Protein AF-A0A1E4RTI6-F1 (afdb_monomer_lite)

Sequence (649 aa):
MVRLTKILHSGLRRISRFGSLYGSKTRSLTLPQQNAFFKSKLAFLIALIFLCSNLFLSSTVLTASNYSQYIEGSKVLDGFFKLDLRLFQTSGFLNKFRVTSKPKVFVGKNRKFNQFSSNISSVAHWSKLLQVYEKEENPEKYLDEHKLSFHWADWIDTSPANAFIDAYDSLLAEYDNDPGELAKVVQERCMAELYDGSDRKDGNLYAKERLKIFEQLEDIGICGSIFIHYYIQPPKLLVFETDFHYFSWPLEHEMAEKPRTIKEFASTYYNAPKVSAWKVHEFFDKTSTELSKFPEKMREIFKSKNLSTKKISLQKQIDPPKDHFERPDTEKILKQLEEKGNLNKKEKELVEFLKFSRDNVANADKFYWDYPDQGFDKMARWHHYIFPWCKQLVDSRERIMSIHHFVRSWFKLCEFAGAISWVGYGNLIGWYRHSRNLPWDTDVDVVMPFQDLVVLSEKFNASLVIENPELGDNIFWFATTPYFYQQKDTQFIDARYIDLKTGFYIDVSALWNSNERGPPDHFKDEDPSTIYHCKHYNWFSHSELFPLRRTLYEGGQAYVPHDYESIMMHKYGKKSMEATRYEGHNWQEDIGIWVPNEICEKDAVPPKGSRFDSDGSLTLFGACNDSNILEEWARFKDLYEIHKKEFKG

Secondary structure (DSSP, 8-state):
-HHHHHHHHHHHHHHHHHHHS--S---PPPHHHHHHHHHHHHHHHHHHHHHHHHHHHHHHT--TTTHHHHHHHHHHHHHHHHHTTTTTSSS-TGGGTSS--S----TTB-TTT--B-THHHHHHHHHHHHHHHHH-SSHHHHHHHSPBP--HHHHS--GGGHHHHHHHHHHHHHTTT-HHHHHHHHHHHHHHHHB-------SS--HHHHHHHHHHHHHHHHHHHHHHHHTSPPPSEEEEE-SS-EEEEEB-SSPPSSPPPHHHHHHHHTT-S---HHHHHHHHHHTTTSGGGHHHHHHHHHHHTT---PPP---SEE---GGGGBPPPHHHHHHHHHHH----HHHHHHHHHHHHHHHHGGG--S-SS---B-TT-TT-TTTTS-TTT--S---HHHHHHHHHHHHHHHHHHHHHHT---EE-HHHHHHHHHHSS--TT---EEEEEEHHHHHHHHHHHTTEEEEPPTTT---EEEEEE-TTTTS--TT---SEEEEETTT--EEEEEEEBB-SSSPPPGGGTTS-GGGEEE-TT--EEEHHHH-SEEEEEETTEEEEE-TTHHHHHHHHH-THHHH-SEETTEEEETTTTEEEETTTS-GGGS--GGGSB-TTSPBPTTTTTT-HHHHHHHHHHHHHHHHHHHHT--

Organism: Cyberlindnera jadinii (strain ATCC 18201 / CBS 1600 / BCRC 20928 / JCM 3617 / NBRC 0987 / NRRL Y-1542) (NCBI:txid983966)

Structure (mmCIF, N/CA/C/O backbone):
data_AF-A0A1E4RTI6-F1
#
_entry.id   AF-A0A1E4RTI6-F1
#
loop_
_atom_site.group_PDB
_atom_site.id
_atom_site.type_symbol
_atom_site.label_atom_id
_atom_site.label_alt_id
_atom_site.label_comp_id
_atom_site.label_asym_id
_atom_site.label_entity_id
_atom_site.label_seq_id
_atom_site.pdbx_PDB_ins_code
_atom_site.Cartn_x
_atom_site.Cartn_y
_atom_site.Cartn_z
_atom_site.occupancy
_atom_site.B_iso_or_equiv
_atom_site.auth_seq_id
_atom_site.auth_comp_id
_atom_site.auth_asym_id
_atom_site.auth_atom_id
_atom_site.pdbx_PDB_model_num
ATOM 1 N N . MET A 1 1 ? 29.611 38.466 26.736 1.00 43.03 1 MET A N 1
ATOM 2 C CA . MET A 1 1 ? 30.101 39.721 27.357 1.00 43.03 1 MET A CA 1
ATOM 3 C C . MET A 1 1 ? 31.172 40.443 26.538 1.00 43.03 1 MET A C 1
ATOM 5 O O . MET A 1 1 ? 30.911 41.571 26.162 1.00 43.03 1 MET A O 1
ATOM 9 N N . VAL A 1 2 ? 32.300 39.829 26.150 1.00 39.56 2 VAL A N 1
ATOM 10 C CA . VAL A 1 2 ? 33.422 40.517 25.451 1.00 39.56 2 VAL A CA 1
ATOM 11 C C . VAL A 1 2 ? 33.039 41.223 24.127 1.00 39.56 2 VAL A C 1
ATOM 13 O O . VAL A 1 2 ? 33.562 42.295 23.820 1.00 39.56 2 VAL A O 1
ATOM 16 N N . ARG A 1 3 ? 32.081 40.686 23.351 1.00 37.38 3 ARG A N 1
ATOM 17 C CA . ARG A 1 3 ? 31.531 41.357 22.147 1.00 37.38 3 ARG A CA 1
ATOM 18 C C . ARG A 1 3 ? 30.650 42.573 22.478 1.00 37.38 3 ARG A C 1
ATOM 20 O O . ARG A 1 3 ? 30.726 43.570 21.768 1.00 37.38 3 ARG A O 1
ATOM 27 N N . LEU A 1 4 ? 29.889 42.529 23.576 1.00 38.25 4 LEU A N 1
ATOM 28 C CA . LEU A 1 4 ? 29.089 43.662 24.062 1.00 38.25 4 LEU A CA 1
ATOM 29 C C . LEU A 1 4 ? 29.992 44.789 24.583 1.00 38.25 4 LEU A C 1
ATOM 31 O O . LEU A 1 4 ? 29.746 45.957 24.298 1.00 38.25 4 LEU A O 1
ATOM 35 N N . THR A 1 5 ? 31.089 44.439 25.265 1.00 43.03 5 THR A N 1
ATOM 36 C CA . THR A 1 5 ? 32.086 45.399 25.758 1.00 43.03 5 THR A CA 1
ATOM 37 C C . THR A 1 5 ? 32.771 46.143 24.608 1.00 43.03 5 THR A C 1
ATOM 39 O O . THR A 1 5 ? 32.976 47.349 24.708 1.00 43.03 5 THR A O 1
ATOM 42 N N . LYS A 1 6 ? 33.055 45.465 23.480 1.00 42.25 6 LYS A N 1
ATOM 43 C CA . LYS A 1 6 ? 33.600 46.091 22.257 1.00 42.25 6 LYS A CA 1
ATOM 44 C C . LYS A 1 6 ? 32.605 47.045 21.580 1.00 42.25 6 LYS A C 1
ATOM 46 O O . LYS A 1 6 ? 33.012 48.117 21.133 1.00 42.25 6 LYS A O 1
ATOM 51 N N . ILE A 1 7 ? 31.316 46.700 21.550 1.00 45.75 7 ILE A N 1
ATOM 52 C CA . ILE A 1 7 ? 30.257 47.556 20.986 1.00 45.75 7 ILE A CA 1
ATOM 53 C C . ILE A 1 7 ? 30.052 48.801 21.861 1.00 45.75 7 ILE A C 1
ATOM 55 O O . ILE A 1 7 ? 30.066 49.915 21.337 1.00 45.75 7 ILE A O 1
ATOM 59 N N . LEU A 1 8 ? 29.987 48.639 23.187 1.00 44.06 8 LEU A N 1
ATOM 60 C CA . LEU A 1 8 ? 29.885 49.741 24.152 1.00 44.06 8 LEU A CA 1
ATOM 61 C C . LEU A 1 8 ? 31.112 50.666 24.112 1.00 44.06 8 LEU A C 1
ATOM 63 O O . LEU A 1 8 ? 30.949 51.883 24.096 1.00 44.06 8 LEU A O 1
ATOM 67 N N . HIS A 1 9 ? 32.331 50.124 23.994 1.00 49.56 9 HIS A N 1
ATOM 68 C CA . HIS A 1 9 ? 33.546 50.932 23.809 1.00 49.56 9 HIS A CA 1
ATOM 69 C C . HIS A 1 9 ? 33.545 51.713 22.483 1.00 49.56 9 HIS A C 1
ATOM 71 O O . HIS A 1 9 ? 33.998 52.858 22.441 1.00 49.56 9 HIS A O 1
ATOM 77 N N . SER A 1 10 ? 33.021 51.126 21.400 1.00 45.97 10 SER A N 1
ATOM 78 C CA . SER A 1 10 ? 32.896 51.812 20.104 1.00 45.97 10 SER A CA 1
ATOM 79 C C . SER A 1 10 ? 31.828 52.917 20.122 1.00 45.97 10 SER A C 1
ATOM 81 O O . SER A 1 10 ? 32.031 53.979 19.530 1.00 45.97 10 SER A O 1
ATOM 83 N N . GLY A 1 11 ? 30.732 52.705 20.863 1.00 45.53 11 GLY A N 1
ATOM 84 C CA . GLY A 1 11 ? 29.663 53.680 21.080 1.00 45.53 11 GLY A CA 1
ATOM 85 C C . GLY A 1 11 ? 30.110 54.852 21.954 1.00 45.53 11 GLY A C 1
ATOM 86 O O . GLY A 1 11 ? 29.918 56.004 21.573 1.00 45.53 11 GLY A O 1
ATOM 87 N N . LEU A 1 12 ? 30.808 54.580 23.062 1.00 48.22 12 LEU A N 1
ATOM 88 C CA . LEU A 1 12 ? 31.369 55.603 23.955 1.00 48.22 12 LEU A CA 1
ATOM 89 C C . LEU A 1 12 ? 32.429 56.473 23.257 1.00 48.22 12 LEU A C 1
ATOM 91 O O . LEU A 1 12 ? 32.424 57.690 23.434 1.00 48.22 12 LEU A O 1
ATOM 95 N N . ARG A 1 13 ? 33.275 55.895 22.385 1.00 49.47 13 ARG A N 1
ATOM 96 C CA . ARG A 1 13 ? 34.223 56.664 21.546 1.00 49.47 13 ARG A CA 1
ATOM 97 C C . ARG A 1 13 ? 33.537 57.523 20.476 1.00 49.47 13 ARG A C 1
ATOM 99 O O . ARG A 1 13 ? 34.075 58.562 20.098 1.00 49.47 13 ARG A O 1
ATOM 106 N N . ARG A 1 14 ? 32.364 57.116 19.971 1.00 47.47 14 ARG A N 1
ATOM 107 C CA . ARG A 1 14 ? 31.556 57.933 19.042 1.00 47.47 14 ARG A CA 1
ATOM 108 C C . ARG A 1 14 ? 30.840 59.077 19.761 1.00 47.47 14 ARG A C 1
ATOM 110 O O . ARG A 1 14 ? 30.782 60.171 19.213 1.00 47.47 14 ARG A O 1
ATOM 117 N N . ILE A 1 15 ? 30.367 58.853 20.987 1.00 48.38 15 ILE A N 1
ATOM 118 C CA . ILE A 1 15 ? 29.720 59.879 21.820 1.00 48.38 15 ILE A CA 1
ATOM 119 C C . ILE A 1 15 ? 30.741 60.929 22.294 1.00 48.38 15 ILE A C 1
ATOM 121 O O . ILE A 1 15 ? 30.452 62.123 22.224 1.00 48.38 15 ILE A O 1
ATOM 125 N N . SER A 1 16 ? 31.963 60.528 22.676 1.00 47.62 16 SER A N 1
ATOM 126 C CA . SER A 1 16 ? 33.008 61.488 23.072 1.00 47.62 16 SER A CA 1
ATOM 127 C C . SER A 1 16 ? 33.531 62.333 21.900 1.00 47.62 16 SER A C 1
ATOM 129 O O . SER A 1 16 ? 33.787 63.522 22.079 1.00 47.62 16 SER A O 1
ATOM 131 N N . ARG A 1 17 ? 33.598 61.769 20.680 1.00 46.06 17 ARG A N 1
ATOM 132 C CA . ARG A 1 17 ? 33.895 62.528 19.447 1.00 46.06 17 ARG A CA 1
ATOM 133 C C . ARG A 1 17 ? 32.790 63.517 19.061 1.00 46.06 17 ARG A C 1
ATOM 135 O O . ARG A 1 17 ? 33.098 64.550 18.479 1.00 46.06 17 ARG A O 1
ATOM 142 N N . PHE A 1 18 ? 31.529 63.238 19.395 1.00 44.75 18 PHE A N 1
ATOM 143 C CA . PHE A 1 18 ? 30.421 64.176 19.169 1.00 44.75 18 PHE A CA 1
ATOM 144 C C . PHE A 1 18 ? 30.428 65.350 20.161 1.00 44.75 18 PHE A C 1
ATOM 146 O O . PHE A 1 18 ? 30.087 66.466 19.779 1.00 44.75 18 PHE A O 1
ATOM 153 N N . GLY A 1 19 ? 30.870 65.126 21.405 1.00 45.12 19 GLY A N 1
ATOM 154 C CA . GLY A 1 19 ? 31.003 66.178 22.418 1.00 45.12 19 GLY A CA 1
ATOM 155 C C . GLY A 1 19 ? 32.153 67.164 22.167 1.00 45.12 19 GLY A C 1
ATOM 156 O O . GLY A 1 19 ? 32.035 68.327 22.539 1.00 45.12 19 GLY A O 1
ATOM 157 N N . SER A 1 20 ? 33.242 66.748 21.504 1.00 45.34 20 SER A N 1
ATOM 158 C CA . SER A 1 20 ? 34.402 67.628 21.259 1.00 45.34 20 SER A CA 1
ATOM 159 C C . SER A 1 20 ? 34.307 68.474 19.980 1.00 45.34 20 SER A C 1
ATOM 161 O O . SER A 1 20 ? 35.103 69.392 19.811 1.00 45.34 20 SER A O 1
ATOM 163 N N . LEU A 1 21 ? 33.366 68.179 19.074 1.00 43.78 21 LEU A N 1
ATOM 164 C CA . LEU A 1 21 ? 33.164 68.914 17.812 1.00 43.78 21 LEU A CA 1
ATOM 165 C C . LEU A 1 21 ? 32.157 70.074 17.926 1.00 43.78 21 LEU A C 1
ATOM 167 O O . LEU A 1 21 ? 32.050 70.875 17.002 1.00 43.78 21 LEU A O 1
ATOM 171 N N . TYR A 1 22 ? 31.454 70.197 19.055 1.00 45.22 22 TYR A N 1
ATOM 172 C CA . TYR A 1 22 ? 30.454 71.242 19.296 1.00 45.22 22 TYR A CA 1
ATOM 173 C C . TYR A 1 22 ? 30.623 71.857 20.687 1.00 45.22 22 TYR A C 1
ATOM 175 O O . TYR A 1 22 ? 29.752 71.779 21.552 1.00 45.22 22 TYR A O 1
ATOM 183 N N . GLY A 1 23 ? 31.770 72.499 20.897 1.00 38.78 23 GLY A N 1
ATOM 184 C CA . GLY A 1 23 ? 31.894 73.505 21.941 1.00 38.78 23 GLY A CA 1
ATOM 185 C C . GLY A 1 23 ? 31.035 74.722 21.593 1.00 38.78 23 GLY A C 1
ATOM 186 O O . GLY A 1 23 ? 31.177 75.282 20.512 1.00 38.78 23 GLY A O 1
ATOM 187 N N . SER A 1 24 ? 30.163 75.118 22.524 1.00 46.34 24 SER A N 1
ATOM 188 C CA . SER A 1 24 ? 29.708 76.501 22.723 1.00 46.34 24 SER A CA 1
ATOM 189 C C . SER A 1 24 ? 29.326 77.280 21.449 1.00 46.34 24 SER A C 1
ATOM 191 O O . SER A 1 24 ? 30.119 78.062 20.928 1.00 46.34 24 SER A O 1
ATOM 193 N N . LYS A 1 25 ? 28.092 77.079 20.959 1.00 37.94 25 LYS A N 1
ATOM 194 C CA . LYS A 1 25 ? 27.183 78.117 20.417 1.00 37.94 25 LYS A CA 1
ATOM 195 C C . LYS A 1 25 ? 25.944 77.470 19.795 1.00 37.94 25 LYS A C 1
ATOM 197 O O . LYS A 1 25 ? 26.023 76.533 19.006 1.00 37.94 25 LYS A O 1
ATOM 202 N N . THR A 1 26 ? 24.789 77.992 20.181 1.00 50.66 26 THR A N 1
ATOM 203 C CA . THR A 1 26 ? 23.446 77.649 19.714 1.00 50.66 26 THR A CA 1
ATOM 204 C C . THR A 1 26 ? 23.331 77.718 18.185 1.00 50.66 26 THR A C 1
ATOM 206 O O . THR A 1 26 ? 23.344 78.791 17.589 1.00 50.66 26 THR A O 1
ATOM 209 N N . ARG A 1 27 ? 23.162 76.557 17.541 1.00 43.81 27 ARG A N 1
ATOM 210 C CA . ARG A 1 27 ? 22.599 76.426 16.188 1.00 43.81 27 ARG A CA 1
ATOM 211 C C . ARG A 1 27 ? 21.441 75.434 16.250 1.00 43.81 27 ARG A C 1
ATOM 213 O O . ARG A 1 27 ? 21.584 74.355 16.821 1.00 43.81 27 ARG A O 1
ATOM 220 N N . SER A 1 28 ? 20.292 75.824 15.705 1.00 54.22 28 SER A N 1
ATOM 221 C CA . SER A 1 28 ? 19.088 74.997 15.627 1.00 54.22 28 SER A CA 1
ATOM 222 C C . SER A 1 28 ? 19.374 73.709 14.850 1.00 54.22 28 SER A C 1
ATOM 224 O O . SER A 1 28 ? 19.826 73.735 13.707 1.00 54.22 28 SER A O 1
ATOM 226 N N . LEU A 1 29 ? 19.132 72.564 15.490 1.00 55.00 29 LEU A N 1
ATOM 227 C CA . LEU A 1 29 ? 19.175 71.255 14.838 1.00 55.00 29 LEU A CA 1
ATOM 228 C C . LEU A 1 29 ? 18.029 71.159 13.823 1.00 55.00 29 LEU A C 1
ATOM 230 O O . LEU A 1 29 ? 16.906 71.558 14.129 1.00 55.00 29 LEU A O 1
ATOM 234 N N . THR A 1 30 ? 18.290 70.586 12.648 1.00 61.19 30 THR A N 1
ATOM 235 C CA . THR A 1 30 ? 17.236 70.259 11.669 1.00 61.19 30 THR A CA 1
ATOM 236 C C . THR A 1 30 ? 16.306 69.160 12.214 1.00 61.19 30 THR A C 1
ATOM 238 O O . THR A 1 30 ? 16.731 68.340 13.032 1.00 61.19 30 THR A O 1
ATOM 241 N N . LEU A 1 31 ? 15.046 69.096 11.759 1.00 51.03 31 LEU A N 1
ATOM 242 C CA . LEU A 1 31 ? 14.057 68.092 12.202 1.00 51.03 31 LEU A CA 1
ATOM 243 C C . LEU A 1 31 ? 14.579 66.628 12.135 1.00 51.03 31 LEU A C 1
ATOM 245 O O . LEU A 1 31 ? 14.354 65.868 13.080 1.00 51.03 31 LEU A O 1
ATOM 249 N N . PRO A 1 32 ? 15.360 66.212 11.110 1.00 50.19 32 PRO A N 1
ATOM 250 C CA . PRO A 1 32 ? 15.980 64.883 11.075 1.00 50.19 32 PRO A CA 1
ATOM 251 C C . PRO A 1 32 ? 17.045 64.661 12.162 1.00 50.19 32 PRO A C 1
ATOM 253 O O . PRO A 1 32 ? 17.158 63.562 12.704 1.00 50.19 32 PRO A O 1
ATOM 256 N N . GLN A 1 33 ? 17.806 65.699 12.525 1.00 52.84 33 GLN A N 1
ATOM 257 C CA . GLN A 1 33 ? 18.827 65.633 13.577 1.00 52.84 33 GLN A CA 1
ATOM 258 C C . GLN A 1 33 ? 18.201 65.607 14.979 1.00 52.84 33 GLN A C 1
ATOM 260 O O . GLN A 1 33 ? 18.686 64.885 15.851 1.00 52.84 33 GLN A O 1
ATOM 265 N N . GLN A 1 34 ? 17.086 66.317 15.182 1.00 51.41 34 GLN A N 1
ATOM 266 C CA . GLN A 1 34 ? 16.289 66.237 16.411 1.00 51.41 34 GLN A CA 1
ATOM 267 C C . GLN A 1 34 ? 15.670 64.841 16.581 1.00 51.41 34 GLN A C 1
ATOM 269 O O . GLN A 1 34 ? 15.774 64.257 17.658 1.00 51.41 34 GLN A O 1
ATOM 274 N N . ASN A 1 35 ? 15.136 64.252 15.503 1.00 49.00 35 ASN A N 1
ATOM 275 C CA . ASN A 1 35 ? 14.606 62.885 15.507 1.00 49.00 35 ASN A CA 1
ATOM 276 C C . ASN A 1 35 ? 15.682 61.820 15.772 1.00 49.00 35 ASN A C 1
ATOM 278 O O . ASN A 1 35 ? 15.428 60.868 16.508 1.00 49.00 35 ASN A O 1
ATOM 282 N N . ALA A 1 36 ? 16.892 61.968 15.228 1.00 50.59 36 ALA A N 1
ATOM 283 C CA . ALA A 1 36 ? 18.001 61.055 15.513 1.00 50.59 36 ALA A CA 1
ATOM 284 C C . ALA A 1 36 ? 18.481 61.155 16.976 1.00 50.59 36 ALA A C 1
ATOM 286 O O . ALA A 1 36 ? 18.789 60.140 17.604 1.00 50.59 36 ALA A O 1
ATOM 287 N N . PHE A 1 37 ? 18.494 62.365 17.544 1.00 57.91 37 PHE A N 1
ATOM 288 C CA . PHE A 1 37 ? 18.823 62.601 18.951 1.00 57.91 37 PHE A CA 1
ATOM 289 C C . PHE A 1 37 ? 17.749 62.052 19.908 1.00 57.91 37 PHE A C 1
ATOM 291 O O . PHE A 1 37 ? 18.084 61.409 20.901 1.00 57.91 37 PHE A O 1
ATOM 298 N N . PHE A 1 38 ? 16.462 62.227 19.589 1.00 52.62 38 PHE A N 1
ATOM 299 C CA . PHE A 1 38 ? 15.359 61.668 20.379 1.00 52.62 38 PHE A CA 1
ATOM 300 C C . PHE A 1 38 ? 15.318 60.137 20.314 1.00 52.62 38 PHE A C 1
ATOM 302 O O . PHE A 1 38 ? 15.207 59.486 21.352 1.00 52.62 38 PHE A O 1
ATOM 309 N N . LYS A 1 39 ? 15.486 59.544 19.123 1.00 51.34 39 LYS A N 1
ATOM 310 C CA . LYS A 1 39 ? 15.540 58.082 18.952 1.00 51.34 39 LYS A CA 1
ATOM 311 C C . LYS A 1 39 ? 16.722 57.456 19.696 1.00 51.34 39 LYS A C 1
ATOM 313 O O . LYS A 1 39 ? 16.563 56.380 20.266 1.00 51.34 39 LYS A O 1
ATOM 318 N N . SER A 1 40 ? 17.880 58.122 19.752 1.00 54.28 40 SER A N 1
ATOM 319 C CA . SER A 1 40 ? 19.039 57.601 20.494 1.00 54.28 40 SER A CA 1
ATOM 320 C C . SER A 1 40 ? 18.853 57.679 22.014 1.00 54.28 40 SER A C 1
ATOM 322 O O . SER A 1 40 ? 19.198 56.726 22.712 1.00 54.28 40 SER A O 1
ATOM 324 N N . LYS A 1 41 ? 18.234 58.750 22.535 1.00 53.44 41 LYS A N 1
ATOM 325 C CA . LYS A 1 41 ? 17.876 58.852 23.960 1.00 53.44 41 LYS A CA 1
ATOM 326 C C . LYS A 1 41 ? 16.769 57.880 24.367 1.00 53.44 41 LYS A C 1
ATOM 328 O O . LYS A 1 41 ? 16.869 57.285 25.436 1.00 53.44 41 LYS A O 1
ATOM 333 N N . LEU A 1 42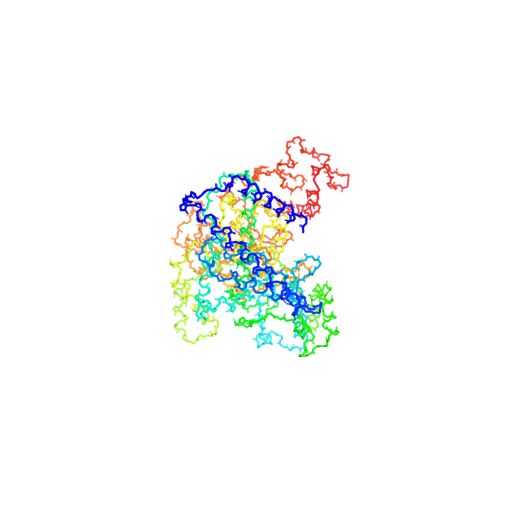 ? 15.762 57.673 23.517 1.00 51.06 42 LEU A N 1
ATOM 334 C CA . LEU A 1 42 ? 14.695 56.698 23.751 1.00 51.06 42 LEU A CA 1
ATOM 335 C C . LEU A 1 42 ? 15.238 55.262 23.746 1.00 51.06 42 LEU A C 1
ATOM 337 O O . LEU A 1 42 ? 14.918 54.488 24.640 1.00 51.06 42 LEU A O 1
ATOM 341 N N . ALA A 1 43 ? 16.125 54.923 22.806 1.00 49.25 43 ALA A N 1
ATOM 342 C CA . ALA A 1 43 ? 16.789 53.620 22.780 1.00 49.25 43 ALA A CA 1
ATOM 343 C C . ALA A 1 43 ? 17.666 53.386 24.024 1.00 49.25 43 ALA A C 1
ATOM 345 O O . ALA A 1 43 ? 17.684 52.284 24.568 1.00 49.25 43 ALA A O 1
ATOM 346 N N . PHE A 1 44 ? 18.356 54.424 24.510 1.00 55.97 44 PHE A N 1
ATOM 347 C CA . PHE A 1 44 ? 19.140 54.345 25.744 1.00 55.97 44 PHE A CA 1
ATOM 348 C C . PHE A 1 44 ? 18.252 54.177 26.987 1.00 55.97 44 PHE A C 1
ATOM 350 O O . PHE A 1 44 ? 18.574 53.380 27.862 1.00 55.97 44 PHE A O 1
ATOM 357 N N . LEU A 1 45 ? 17.110 54.871 27.044 1.00 52.88 45 LEU A N 1
ATOM 358 C CA . LEU A 1 45 ? 16.133 54.741 28.126 1.00 52.88 45 LEU A CA 1
ATOM 359 C C . LEU A 1 45 ? 15.489 53.347 28.146 1.00 52.88 45 LEU A C 1
ATOM 361 O O . LEU A 1 45 ? 15.413 52.738 29.206 1.00 52.88 45 LEU A O 1
ATOM 365 N N . ILE A 1 46 ? 15.097 52.808 26.987 1.00 57.69 46 ILE A N 1
ATOM 366 C CA . ILE A 1 46 ? 14.562 51.442 26.865 1.00 57.69 46 ILE A CA 1
ATOM 367 C C . ILE A 1 46 ? 15.613 50.419 27.305 1.00 57.69 46 ILE A C 1
ATOM 369 O O . ILE A 1 46 ? 15.291 49.511 28.064 1.00 57.69 46 ILE A O 1
ATOM 373 N N . ALA A 1 47 ? 16.877 50.588 26.902 1.00 56.72 47 ALA A N 1
ATOM 374 C CA . ALA A 1 47 ? 17.963 49.714 27.340 1.00 56.72 47 ALA A CA 1
ATOM 375 C C . ALA A 1 47 ? 18.192 49.783 28.860 1.00 56.72 47 ALA A C 1
ATOM 377 O O . ALA A 1 47 ? 18.426 48.749 29.482 1.00 56.72 47 ALA A O 1
ATOM 378 N N . LEU A 1 48 ? 18.093 50.974 29.462 1.00 57.91 48 LEU A N 1
ATOM 379 C CA . LEU A 1 48 ? 18.230 51.174 30.906 1.00 57.91 48 LEU A CA 1
ATOM 380 C C . LEU A 1 48 ? 17.057 50.558 31.678 1.00 57.91 48 LEU A C 1
ATOM 382 O O . LEU A 1 48 ? 17.282 49.885 32.677 1.00 57.91 48 LEU A O 1
ATOM 386 N N . ILE A 1 49 ? 15.825 50.730 31.188 1.00 63.75 49 ILE A N 1
ATOM 387 C CA . ILE A 1 49 ? 14.627 50.093 31.747 1.00 63.75 49 ILE A CA 1
ATOM 388 C C . ILE A 1 49 ? 14.793 48.577 31.677 1.00 63.75 49 ILE A C 1
ATOM 390 O O . ILE A 1 49 ? 14.690 47.923 32.702 1.00 63.75 49 ILE A O 1
ATOM 394 N N . PHE A 1 50 ? 15.177 48.018 30.528 1.00 59.25 50 PHE A N 1
ATOM 395 C CA . PHE A 1 50 ? 15.369 46.575 30.371 1.00 59.25 50 PHE A CA 1
ATOM 396 C C . PHE A 1 50 ? 16.479 46.020 31.283 1.00 59.25 50 PHE A C 1
ATOM 398 O O . PHE A 1 50 ? 16.330 44.934 31.844 1.00 59.25 50 PHE A O 1
ATOM 405 N N . LEU A 1 51 ? 17.577 46.762 31.470 1.00 56.00 51 LEU A N 1
ATOM 406 C CA . LEU A 1 51 ? 18.657 46.407 32.399 1.00 56.00 51 LEU A CA 1
ATOM 407 C C . LEU A 1 51 ? 18.191 46.452 33.856 1.00 56.00 51 LEU A C 1
ATOM 409 O O . LEU A 1 51 ? 18.439 45.498 34.588 1.00 56.00 51 LEU A O 1
ATOM 413 N N . CYS A 1 52 ? 17.489 47.510 34.264 1.00 56.31 52 CYS A N 1
ATOM 414 C CA . CYS A 1 52 ? 16.968 47.657 35.622 1.00 56.31 52 CYS A CA 1
ATOM 415 C C . CYS A 1 52 ? 15.860 46.640 35.928 1.00 56.31 52 CYS A C 1
ATOM 417 O O . CYS A 1 52 ? 15.868 46.056 37.005 1.00 56.31 52 CYS A O 1
ATOM 419 N N . SER A 1 53 ? 14.965 46.352 34.978 1.00 55.31 53 SER A N 1
ATOM 420 C CA . SER A 1 53 ? 13.929 45.320 35.103 1.00 55.31 53 SER A CA 1
ATOM 421 C C . SER A 1 53 ? 14.539 43.926 35.251 1.00 55.31 53 SER A C 1
ATOM 423 O O . SER A 1 53 ? 14.116 43.171 36.120 1.00 55.31 53 SER A O 1
ATOM 425 N N . ASN A 1 54 ? 15.575 43.592 34.470 1.00 53.00 54 ASN A N 1
ATOM 426 C CA . ASN A 1 54 ? 16.266 42.302 34.583 1.00 53.00 54 ASN A CA 1
ATOM 427 C C . ASN A 1 54 ? 17.126 42.191 35.851 1.00 53.00 54 ASN A C 1
ATOM 429 O O . ASN A 1 54 ? 17.187 41.119 36.448 1.00 53.00 54 ASN A O 1
ATOM 433 N N . LEU A 1 55 ? 17.765 43.276 36.301 1.00 51.38 55 LEU A N 1
ATOM 434 C CA . LEU A 1 55 ? 18.476 43.324 37.587 1.00 51.38 55 LEU A CA 1
ATOM 435 C C . LEU A 1 55 ? 17.516 43.188 38.779 1.00 51.38 55 LEU A C 1
ATOM 437 O O . LEU A 1 55 ? 17.855 42.535 39.764 1.00 51.38 55 LEU A O 1
ATOM 441 N N . PHE A 1 56 ? 16.306 43.742 38.683 1.00 49.50 56 PHE A N 1
ATOM 442 C CA . PHE A 1 56 ? 15.291 43.632 39.731 1.00 49.50 56 PHE A CA 1
ATOM 443 C C . PHE A 1 56 ? 14.657 42.229 39.764 1.00 49.50 56 PHE A C 1
ATOM 445 O O . PHE A 1 56 ? 14.592 41.612 40.824 1.00 49.50 56 PHE A O 1
ATOM 452 N N . LEU A 1 57 ? 14.302 41.665 38.602 1.00 49.34 57 LEU A N 1
ATOM 453 C CA . LEU A 1 57 ? 13.768 40.298 38.473 1.00 49.34 57 LEU A CA 1
ATOM 454 C C . LEU A 1 57 ? 14.788 39.216 38.874 1.00 49.34 57 LEU A C 1
ATOM 456 O O . LEU A 1 57 ? 14.424 38.232 39.518 1.00 49.34 57 LEU A O 1
ATOM 460 N N . SER A 1 58 ? 16.073 39.405 38.553 1.00 53.03 58 SER A N 1
ATOM 461 C CA . SER A 1 58 ? 17.133 38.451 38.921 1.00 53.03 58 SER A CA 1
ATOM 462 C C . SER A 1 58 ? 17.545 38.491 40.391 1.00 53.03 58 SER A C 1
ATOM 464 O O . SER A 1 58 ? 18.093 37.505 40.871 1.00 53.03 58 SER A O 1
ATOM 466 N N . SER A 1 59 ? 17.263 39.579 41.115 1.00 51.84 59 SER A N 1
ATOM 467 C CA . SER A 1 59 ? 17.652 39.729 42.525 1.00 51.84 59 SER A CA 1
ATOM 468 C C . SER A 1 59 ? 16.535 39.429 43.528 1.00 51.84 59 SER A C 1
ATOM 470 O O . SER A 1 59 ? 16.838 39.238 44.703 1.00 51.84 59 SER A O 1
ATOM 472 N N . THR A 1 60 ? 15.268 39.352 43.099 1.00 52.59 60 THR A N 1
ATOM 473 C CA . THR A 1 60 ? 14.127 39.152 44.020 1.00 52.59 60 THR A CA 1
ATOM 474 C C . THR A 1 60 ? 13.270 37.911 43.757 1.00 52.59 60 THR A C 1
ATOM 476 O O . THR A 1 60 ? 12.569 37.487 44.671 1.00 52.59 60 THR A O 1
ATOM 479 N N . VAL A 1 61 ? 13.333 37.282 42.573 1.00 53.66 61 VAL A N 1
ATOM 480 C CA . VAL A 1 61 ? 12.452 36.138 42.235 1.00 53.66 61 VAL A CA 1
ATOM 481 C C . VAL A 1 61 ? 13.214 34.878 41.804 1.00 53.66 61 VAL A C 1
ATOM 483 O O . VAL A 1 61 ? 12.710 33.772 41.993 1.00 53.66 61 VAL A O 1
ATOM 486 N N . LEU A 1 62 ? 14.438 34.991 41.281 1.00 48.47 62 LEU A N 1
ATOM 487 C CA . LEU A 1 62 ? 15.185 33.845 40.749 1.00 48.47 62 LEU A CA 1
ATOM 488 C C . LEU A 1 62 ? 16.134 33.241 41.793 1.00 48.47 62 LEU A C 1
ATOM 490 O O . LEU A 1 62 ? 17.162 33.813 42.142 1.00 48.47 62 LEU A O 1
ATOM 494 N N . THR A 1 63 ? 15.805 32.040 42.255 1.00 55.84 63 THR A N 1
ATOM 495 C CA . THR A 1 63 ? 16.697 31.167 43.026 1.00 55.84 63 THR A CA 1
ATOM 496 C C . THR A 1 63 ? 17.169 30.019 42.129 1.00 55.84 63 THR A C 1
ATOM 498 O O . THR A 1 63 ? 16.534 29.688 41.127 1.00 55.84 63 THR A O 1
ATOM 501 N N . ALA A 1 64 ? 18.288 29.369 42.459 1.00 54.50 64 ALA A N 1
ATOM 502 C CA . ALA A 1 64 ? 18.798 28.247 41.658 1.00 54.50 64 ALA A CA 1
ATOM 503 C C . ALA A 1 64 ? 17.779 27.093 41.500 1.00 54.50 64 ALA A C 1
ATOM 505 O O . ALA A 1 64 ? 17.876 26.318 40.552 1.00 54.50 64 ALA A O 1
ATOM 506 N N . SER A 1 65 ? 16.782 27.003 42.389 1.00 51.62 65 SER A N 1
ATOM 507 C CA . SER A 1 65 ? 15.719 25.996 42.357 1.00 51.62 65 SER A CA 1
ATOM 508 C C . SER A 1 65 ? 14.568 26.306 41.391 1.00 51.62 65 SER A C 1
ATOM 510 O O . SER A 1 65 ? 13.874 25.372 41.002 1.00 51.62 65 SER A O 1
ATOM 512 N N . ASN A 1 66 ? 14.361 27.562 40.969 1.00 53.31 66 ASN A N 1
ATOM 513 C CA . ASN A 1 66 ? 13.246 27.949 40.083 1.00 53.31 66 ASN A CA 1
ATOM 514 C C . ASN A 1 66 ? 13.688 28.480 38.704 1.00 53.31 66 ASN A C 1
ATOM 516 O O . ASN A 1 66 ? 12.854 28.752 37.840 1.00 53.31 66 ASN A O 1
ATOM 520 N N . TYR A 1 67 ? 14.997 28.556 38.455 1.00 53.66 67 TYR A N 1
ATOM 521 C CA . TYR A 1 67 ? 15.565 29.002 37.181 1.00 53.66 67 TYR A CA 1
ATOM 522 C C . TYR A 1 67 ? 15.186 28.097 35.997 1.00 53.66 67 TYR A C 1
ATOM 524 O O . TYR A 1 67 ? 14.921 28.591 34.903 1.00 53.66 67 TYR A O 1
ATOM 532 N N . SER A 1 68 ? 15.105 26.778 36.202 1.00 52.53 68 SER A N 1
ATOM 533 C CA . SER A 1 68 ? 14.667 25.832 35.165 1.00 52.53 68 SER A CA 1
ATOM 534 C C . SER A 1 68 ? 13.208 26.061 34.760 1.00 52.53 68 SER A C 1
ATOM 536 O O . SER A 1 68 ? 12.924 26.140 33.569 1.00 52.53 68 SER A O 1
ATOM 538 N N . GLN A 1 69 ? 12.315 26.261 35.734 1.00 47.41 69 GLN A N 1
ATOM 539 C CA . GLN A 1 69 ? 10.899 26.563 35.501 1.00 47.41 69 GLN A CA 1
ATOM 540 C C . GLN A 1 69 ? 10.690 27.946 34.880 1.00 47.41 69 GLN A C 1
ATOM 542 O O . GLN A 1 69 ? 9.822 28.100 34.030 1.00 47.41 69 GLN A O 1
ATOM 547 N N . TYR A 1 70 ? 11.505 28.943 35.234 1.00 50.47 70 TYR A N 1
ATOM 548 C CA . TYR A 1 70 ? 11.475 30.251 34.579 1.00 50.47 70 TYR A CA 1
ATOM 549 C C . TYR A 1 70 ? 11.948 30.176 33.124 1.00 50.47 70 TYR A C 1
ATOM 551 O O . TYR A 1 70 ? 11.308 30.751 32.256 1.00 50.47 70 TYR A O 1
ATOM 559 N N . ILE A 1 71 ? 13.023 29.436 32.824 1.00 53.78 71 ILE A N 1
ATOM 560 C CA . ILE A 1 71 ? 13.480 29.203 31.441 1.00 53.78 71 ILE A CA 1
ATOM 561 C C . ILE A 1 71 ? 12.412 28.465 30.625 1.00 53.78 71 ILE A C 1
ATOM 563 O O . ILE A 1 71 ? 12.258 28.720 29.432 1.00 53.78 71 ILE A O 1
ATOM 567 N N . GLU A 1 72 ? 11.677 27.548 31.247 1.00 46.44 72 GLU A N 1
ATOM 568 C CA . GLU A 1 72 ? 10.594 26.807 30.602 1.00 46.44 72 GLU A CA 1
ATOM 569 C C . GLU A 1 72 ? 9.355 27.698 30.397 1.00 46.44 72 GLU A C 1
ATOM 571 O O . GLU A 1 72 ? 8.856 27.802 29.280 1.00 46.44 72 GLU A O 1
ATOM 576 N N . GLY A 1 73 ? 8.957 28.471 31.410 1.00 39.72 73 GLY A N 1
ATOM 577 C CA . GLY A 1 73 ? 7.871 29.452 31.338 1.00 39.72 73 GLY A CA 1
ATOM 578 C C . GLY A 1 73 ? 8.153 30.625 30.396 1.00 39.72 73 GLY A C 1
ATOM 579 O O . GLY A 1 73 ? 7.251 31.068 29.695 1.00 39.72 73 GLY A O 1
ATOM 580 N N . SER A 1 74 ? 9.402 31.093 30.290 1.00 45.62 74 SER A N 1
ATOM 581 C CA . SER A 1 74 ? 9.797 32.132 29.327 1.00 45.62 74 SER A CA 1
ATOM 582 C C . SER A 1 74 ? 9.849 31.602 27.896 1.00 45.62 74 SER A C 1
ATOM 584 O O . SER A 1 74 ? 9.646 32.391 26.981 1.00 45.62 74 SER A O 1
ATOM 586 N N . LYS A 1 75 ? 10.090 30.304 27.672 1.00 46.06 75 LYS A N 1
ATOM 587 C CA . LYS A 1 75 ? 9.958 29.690 26.340 1.00 46.06 75 LYS A CA 1
ATOM 588 C C . LYS A 1 75 ? 8.496 29.558 25.923 1.00 46.06 75 LYS A C 1
ATOM 590 O O . LYS A 1 75 ? 8.191 29.786 24.759 1.00 46.06 75 LYS A O 1
ATOM 595 N N . VAL A 1 76 ? 7.610 29.251 26.871 1.00 43.19 76 VAL A N 1
ATOM 596 C CA . VAL A 1 76 ? 6.156 29.226 26.651 1.00 43.19 76 VAL A CA 1
ATOM 597 C C . VAL A 1 76 ? 5.624 30.641 26.392 1.00 43.19 76 VAL A C 1
ATOM 599 O O . VAL A 1 76 ? 4.902 30.841 25.423 1.00 43.19 76 VAL A O 1
ATOM 602 N N . LEU A 1 77 ? 6.062 31.648 27.161 1.00 38.75 77 LEU A N 1
ATOM 603 C CA . LEU A 1 77 ? 5.721 33.060 26.925 1.00 38.75 77 LEU A CA 1
ATOM 604 C C . LEU A 1 77 ? 6.294 33.606 25.605 1.00 38.75 77 LEU A C 1
ATOM 606 O O . LEU A 1 77 ? 5.632 34.390 24.937 1.00 38.75 77 LEU A O 1
ATOM 610 N N . ASP A 1 78 ? 7.509 33.213 25.211 1.00 43.22 78 ASP A N 1
ATOM 611 C CA . ASP A 1 78 ? 8.109 33.607 23.925 1.00 43.22 78 ASP A CA 1
ATOM 612 C C . ASP A 1 78 ? 7.408 32.920 22.736 1.00 43.22 78 ASP A C 1
ATOM 614 O O . ASP A 1 78 ? 7.361 33.481 21.643 1.00 43.22 78 ASP A O 1
ATOM 618 N N . GLY A 1 79 ? 6.805 31.743 22.952 1.00 44.12 79 GLY A N 1
ATOM 619 C CA . GLY A 1 79 ? 5.843 31.127 22.032 1.00 44.12 79 GLY A CA 1
ATOM 620 C C . GLY A 1 79 ? 4.525 31.907 21.963 1.00 44.12 79 GLY A C 1
ATOM 621 O O . GLY A 1 79 ? 4.054 32.219 20.872 1.00 44.12 79 GLY A O 1
ATOM 622 N N . PHE A 1 80 ? 4.000 32.320 23.119 1.00 40.88 80 PHE A N 1
ATOM 623 C CA . PHE A 1 80 ? 2.757 33.085 23.264 1.00 40.88 80 PHE A CA 1
ATOM 624 C C . PHE A 1 80 ? 2.835 34.480 22.613 1.00 40.88 80 PHE A C 1
ATOM 626 O O . PHE A 1 80 ? 1.987 34.847 21.808 1.00 40.88 80 PHE A O 1
ATOM 633 N N . PHE A 1 81 ? 3.917 35.234 22.834 1.00 39.19 81 PHE A N 1
ATOM 634 C CA . PHE A 1 81 ? 4.127 36.548 22.205 1.00 39.19 81 PHE A CA 1
ATOM 635 C C . PHE A 1 81 ? 4.558 36.481 20.725 1.00 39.19 81 PHE A C 1
ATOM 637 O O . PHE A 1 81 ? 4.602 37.511 20.051 1.00 39.19 81 PHE A O 1
ATOM 644 N N . LYS A 1 82 ? 4.883 35.292 20.194 1.00 43.75 82 LYS A N 1
ATOM 645 C CA . LYS A 1 82 ? 5.080 35.055 18.750 1.00 43.75 82 LYS A CA 1
ATOM 646 C C . LYS A 1 82 ? 3.789 34.672 18.032 1.00 43.75 82 LYS A C 1
ATOM 648 O O . LYS A 1 82 ? 3.754 34.757 16.800 1.00 43.75 82 LYS A O 1
ATOM 653 N N . LEU A 1 83 ? 2.760 34.229 18.752 1.00 43.97 83 LEU A N 1
ATOM 654 C CA . LEU A 1 83 ? 1.450 33.915 18.183 1.00 43.97 83 LEU A CA 1
ATOM 655 C C . LEU A 1 83 ? 0.742 35.203 17.738 1.00 43.97 83 LEU A C 1
ATOM 657 O O . LEU A 1 83 ? 0.393 35.304 16.561 1.00 43.97 83 LEU A O 1
ATOM 661 N N . ASP A 1 84 ? 0.763 36.239 18.574 1.00 49.12 84 ASP A N 1
ATOM 662 C CA . ASP A 1 84 ? 0.034 37.487 18.344 1.00 49.12 84 ASP A CA 1
ATOM 663 C C . ASP A 1 84 ? 0.730 38.480 17.364 1.00 49.12 84 ASP A C 1
ATOM 665 O O . ASP A 1 84 ? 1.959 38.597 17.292 1.00 49.12 84 ASP A O 1
ATOM 669 N N . LEU A 1 85 ? -0.082 39.187 16.567 1.00 38.12 85 LEU A N 1
ATOM 670 C CA . LEU A 1 85 ? 0.208 40.210 15.534 1.00 38.12 85 LEU A CA 1
ATOM 671 C C . LEU A 1 85 ? 0.953 39.812 14.237 1.00 38.12 85 LEU A C 1
ATOM 673 O O . LEU A 1 85 ? 0.909 40.574 13.270 1.00 38.12 85 LEU A O 1
ATOM 677 N N . ARG A 1 86 ? 1.607 38.644 14.140 1.00 40.28 86 ARG A N 1
ATOM 678 C CA . ARG A 1 86 ? 2.393 38.247 12.935 1.00 40.28 86 ARG A CA 1
ATOM 679 C C . ARG A 1 86 ? 1.772 37.180 12.033 1.00 40.28 86 ARG A C 1
ATOM 681 O O . ARG A 1 86 ? 2.313 36.929 10.959 1.00 40.28 86 ARG A O 1
ATOM 688 N N . LEU A 1 87 ? 0.653 36.564 12.420 1.00 44.56 87 LEU A N 1
ATOM 689 C CA . LEU A 1 87 ? -0.045 35.560 11.593 1.00 44.56 87 LEU A CA 1
ATOM 690 C C . LEU A 1 87 ? -0.563 36.115 10.244 1.00 44.56 87 LEU A C 1
ATOM 692 O O . LEU A 1 87 ? -0.861 35.325 9.347 1.00 44.56 87 LEU A O 1
ATOM 696 N N . PHE A 1 88 ? -0.577 37.448 10.085 1.00 41.81 88 PHE A N 1
ATOM 697 C CA . PHE A 1 88 ? -1.147 38.187 8.950 1.00 41.81 88 PHE A CA 1
ATOM 698 C C . PHE A 1 88 ? -0.137 38.874 8.010 1.00 41.81 88 PHE A C 1
ATOM 700 O O . PHE A 1 88 ? -0.549 39.478 7.024 1.00 41.81 88 PHE A O 1
ATOM 707 N N . GLN A 1 89 ? 1.177 38.784 8.250 1.00 42.19 89 GLN A N 1
ATOM 708 C CA . GLN A 1 89 ? 2.191 39.362 7.347 1.00 42.19 89 GLN A CA 1
ATOM 709 C C . GLN A 1 89 ? 3.126 38.272 6.801 1.00 42.19 89 GLN A C 1
ATOM 711 O O . GLN A 1 89 ? 4.301 38.222 7.138 1.00 42.19 89 GLN A O 1
ATOM 716 N N . THR A 1 90 ? 2.529 37.381 5.995 1.00 42.75 90 THR A N 1
ATOM 717 C CA . THR A 1 90 ? 3.094 36.547 4.904 1.00 42.75 90 THR A CA 1
ATOM 718 C C . THR A 1 90 ? 4.436 35.813 5.120 1.00 42.75 90 THR A C 1
ATOM 720 O O . THR A 1 90 ? 5.471 36.439 5.311 1.00 42.75 90 THR A O 1
ATOM 723 N N . SER A 1 91 ? 4.389 34.477 4.934 1.00 43.47 91 SER A N 1
ATOM 724 C CA . SER A 1 91 ? 5.458 33.441 4.954 1.00 43.47 91 SER A CA 1
ATOM 725 C C . SER A 1 91 ? 5.807 32.759 6.297 1.00 43.47 91 SER A C 1
ATOM 727 O O . SER A 1 91 ? 6.896 32.208 6.443 1.00 43.47 91 SER A O 1
ATOM 729 N N . GLY A 1 92 ? 4.917 32.782 7.301 1.00 53.91 92 GLY A N 1
ATOM 730 C CA . GLY A 1 92 ? 5.281 32.452 8.691 1.00 53.91 92 GLY A CA 1
ATOM 731 C C . GLY A 1 92 ? 4.486 31.374 9.439 1.00 53.91 92 GLY A C 1
ATOM 732 O O . GLY A 1 92 ? 4.812 31.154 10.600 1.00 53.91 92 GLY A O 1
ATOM 733 N N . PHE A 1 93 ? 3.455 30.741 8.862 1.00 66.56 93 PHE A N 1
ATOM 734 C CA . PHE A 1 93 ? 2.601 29.798 9.612 1.00 66.56 93 PHE A CA 1
ATOM 735 C C . PHE A 1 93 ? 3.398 28.600 10.132 1.00 66.56 93 PHE A C 1
ATOM 737 O O . PHE A 1 93 ? 3.557 28.443 11.340 1.00 66.56 93 PHE A O 1
ATOM 744 N N . LEU A 1 94 ? 3.973 27.822 9.214 1.00 64.88 94 LEU A N 1
ATOM 745 C CA . LEU A 1 94 ? 4.722 26.613 9.548 1.00 64.88 94 LEU A CA 1
ATOM 746 C C . LEU A 1 94 ? 6.078 26.920 10.176 1.00 64.88 94 LEU A C 1
ATOM 748 O O . LEU A 1 94 ? 6.507 26.222 11.089 1.00 64.88 94 LEU A O 1
ATOM 752 N N . ASN A 1 95 ? 6.682 28.059 9.823 1.00 63.38 95 ASN A N 1
ATOM 753 C CA . ASN A 1 95 ? 7.893 28.571 10.469 1.00 63.38 95 ASN A CA 1
ATOM 754 C C . ASN A 1 95 ? 7.777 28.689 12.003 1.00 63.38 95 ASN A C 1
ATOM 756 O O . ASN A 1 95 ? 8.792 28.574 12.693 1.00 63.38 95 ASN A O 1
ATOM 760 N N . LYS A 1 96 ? 6.572 28.896 12.562 1.00 61.22 96 LYS A N 1
ATOM 761 C CA . LYS A 1 96 ? 6.362 28.880 14.024 1.00 61.22 96 LYS A CA 1
ATOM 762 C C . LYS A 1 96 ? 6.507 27.478 14.620 1.00 61.22 96 LYS A C 1
ATOM 764 O O . LYS A 1 96 ? 6.942 27.358 15.760 1.00 61.22 96 LYS A O 1
ATOM 769 N N . PHE A 1 97 ? 6.193 26.443 13.849 1.00 67.75 97 PHE A N 1
ATOM 770 C CA . PHE A 1 97 ? 6.245 25.044 14.266 1.00 67.75 97 PHE A CA 1
ATOM 771 C C . PHE A 1 97 ? 7.595 24.377 13.951 1.00 67.75 97 PHE A C 1
ATOM 773 O O . PHE A 1 97 ? 7.957 23.422 14.633 1.00 67.75 97 PHE A O 1
ATOM 780 N N . ARG A 1 98 ? 8.394 24.934 13.022 1.00 61.84 98 ARG A N 1
ATOM 781 C CA . ARG A 1 98 ? 9.742 24.436 12.661 1.00 61.84 98 ARG A CA 1
ATOM 782 C C . ARG A 1 98 ? 10.751 24.416 13.827 1.00 61.84 98 ARG A C 1
ATOM 784 O O . ARG A 1 98 ? 11.650 23.586 13.852 1.00 61.84 98 ARG A O 1
ATOM 791 N N . VAL A 1 99 ? 10.658 25.337 14.801 1.00 51.16 99 VAL A N 1
ATOM 792 C CA . VAL A 1 99 ? 11.770 25.605 15.756 1.00 51.16 99 VAL A CA 1
ATOM 793 C C . VAL A 1 99 ? 11.465 25.249 17.221 1.00 51.16 99 VAL A C 1
ATOM 795 O O . VAL A 1 99 ? 12.338 25.344 18.085 1.00 51.16 99 VAL A O 1
ATOM 798 N N . THR A 1 100 ? 10.267 24.778 17.555 1.00 43.88 100 THR A N 1
ATOM 799 C CA . THR A 1 100 ? 9.900 24.527 18.958 1.00 43.88 100 THR A CA 1
ATOM 800 C C . THR A 1 100 ? 9.379 23.121 19.180 1.00 43.88 100 THR A C 1
ATOM 802 O O . THR A 1 100 ? 8.181 22.895 19.168 1.00 43.88 100 THR A O 1
ATOM 805 N N . SER A 1 101 ? 10.261 22.180 19.507 1.00 39.69 101 SER A N 1
ATOM 806 C CA . SER A 1 101 ? 10.000 21.271 20.628 1.00 39.69 101 SER A CA 1
ATOM 807 C C . SER A 1 101 ? 11.262 20.481 20.978 1.00 39.69 101 SER A C 1
ATOM 809 O O . SER A 1 101 ? 11.963 19.954 20.120 1.00 39.69 101 SER A O 1
ATOM 811 N N . LYS A 1 102 ? 11.542 20.328 22.278 1.00 39.50 102 LYS A N 1
ATOM 812 C CA . LYS A 1 102 ? 11.999 19.006 22.718 1.00 39.50 102 LYS A CA 1
ATOM 813 C C . LYS A 1 102 ? 10.826 18.095 22.350 1.00 39.50 102 LYS A C 1
ATOM 815 O O . LYS A 1 102 ? 9.766 18.331 22.929 1.00 39.50 102 LYS A O 1
ATOM 820 N N . PRO A 1 103 ? 10.945 17.166 21.388 1.00 39.84 103 PRO A N 1
ATOM 821 C CA . PRO A 1 103 ? 9.789 16.420 20.913 1.00 39.84 103 PRO A CA 1
ATOM 822 C C . PRO A 1 103 ? 9.073 15.810 22.119 1.00 39.84 103 PRO A C 1
ATOM 824 O O . PRO A 1 103 ? 9.715 15.110 22.910 1.00 39.84 103 PRO A O 1
ATOM 827 N N . LYS A 1 104 ? 7.770 16.088 22.294 1.00 39.72 104 LYS A N 1
ATOM 828 C CA . LYS A 1 104 ? 6.948 15.255 23.176 1.00 39.72 104 LYS A CA 1
ATOM 829 C C . LYS A 1 104 ? 7.106 13.839 22.630 1.00 39.72 104 LYS A C 1
ATOM 831 O O . LYS A 1 104 ? 6.822 13.563 21.465 1.00 39.72 104 LYS A O 1
ATOM 836 N N . VAL A 1 105 ? 7.722 12.980 23.435 1.00 36.38 105 VAL A N 1
ATOM 837 C CA . VAL A 1 105 ? 8.010 11.601 23.050 1.00 36.38 105 VAL A CA 1
ATOM 838 C C . VAL A 1 105 ? 6.685 10.860 23.142 1.00 36.38 105 VAL A C 1
ATOM 840 O O . VAL A 1 105 ? 6.270 10.487 24.238 1.00 36.38 105 VAL A O 1
ATOM 843 N N . PHE A 1 106 ? 6.012 10.693 22.006 1.00 46.44 106 PHE A N 1
ATOM 844 C CA . PHE A 1 106 ? 4.901 9.756 21.902 1.00 46.44 106 PHE A CA 1
ATOM 845 C C . PHE A 1 106 ? 5.407 8.330 22.110 1.00 46.44 106 PHE A C 1
ATOM 847 O O . PHE A 1 106 ? 6.590 8.021 21.907 1.00 46.44 106 PHE A O 1
ATOM 854 N N . VAL A 1 107 ? 4.503 7.462 22.554 1.00 41.56 107 VAL A N 1
ATOM 855 C CA . VAL A 1 107 ? 4.791 6.039 22.691 1.00 41.56 107 VAL A CA 1
ATOM 856 C C . VAL A 1 107 ? 5.227 5.511 21.321 1.00 41.56 107 VAL A C 1
ATOM 858 O O . VAL A 1 107 ? 4.527 5.703 20.339 1.00 41.56 107 VAL A O 1
ATOM 861 N N . GLY A 1 108 ? 6.421 4.918 21.249 1.00 40.31 108 GLY A N 1
ATOM 862 C CA . GLY A 1 108 ? 6.981 4.360 20.012 1.00 40.31 108 GLY A CA 1
ATOM 863 C C . GLY A 1 108 ? 8.250 5.055 19.519 1.00 40.31 108 GLY A C 1
ATOM 864 O O . GLY A 1 108 ? 9.003 4.463 18.755 1.00 40.31 108 GLY A O 1
ATOM 865 N N . LYS A 1 109 ? 8.579 6.269 19.979 1.00 44.91 109 LYS A N 1
ATOM 866 C CA . LYS A 1 109 ? 9.790 6.975 19.515 1.00 44.91 109 LYS A CA 1
ATOM 867 C C . LYS A 1 109 ? 11.061 6.491 20.230 1.00 44.91 109 LYS A C 1
ATOM 869 O O . LYS A 1 109 ? 11.256 6.732 21.425 1.00 44.91 109 LYS A O 1
ATOM 874 N N . ASN A 1 110 ? 11.960 5.833 19.495 1.00 40.44 110 ASN A N 1
ATOM 875 C CA . ASN A 1 110 ? 13.268 5.401 19.984 1.00 40.44 110 ASN A CA 1
ATOM 876 C C . ASN A 1 110 ? 14.164 6.623 20.242 1.00 40.44 110 ASN A C 1
ATOM 878 O O . ASN A 1 110 ? 14.603 7.302 19.317 1.00 40.44 110 ASN A O 1
ATOM 882 N N . ARG A 1 111 ? 14.487 6.889 21.513 1.00 36.19 111 ARG A N 1
ATOM 883 C CA . ARG A 1 111 ? 15.297 8.053 21.921 1.00 36.19 111 ARG A CA 1
ATOM 884 C C . ARG A 1 111 ? 16.741 8.034 21.409 1.00 36.19 111 ARG A C 1
ATOM 886 O O . ARG A 1 111 ? 17.356 9.092 21.358 1.00 36.19 111 ARG A O 1
ATOM 893 N N . LYS A 1 112 ? 17.290 6.863 21.064 1.00 32.59 112 LYS A N 1
ATOM 894 C CA . LYS A 1 112 ? 18.682 6.712 20.604 1.00 32.59 112 LYS A CA 1
ATOM 895 C C . LYS A 1 112 ? 18.834 6.992 19.106 1.00 32.59 112 LYS A C 1
ATOM 897 O O . LYS A 1 112 ? 19.884 7.471 18.697 1.00 32.59 112 LYS A O 1
ATOM 902 N N . PHE A 1 113 ? 17.788 6.724 18.323 1.00 37.75 113 PHE A N 1
ATOM 903 C CA . PHE A 1 113 ? 17.806 6.836 16.858 1.00 37.75 113 PHE A CA 1
ATOM 904 C C . PHE A 1 113 ? 16.776 7.832 16.298 1.00 37.75 113 PHE A C 1
ATOM 906 O O . PHE A 1 113 ? 16.715 8.030 15.094 1.00 37.75 113 PHE A O 1
ATOM 913 N N . ASN A 1 114 ? 15.982 8.477 17.162 1.00 48.88 114 ASN A N 1
ATOM 914 C CA . ASN A 1 114 ? 14.923 9.438 16.822 1.00 48.88 114 ASN A CA 1
ATOM 915 C C . ASN A 1 114 ? 13.841 8.900 15.859 1.00 48.88 114 ASN A C 1
ATOM 917 O O . ASN A 1 114 ? 13.117 9.689 15.263 1.00 48.88 114 ASN A O 1
ATOM 921 N N . GLN A 1 115 ? 13.709 7.577 15.739 1.00 59.62 115 GLN A N 1
ATOM 922 C CA . GLN A 1 115 ? 12.750 6.910 14.856 1.00 59.62 115 GLN A CA 1
ATOM 923 C C . GLN A 1 115 ? 11.524 6.441 15.640 1.00 59.62 115 GLN A C 1
ATOM 925 O O . GLN A 1 115 ? 11.651 5.853 16.717 1.00 59.62 115 GLN A O 1
ATOM 930 N N . PHE A 1 116 ? 10.337 6.715 15.110 1.00 73.75 116 PHE A N 1
ATOM 931 C CA . PHE A 1 116 ? 9.089 6.134 15.589 1.00 73.75 116 PHE A CA 1
ATOM 932 C C . PHE A 1 116 ? 9.010 4.650 15.213 1.00 73.75 116 PHE A C 1
ATOM 934 O O . PHE A 1 116 ? 9.378 4.263 14.109 1.00 73.75 116 PHE A O 1
ATOM 941 N N . SER A 1 117 ? 8.504 3.829 16.127 1.00 80.56 117 SER A N 1
ATOM 942 C CA . SER A 1 117 ? 8.221 2.416 15.924 1.00 80.56 117 SER A CA 1
ATOM 943 C C . SER A 1 117 ? 6.812 2.112 16.415 1.00 80.56 117 SER A C 1
ATOM 945 O O . SER A 1 117 ? 6.484 2.319 17.587 1.00 80.56 117 SER A O 1
ATOM 947 N N . SER A 1 118 ? 6.002 1.563 15.517 1.00 86.19 118 SER A N 1
ATOM 948 C CA . SER A 1 118 ? 4.661 1.057 15.805 1.00 86.19 118 SER A CA 1
ATOM 949 C C . SER A 1 118 ? 4.675 -0.242 16.616 1.00 86.19 118 SER A C 1
ATOM 951 O O . SER A 1 118 ? 3.619 -0.694 17.055 1.00 86.19 118 SER A O 1
ATOM 953 N N . ASN A 1 119 ? 5.851 -0.828 16.886 1.00 90.94 119 ASN A N 1
ATOM 954 C CA . ASN A 1 119 ? 5.987 -2.120 17.564 1.00 90.94 119 ASN A CA 1
ATOM 955 C C . ASN A 1 119 ? 5.311 -2.147 18.931 1.00 90.94 119 ASN A C 1
ATOM 957 O O . ASN A 1 119 ? 4.824 -3.193 19.344 1.00 90.94 119 ASN A O 1
ATOM 961 N N . ILE A 1 120 ? 5.241 -1.017 19.636 1.00 92.75 120 ILE A N 1
ATOM 962 C CA . ILE A 1 120 ? 4.541 -0.956 20.923 1.00 92.75 120 ILE A CA 1
ATOM 963 C C . ILE A 1 120 ? 3.052 -1.268 20.741 1.00 92.75 120 ILE A C 1
ATOM 965 O O . ILE A 1 120 ? 2.511 -2.133 21.435 1.00 92.75 120 ILE A O 1
ATOM 969 N N . SER A 1 121 ? 2.416 -0.622 19.767 1.00 95.00 121 SER A N 1
ATOM 970 C CA . SER A 1 121 ? 1.026 -0.878 19.399 1.00 95.00 121 SER A CA 1
ATOM 971 C C . SER A 1 121 ? 0.859 -2.279 18.833 1.00 95.00 121 SER A C 1
ATOM 973 O O . SER A 1 121 ? 0.010 -3.023 19.324 1.00 95.00 121 SER A O 1
ATOM 975 N N . SER A 1 122 ? 1.704 -2.684 17.884 1.00 95.38 122 SER A N 1
ATOM 976 C CA . SER A 1 122 ? 1.632 -4.011 17.269 1.00 95.38 122 SER A CA 1
ATOM 977 C C . SER A 1 122 ? 1.740 -5.123 18.312 1.00 95.38 122 SER A C 1
ATOM 979 O O . SER A 1 122 ? 0.909 -6.022 18.322 1.00 95.38 122 SER A O 1
ATOM 981 N N . VAL A 1 123 ? 2.695 -5.053 19.245 1.00 96.25 123 VAL A N 1
ATOM 982 C CA . VAL A 1 123 ? 2.905 -6.091 20.269 1.00 96.25 123 VAL A CA 1
ATOM 983 C C . VAL A 1 123 ? 1.754 -6.153 21.270 1.00 96.25 123 VAL A C 1
ATOM 985 O O . VAL A 1 123 ? 1.324 -7.247 21.643 1.00 96.25 123 VAL A O 1
ATOM 988 N N . ALA A 1 124 ? 1.221 -5.003 21.692 1.00 96.94 124 ALA A N 1
ATOM 989 C CA . ALA A 1 124 ? 0.062 -4.970 22.578 1.00 96.94 124 ALA A CA 1
ATOM 990 C C . ALA A 1 124 ? -1.171 -5.618 21.930 1.00 96.94 124 ALA A C 1
ATOM 992 O O . ALA A 1 124 ? -1.822 -6.458 22.557 1.00 96.94 124 ALA A O 1
ATOM 993 N N . HIS A 1 125 ? -1.463 -5.266 20.676 1.00 97.19 125 HIS A N 1
ATOM 994 C CA . HIS A 1 125 ? -2.649 -5.763 19.987 1.00 97.19 125 HIS A CA 1
ATOM 995 C C . HIS A 1 125 ? -2.493 -7.208 19.500 1.00 97.19 125 HIS A C 1
ATOM 997 O O . HIS A 1 125 ? -3.434 -7.977 19.660 1.00 97.19 125 HIS A O 1
ATOM 1003 N N . TRP A 1 126 ? -1.313 -7.632 19.028 1.00 97.19 126 TRP A N 1
ATOM 1004 C CA . TRP A 1 126 ? -1.038 -9.044 18.723 1.00 97.19 126 TRP A CA 1
ATOM 1005 C C . TRP A 1 126 ? -1.213 -9.940 19.953 1.00 97.19 126 TRP A C 1
ATOM 1007 O O . TRP A 1 126 ? -1.857 -10.984 19.868 1.00 97.19 126 TRP A O 1
ATOM 1017 N N . SER A 1 127 ? -0.685 -9.528 21.113 1.00 97.38 127 SER A N 1
ATOM 1018 C CA . SER A 1 127 ? -0.870 -10.274 22.366 1.00 97.38 127 SER A CA 1
ATOM 1019 C C . SER A 1 127 ? -2.349 -10.397 22.732 1.00 97.38 127 SER A C 1
ATOM 1021 O O . SER A 1 127 ? -2.819 -11.471 23.112 1.00 97.38 127 SER A O 1
ATOM 1023 N N . LYS A 1 128 ? -3.107 -9.304 22.603 1.00 97.19 128 LYS A N 1
ATOM 1024 C CA . LYS A 1 128 ? -4.540 -9.315 22.890 1.00 97.19 128 LYS A CA 1
ATOM 1025 C C . LYS A 1 128 ? -5.310 -10.187 21.887 1.00 97.19 128 LYS A C 1
ATOM 1027 O O . LYS A 1 128 ? -6.165 -10.954 22.320 1.00 97.19 128 LYS A O 1
ATOM 1032 N N . LEU A 1 129 ? -4.981 -10.122 20.597 1.00 97.69 129 LEU A N 1
ATOM 1033 C CA . LEU A 1 129 ? -5.570 -10.951 19.542 1.00 97.69 129 LEU A CA 1
ATOM 1034 C C . LEU A 1 129 ? -5.336 -12.444 19.807 1.00 97.69 129 LEU A C 1
ATOM 1036 O O . LEU A 1 129 ? -6.280 -13.227 19.770 1.00 97.69 129 LEU A O 1
ATOM 1040 N N . LEU A 1 130 ? -4.108 -12.834 20.161 1.00 97.56 130 LEU A N 1
ATOM 1041 C CA . LEU A 1 130 ? -3.788 -14.210 20.554 1.00 97.56 130 LEU A CA 1
ATOM 1042 C C . LEU A 1 130 ? -4.647 -14.691 21.719 1.00 97.56 130 LEU A C 1
ATOM 1044 O O . LEU A 1 130 ? -5.196 -15.784 21.661 1.00 97.56 130 LEU A O 1
ATOM 1048 N N . GLN A 1 131 ? -4.808 -13.865 22.754 1.00 97.12 131 GLN A N 1
ATOM 1049 C CA . GLN A 1 131 ? -5.634 -14.221 23.908 1.00 97.12 131 GLN A CA 1
ATOM 1050 C C . GLN A 1 131 ? -7.112 -14.395 23.547 1.00 97.12 131 GLN A C 1
ATOM 1052 O O . GLN A 1 131 ? -7.766 -15.249 24.141 1.00 97.12 131 GLN A O 1
ATOM 1057 N N . VAL A 1 132 ? -7.636 -13.601 22.606 1.00 97.62 132 VAL A N 1
ATOM 1058 C CA . VAL A 1 132 ? -9.001 -13.772 22.080 1.00 97.62 132 VAL A CA 1
ATOM 1059 C C . VAL A 1 132 ? -9.109 -15.117 21.365 1.00 97.62 132 VAL A C 1
ATOM 1061 O O . VAL A 1 132 ? -9.964 -15.927 21.704 1.00 97.62 132 VAL A O 1
ATOM 1064 N N . TYR A 1 133 ? -8.189 -15.406 20.445 1.00 97.25 133 TYR A N 1
ATOM 1065 C CA . TYR A 1 133 ? -8.189 -16.661 19.692 1.00 97.25 133 TYR A CA 1
ATOM 1066 C C . TYR A 1 133 ? -7.976 -17.902 20.558 1.00 97.25 133 TYR A C 1
ATOM 1068 O O . TYR A 1 133 ? -8.525 -18.963 20.263 1.00 97.25 133 TYR A O 1
ATOM 1076 N N . GLU A 1 134 ? -7.210 -17.781 21.637 1.00 96.75 134 GLU A N 1
ATOM 1077 C CA . GLU A 1 134 ? -6.992 -18.852 22.602 1.00 96.75 134 GLU A CA 1
ATOM 1078 C C . GLU A 1 134 ? -8.267 -19.138 23.413 1.00 96.75 134 GLU A C 1
ATOM 1080 O O . GLU A 1 134 ? -8.698 -20.291 23.490 1.00 96.75 134 GLU A O 1
ATOM 1085 N N . LYS A 1 135 ? -8.896 -18.096 23.974 1.00 96.00 135 LYS A N 1
ATOM 1086 C CA . LYS A 1 135 ? -9.934 -18.227 25.012 1.00 96.00 135 LYS A CA 1
ATOM 1087 C C . LYS A 1 135 ? -11.360 -18.278 24.484 1.00 96.00 135 LYS A C 1
ATOM 1089 O O . LYS A 1 135 ? -12.183 -18.971 25.075 1.00 96.00 135 LYS A O 1
ATOM 1094 N N . GLU A 1 136 ? -11.657 -17.553 23.413 1.00 96.44 136 GLU A N 1
ATOM 1095 C CA . GLU A 1 136 ? -13.018 -17.456 22.896 1.00 96.44 136 GLU A CA 1
ATOM 1096 C C . GLU A 1 136 ? -13.373 -18.690 22.054 1.00 96.44 136 GLU A C 1
ATOM 1098 O O . GLU A 1 136 ? -12.552 -19.218 21.293 1.00 96.44 136 GLU A O 1
ATOM 1103 N N . GLU A 1 137 ? -14.617 -19.154 22.188 1.00 92.94 137 GLU A N 1
ATOM 1104 C CA . GLU A 1 137 ? -15.164 -20.240 21.363 1.00 92.94 137 GLU A CA 1
ATOM 1105 C C . GLU A 1 137 ? -15.380 -19.771 19.918 1.00 92.94 137 GLU A C 1
ATOM 1107 O O . GLU A 1 137 ? -15.053 -20.489 18.975 1.00 92.94 137 GLU A O 1
ATOM 1112 N N . ASN A 1 138 ? -15.858 -18.533 19.751 1.00 95.75 138 ASN A N 1
ATOM 1113 C CA . ASN A 1 138 ? -15.990 -17.861 18.461 1.00 95.75 138 ASN A CA 1
ATOM 1114 C C . ASN A 1 138 ? -15.228 -16.520 18.479 1.00 95.75 138 ASN A C 1
ATOM 1116 O O . ASN A 1 138 ? -15.824 -15.480 18.777 1.00 95.75 138 ASN A O 1
ATOM 1120 N N . PRO A 1 139 ? -13.913 -16.542 18.181 1.00 96.44 139 PRO A N 1
ATOM 1121 C CA . PRO A 1 139 ? -13.072 -15.349 18.169 1.00 96.44 139 PRO A CA 1
ATOM 1122 C C . PRO A 1 139 ? -13.597 -14.246 17.247 1.00 96.44 139 PRO A C 1
ATOM 1124 O O . PRO A 1 139 ? -13.642 -13.097 17.664 1.00 96.44 139 PRO A O 1
ATOM 1127 N N . GLU A 1 140 ? -14.055 -14.579 16.038 1.00 94.31 140 GLU A N 1
ATOM 1128 C CA . GLU A 1 140 ? -14.516 -13.581 15.058 1.00 94.31 140 GLU A CA 1
ATOM 1129 C C . GLU A 1 140 ? -15.721 -12.794 15.568 1.00 94.31 140 GLU A C 1
ATOM 1131 O O . GLU A 1 140 ? -15.733 -11.565 15.540 1.00 94.31 140 GLU A O 1
ATOM 1136 N N . LYS A 1 141 ? -16.703 -13.498 16.146 1.00 96.00 141 LYS A N 1
ATOM 1137 C CA . LYS A 1 141 ? -17.853 -12.845 16.775 1.00 96.00 141 LYS A CA 1
ATOM 1138 C C . LYS A 1 141 ? -17.422 -11.935 17.929 1.00 96.00 141 LYS A C 1
ATOM 1140 O O . LYS A 1 141 ? -17.957 -10.838 18.067 1.00 96.00 141 LYS A O 1
ATOM 1145 N N . TYR A 1 142 ? -16.452 -12.366 18.742 1.00 97.12 142 TYR A N 1
ATOM 1146 C CA . TYR A 1 142 ? -15.909 -11.523 19.807 1.00 97.12 142 TYR A CA 1
ATOM 1147 C C . TYR A 1 142 ? -15.292 -10.239 19.235 1.00 97.12 142 TYR A C 1
ATOM 1149 O O . TYR A 1 142 ? -15.548 -9.166 19.780 1.00 97.12 142 TYR A O 1
ATOM 1157 N N . LEU A 1 143 ? -14.497 -10.328 18.162 1.00 96.69 143 LEU A N 1
ATOM 1158 C CA . LEU A 1 143 ? -13.857 -9.162 17.539 1.00 96.69 143 LEU A CA 1
ATOM 1159 C C . LEU A 1 143 ? -14.893 -8.169 16.994 1.00 96.69 143 LEU A C 1
ATOM 1161 O O . LEU A 1 143 ? -14.750 -6.967 17.220 1.00 96.69 143 LEU A O 1
ATOM 1165 N N . ASP A 1 144 ? -15.953 -8.665 16.350 1.00 93.38 144 ASP A N 1
ATOM 1166 C CA . ASP A 1 144 ? -17.054 -7.845 15.827 1.00 93.38 144 ASP A CA 1
ATOM 1167 C C . ASP A 1 144 ? -17.824 -7.097 16.929 1.00 93.38 144 ASP A C 1
ATOM 1169 O O . ASP A 1 144 ? -18.230 -5.944 16.745 1.00 93.38 144 ASP A O 1
ATOM 1173 N N . GLU A 1 145 ? -18.025 -7.740 18.082 1.00 95.88 145 GLU A N 1
ATOM 1174 C CA . GLU A 1 145 ? -18.744 -7.168 19.228 1.00 95.88 145 GLU A CA 1
ATOM 1175 C C . GLU A 1 145 ? -17.866 -6.235 20.085 1.00 95.88 145 GLU A C 1
ATOM 1177 O O . GLU A 1 145 ? -18.392 -5.357 20.770 1.00 95.88 145 GLU A O 1
ATOM 1182 N N . HIS A 1 146 ? -16.538 -6.384 20.033 1.00 96.25 146 HIS A N 1
ATOM 1183 C CA . HIS A 1 146 ? -15.579 -5.641 20.859 1.00 96.25 146 HIS A CA 1
ATOM 1184 C C . HIS A 1 146 ? -14.616 -4.828 20.000 1.00 96.25 146 HIS A C 1
ATOM 1186 O O . HIS A 1 146 ? -13.420 -5.129 19.913 1.00 96.25 146 HIS A O 1
ATOM 1192 N N . LYS A 1 147 ? -15.138 -3.770 19.385 1.00 96.06 147 LYS A N 1
ATOM 1193 C CA . LYS A 1 147 ? -14.346 -2.863 18.557 1.00 96.06 147 LYS A CA 1
ATOM 1194 C C . LYS A 1 147 ? -13.212 -2.204 19.343 1.00 96.06 147 LYS A C 1
ATOM 1196 O O . LYS A 1 147 ? -13.321 -1.939 20.543 1.00 96.06 147 LYS A O 1
ATOM 1201 N N . LEU A 1 148 ? -12.106 -1.918 18.659 1.00 95.31 148 LEU A N 1
ATOM 1202 C CA . LEU A 1 148 ? -10.980 -1.207 19.262 1.00 95.31 148 LEU A CA 1
ATOM 1203 C C . LEU A 1 148 ? -11.128 0.303 19.091 1.00 95.31 148 LEU A C 1
ATOM 1205 O O . LEU A 1 148 ? -11.332 0.811 17.992 1.00 95.31 148 LEU A O 1
ATOM 1209 N N . SER A 1 149 ? -10.887 1.035 20.176 1.00 95.31 149 SER A N 1
ATOM 1210 C CA . SER A 1 149 ? -10.581 2.463 20.093 1.00 95.31 149 SER A CA 1
ATOM 1211 C C . SER A 1 149 ? -9.287 2.684 19.294 1.00 95.31 149 SER A C 1
ATOM 1213 O O . SER A 1 149 ? -8.335 1.897 19.403 1.00 95.31 149 SER A O 1
ATOM 1215 N N . PHE A 1 150 ? -9.233 3.755 18.506 1.00 96.38 150 PHE A N 1
ATOM 1216 C CA . PHE A 1 150 ? -8.122 4.028 17.603 1.00 96.38 150 PHE A CA 1
ATOM 1217 C C . PHE A 1 150 ? -7.676 5.489 17.670 1.00 96.38 150 PHE A C 1
ATOM 1219 O O . PHE A 1 150 ? -8.499 6.399 17.685 1.00 96.38 150 PHE A O 1
ATOM 1226 N N . HIS A 1 151 ? -6.363 5.705 17.647 1.00 95.88 151 HIS A N 1
ATOM 1227 C CA . HIS A 1 151 ? -5.757 7.013 17.443 1.00 95.88 151 HIS A CA 1
ATOM 1228 C C . HIS A 1 151 ? -4.570 6.865 16.487 1.00 95.88 151 HIS A C 1
ATOM 1230 O O . HIS A 1 151 ? -3.736 5.979 16.673 1.00 95.88 151 HIS A O 1
ATOM 1236 N N . TRP A 1 152 ? -4.431 7.750 15.499 1.00 94.81 152 TRP A N 1
ATOM 1237 C CA . TRP A 1 152 ? -3.357 7.652 14.503 1.00 94.81 152 TRP A CA 1
ATOM 1238 C C . TRP A 1 152 ? -1.951 7.667 15.109 1.00 94.81 152 TRP A C 1
ATOM 1240 O O . TRP A 1 152 ? -1.110 6.845 14.754 1.00 94.81 152 TRP A O 1
ATOM 1250 N N . ALA A 1 153 ? -1.713 8.540 16.088 1.00 92.25 153 ALA A N 1
ATOM 1251 C CA . ALA A 1 153 ? -0.436 8.616 16.806 1.00 92.25 153 ALA A CA 1
ATOM 1252 C C . ALA A 1 153 ? -0.051 7.345 17.603 1.00 92.25 153 ALA A C 1
ATOM 1254 O O . ALA A 1 153 ? 1.085 7.256 18.065 1.00 92.25 153 ALA A O 1
ATOM 1255 N N . ASP A 1 154 ? -0.949 6.360 17.752 1.00 93.56 154 ASP A N 1
ATOM 1256 C CA . ASP A 1 154 ? -0.584 5.033 18.269 1.00 93.56 154 ASP A CA 1
ATOM 1257 C C . ASP A 1 154 ? 0.187 4.217 17.211 1.00 93.56 154 ASP A C 1
ATOM 1259 O O . ASP A 1 154 ? 1.013 3.372 17.552 1.00 93.56 154 ASP A O 1
ATOM 1263 N N . TRP A 1 155 ? -0.064 4.444 15.922 1.00 93.62 155 TRP A N 1
ATOM 1264 C CA . TRP A 1 155 ? 0.394 3.572 14.833 1.00 93.62 155 TRP A CA 1
ATOM 1265 C C . TRP A 1 155 ? 1.418 4.215 13.909 1.00 93.62 155 TRP A C 1
ATOM 1267 O O . TRP A 1 155 ? 2.174 3.500 13.257 1.00 93.62 155 TRP A O 1
ATOM 1277 N N . ILE A 1 156 ? 1.482 5.542 13.863 1.00 90.31 156 ILE A N 1
ATOM 1278 C CA . ILE A 1 156 ? 2.380 6.275 12.971 1.00 90.31 156 ILE A CA 1
ATOM 1279 C C . ILE A 1 156 ? 2.966 7.521 13.644 1.00 90.31 156 ILE A C 1
ATOM 1281 O O . ILE A 1 156 ? 2.394 8.081 14.578 1.00 90.31 156 ILE A O 1
ATOM 1285 N N . ASP A 1 157 ? 4.105 7.996 13.131 1.00 85.81 157 ASP A N 1
ATOM 1286 C CA . ASP A 1 157 ? 4.741 9.206 13.658 1.00 85.81 157 ASP A CA 1
ATOM 1287 C C . ASP A 1 157 ? 3.950 10.468 13.295 1.00 85.81 157 ASP A C 1
ATOM 1289 O O . ASP A 1 157 ? 4.008 10.913 12.146 1.00 85.81 157 ASP A O 1
ATOM 1293 N N . THR A 1 158 ? 3.267 11.056 14.278 1.00 87.81 158 THR A N 1
ATOM 1294 C CA . THR A 1 158 ? 2.664 12.397 14.190 1.00 87.81 158 THR A CA 1
ATOM 1295 C C . THR A 1 158 ? 3.447 13.433 15.005 1.00 87.81 158 THR A C 1
ATOM 1297 O O . THR A 1 158 ? 2.954 14.530 15.263 1.00 87.81 158 THR A O 1
ATOM 1300 N N . SER A 1 159 ? 4.667 13.113 15.458 1.00 82.38 159 SER A N 1
ATOM 1301 C CA . SER A 1 159 ? 5.488 14.024 16.266 1.00 82.38 159 SER A CA 1
ATOM 1302 C C . SER A 1 159 ? 5.866 15.352 15.604 1.00 82.38 159 SER A C 1
ATOM 1304 O O . SER A 1 159 ? 6.029 16.315 16.362 1.00 82.38 159 SER A O 1
ATOM 1306 N N . PRO A 1 160 ? 5.940 15.480 14.263 1.00 83.25 160 PRO A N 1
ATOM 1307 C CA . PRO A 1 160 ? 6.095 16.789 13.627 1.00 83.25 160 PRO A CA 1
ATOM 1308 C C . PRO A 1 160 ? 4.950 17.768 13.941 1.00 83.25 160 PRO A C 1
ATOM 1310 O O . PRO A 1 160 ? 5.178 18.973 13.987 1.00 83.25 160 PRO A O 1
ATOM 1313 N N . ALA A 1 161 ? 3.744 17.280 14.259 1.00 85.38 161 ALA A N 1
ATOM 1314 C CA . ALA A 1 161 ? 2.605 18.126 14.625 1.00 85.38 161 ALA A CA 1
ATOM 1315 C C . ALA A 1 161 ? 2.618 18.608 16.088 1.00 85.38 161 ALA A C 1
ATOM 1317 O O . ALA A 1 161 ? 1.756 19.392 16.472 1.00 85.38 161 ALA A O 1
ATOM 1318 N N . ASN A 1 162 ? 3.573 18.181 16.924 1.00 81.81 162 ASN A N 1
ATOM 1319 C CA . ASN A 1 162 ? 3.583 18.481 18.365 1.00 81.81 162 ASN A CA 1
ATOM 1320 C C . ASN A 1 162 ? 3.449 19.968 18.696 1.00 81.81 162 ASN A C 1
ATOM 1322 O O . ASN A 1 162 ? 2.693 20.334 19.588 1.00 81.81 162 ASN A O 1
ATOM 1326 N N . ALA A 1 163 ? 4.184 20.821 17.982 1.00 77.94 163 ALA A N 1
ATOM 1327 C CA . ALA A 1 163 ? 4.141 22.258 18.222 1.00 77.94 163 ALA A CA 1
ATOM 1328 C C . ALA A 1 163 ? 2.761 22.854 17.894 1.00 77.94 163 ALA A C 1
ATOM 1330 O O . ALA A 1 163 ? 2.325 23.783 18.566 1.00 77.94 163 ALA A O 1
ATOM 1331 N N . PHE A 1 164 ? 2.076 22.307 16.886 1.00 84.44 164 PHE A N 1
ATOM 1332 C CA . PHE A 1 164 ? 0.709 22.686 16.542 1.00 84.44 164 PHE A CA 1
ATOM 1333 C C . PHE A 1 164 ? -0.285 22.168 17.586 1.00 84.44 164 PHE A C 1
ATOM 1335 O O . PHE A 1 164 ? -1.114 22.935 18.057 1.00 84.44 164 PHE A O 1
ATOM 1342 N N . ILE A 1 165 ? -0.151 20.906 18.012 1.00 85.12 165 ILE A N 1
ATOM 1343 C CA . ILE A 1 165 ? -0.981 20.300 19.064 1.00 85.12 165 ILE A CA 1
ATOM 1344 C C . ILE A 1 165 ? -0.887 21.109 20.364 1.00 85.12 165 ILE A C 1
ATOM 1346 O O . ILE A 1 165 ? -1.905 21.444 20.957 1.00 85.12 165 ILE A O 1
ATOM 1350 N N . ASP A 1 166 ? 0.324 21.486 20.780 1.00 82.31 166 ASP A N 1
ATOM 1351 C CA . ASP A 1 166 ? 0.549 22.269 22.001 1.00 82.31 166 ASP A CA 1
ATOM 1352 C C . ASP A 1 166 ? -0.028 23.691 21.921 1.00 82.31 166 ASP A C 1
ATOM 1354 O O . ASP A 1 166 ? -0.327 24.293 22.952 1.00 82.31 166 ASP A O 1
ATOM 1358 N N . ALA A 1 167 ? -0.168 24.232 20.709 1.00 82.00 167 ALA A N 1
ATOM 1359 C CA . ALA A 1 167 ? -0.726 25.555 20.460 1.00 82.00 167 ALA A CA 1
ATOM 1360 C C . ALA A 1 167 ? -2.223 25.526 20.104 1.00 82.00 167 ALA A C 1
ATOM 1362 O O . ALA A 1 167 ? -2.805 26.600 19.958 1.00 82.00 167 ALA A O 1
ATOM 1363 N N . TYR A 1 168 ? -2.836 24.345 19.957 1.00 86.75 168 TYR A N 1
ATOM 1364 C CA . TYR A 1 168 ? -4.160 24.191 19.350 1.00 86.75 168 TYR A CA 1
ATOM 1365 C C . TYR A 1 168 ? -5.232 25.005 20.074 1.00 86.75 168 TYR A C 1
ATOM 1367 O O . TYR A 1 168 ? -5.877 25.824 19.435 1.00 86.75 168 TYR A O 1
ATOM 1375 N N . ASP A 1 169 ? -5.354 24.881 21.398 1.00 85.81 169 ASP A N 1
ATOM 1376 C CA . ASP A 1 169 ? -6.366 25.616 22.175 1.00 85.81 169 ASP A CA 1
ATOM 1377 C C . ASP A 1 169 ? -6.187 27.139 22.079 1.00 85.81 169 ASP A C 1
ATOM 1379 O O . ASP A 1 169 ? -7.157 27.891 22.001 1.00 85.81 169 ASP A O 1
ATOM 1383 N N . SER A 1 170 ? -4.934 27.608 22.047 1.00 84.12 170 SER A N 1
ATOM 1384 C CA . SER A 1 170 ? -4.634 29.034 21.884 1.00 84.12 170 SER A CA 1
ATOM 1385 C C . SER A 1 170 ? -4.990 29.525 20.486 1.00 84.12 170 SER A C 1
ATOM 1387 O O . SER A 1 170 ? -5.493 30.633 20.357 1.00 84.12 170 SER A O 1
ATOM 1389 N N . LEU A 1 171 ? -4.716 28.724 19.453 1.00 82.25 171 LEU A N 1
ATOM 1390 C CA . LEU A 1 171 ? -5.079 29.041 18.074 1.00 82.25 171 LEU A CA 1
ATOM 1391 C C . LEU A 1 171 ? -6.594 29.013 17.901 1.00 82.25 171 LEU A C 1
ATOM 1393 O O . LEU A 1 171 ? -7.150 29.917 17.300 1.00 82.25 171 LEU A O 1
ATOM 1397 N N . LEU A 1 172 ? -7.265 28.012 18.461 1.00 87.00 172 LEU A N 1
ATOM 1398 C CA . LEU A 1 172 ? -8.712 27.856 18.411 1.00 87.00 172 LEU A CA 1
ATOM 1399 C C . LEU A 1 172 ? -9.423 29.069 19.030 1.00 87.00 172 LEU A C 1
ATOM 1401 O O . LEU A 1 172 ? -10.391 29.567 18.460 1.00 87.00 172 LEU A O 1
ATOM 1405 N N . ALA A 1 173 ? -8.888 29.617 20.125 1.00 86.38 173 ALA A N 1
ATOM 1406 C CA . ALA A 1 173 ? -9.392 30.849 20.728 1.00 86.38 173 ALA A CA 1
ATOM 1407 C C . ALA A 1 173 ? -9.266 32.092 19.819 1.00 86.38 173 ALA A C 1
ATOM 1409 O O . ALA A 1 173 ? -10.037 33.033 19.989 1.00 86.38 173 ALA A O 1
ATOM 1410 N N . GLU A 1 174 ? -8.332 32.111 18.859 1.00 84.44 174 GLU A N 1
ATOM 1411 C CA . GLU A 1 174 ? -8.207 33.190 17.861 1.00 84.44 174 GLU A CA 1
ATOM 1412 C C . GLU A 1 174 ? -9.283 33.112 16.759 1.00 84.44 174 GLU A C 1
ATOM 1414 O O . GLU A 1 174 ? -9.512 34.108 16.076 1.00 84.44 174 GLU A O 1
ATOM 1419 N N . TYR A 1 175 ? -9.951 31.963 16.605 1.00 86.25 175 TYR A N 1
ATOM 1420 C CA . TYR A 1 175 ? -11.035 31.722 15.640 1.00 86.25 175 TYR A CA 1
ATOM 1421 C C . TYR A 1 175 ? -12.367 31.483 16.360 1.00 86.25 175 TYR A C 1
ATOM 1423 O O . TYR A 1 175 ? -13.076 30.524 16.073 1.00 86.25 175 TYR A O 1
ATOM 1431 N N . ASP A 1 176 ? -12.669 32.306 17.369 1.00 89.19 176 ASP A N 1
ATOM 1432 C CA . ASP A 1 176 ? -13.925 32.275 18.137 1.00 89.19 176 ASP A CA 1
ATOM 1433 C C . ASP A 1 176 ? -14.280 30.908 18.760 1.00 89.19 176 ASP A C 1
ATOM 1435 O O . ASP A 1 176 ? -15.428 30.632 19.107 1.00 89.19 176 ASP A O 1
ATOM 1439 N N . ASN A 1 177 ? -13.272 30.063 18.985 1.00 90.31 177 ASN A N 1
ATOM 1440 C CA . ASN A 1 177 ? -13.418 28.666 19.382 1.00 90.31 177 ASN A CA 1
ATOM 1441 C C . ASN A 1 177 ? -14.233 27.805 18.403 1.00 90.31 177 ASN A C 1
ATOM 1443 O O . ASN A 1 177 ? -14.858 26.835 18.829 1.00 90.31 177 ASN A O 1
ATOM 1447 N N . ASP A 1 178 ? -14.209 28.136 17.111 1.00 91.38 178 ASP A N 1
ATOM 1448 C CA . ASP A 1 178 ? -14.793 27.344 16.032 1.00 91.38 178 ASP A CA 1
ATOM 1449 C C . ASP A 1 178 ? -13.728 26.414 15.408 1.00 91.38 178 ASP A C 1
ATOM 1451 O O . ASP A 1 178 ? -12.840 26.863 14.669 1.00 91.38 178 ASP A O 1
ATOM 1455 N N . PRO A 1 179 ? -13.791 25.090 15.665 1.00 90.94 179 PRO A N 1
ATOM 1456 C CA . PRO A 1 179 ? -12.845 24.140 15.088 1.00 90.94 179 PRO A CA 1
ATOM 1457 C C . PRO A 1 179 ? -12.938 24.060 13.562 1.00 90.94 179 PRO A C 1
ATOM 1459 O O . PRO A 1 179 ? -11.947 23.719 12.916 1.00 90.94 179 PRO A O 1
ATOM 1462 N N . GLY A 1 180 ? -14.106 24.357 12.984 1.00 92.19 180 GLY A N 1
ATOM 1463 C CA . GLY A 1 180 ? -14.343 24.351 11.546 1.00 92.19 180 GLY A CA 1
ATOM 1464 C C . GLY A 1 180 ? -13.631 25.501 10.840 1.00 92.19 180 GLY A C 1
ATOM 1465 O O . GLY A 1 180 ? -12.988 25.276 9.811 1.00 92.19 180 GLY A O 1
ATOM 1466 N N . GLU A 1 181 ? -13.668 26.710 11.408 1.00 89.88 181 GLU A N 1
ATOM 1467 C CA . GLU A 1 181 ? -12.917 27.849 10.861 1.00 89.88 181 GLU A CA 1
ATOM 1468 C C . GLU A 1 181 ? -11.405 27.621 10.937 1.00 89.88 181 GLU A C 1
ATOM 1470 O O . GLU A 1 181 ? -10.703 27.785 9.932 1.00 89.88 181 GLU A O 1
ATOM 1475 N N . LEU A 1 182 ? -10.900 27.163 12.090 1.00 88.00 182 LEU A N 1
ATOM 1476 C CA . LEU A 1 182 ? -9.482 26.833 12.231 1.00 88.00 182 LEU A CA 1
ATOM 1477 C C . LEU A 1 182 ? -9.071 25.725 11.250 1.00 88.00 182 LEU A C 1
ATOM 1479 O O . LEU A 1 182 ? -8.038 25.847 10.588 1.00 88.00 182 LEU A O 1
ATOM 1483 N N . ALA A 1 183 ? -9.878 24.666 11.116 1.00 91.88 183 ALA A N 1
ATOM 1484 C CA . ALA A 1 183 ? -9.610 23.578 10.179 1.00 91.88 183 ALA A CA 1
ATOM 1485 C C . ALA A 1 183 ? -9.510 24.078 8.738 1.00 91.88 183 ALA A C 1
ATOM 1487 O O . ALA A 1 183 ? -8.565 23.713 8.041 1.00 91.88 183 ALA A O 1
ATOM 1488 N N . LYS A 1 184 ? -10.416 24.964 8.311 1.00 90.62 184 LYS A N 1
ATOM 1489 C CA . LYS A 1 184 ? -10.385 25.548 6.968 1.00 90.62 184 LYS A CA 1
ATOM 1490 C C . LYS A 1 184 ? -9.078 26.300 6.708 1.00 90.62 184 LYS A C 1
ATOM 1492 O O . LYS A 1 184 ? -8.424 26.057 5.698 1.00 90.62 184 LYS A O 1
ATOM 1497 N N . VAL A 1 185 ? -8.646 27.148 7.645 1.00 88.31 185 VAL A N 1
ATOM 1498 C CA . VAL A 1 185 ? -7.391 27.908 7.510 1.00 88.31 185 VAL A CA 1
ATOM 1499 C C . VAL A 1 185 ? -6.170 26.989 7.481 1.00 88.31 185 VAL A C 1
ATOM 1501 O O . VAL A 1 185 ? -5.243 27.212 6.700 1.00 88.31 185 VAL A O 1
ATOM 1504 N N . VAL A 1 186 ? -6.144 25.959 8.330 1.00 89.75 186 VAL A N 1
ATOM 1505 C CA . VAL A 1 186 ? -5.046 24.983 8.365 1.00 89.75 186 VAL A CA 1
ATOM 1506 C C . VAL A 1 186 ? -4.988 24.194 7.061 1.00 89.75 186 VAL A C 1
ATOM 1508 O O . VAL A 1 186 ? -3.907 24.061 6.489 1.00 89.75 186 VAL A O 1
ATOM 1511 N N . GLN A 1 187 ? -6.133 23.719 6.568 1.00 90.19 187 GLN A N 1
ATOM 1512 C CA . GLN A 1 187 ? -6.226 22.981 5.312 1.00 90.19 187 GLN A CA 1
ATOM 1513 C C . GLN A 1 187 ? -5.766 23.836 4.134 1.00 90.19 187 GLN A C 1
ATOM 1515 O O . GLN A 1 187 ? -4.875 23.414 3.405 1.00 90.19 187 GLN A O 1
ATOM 1520 N N . GLU A 1 188 ? -6.281 25.059 3.993 1.00 87.50 188 GLU A N 1
ATOM 1521 C CA . GLU A 1 188 ? -5.877 25.982 2.926 1.00 87.50 188 GLU A CA 1
ATOM 1522 C C . GLU A 1 188 ? -4.362 26.238 2.933 1.00 87.50 188 GLU A C 1
ATOM 1524 O O . GLU A 1 188 ? -3.711 26.179 1.889 1.00 87.50 188 GLU A O 1
ATOM 1529 N N . ARG A 1 189 ? -3.773 26.478 4.114 1.00 85.56 189 ARG A N 1
ATOM 1530 C CA . ARG A 1 189 ? -2.329 26.734 4.242 1.00 85.56 189 ARG A CA 1
ATOM 1531 C C . ARG A 1 189 ? -1.489 25.506 3.934 1.00 85.56 189 ARG A C 1
ATOM 1533 O O . ARG A 1 189 ? -0.477 25.635 3.261 1.00 85.56 189 ARG A O 1
ATOM 1540 N N . CYS A 1 190 ? -1.891 24.338 4.416 1.00 87.81 190 CYS A N 1
ATOM 1541 C CA . CYS A 1 190 ? -1.154 23.107 4.171 1.00 87.81 190 CYS A CA 1
ATOM 1542 C C . CYS A 1 190 ? -1.253 22.635 2.724 1.00 87.81 190 CYS A C 1
ATOM 1544 O O . CYS A 1 190 ? -0.246 22.214 2.162 1.00 87.81 190 CYS A O 1
ATOM 1546 N N . MET A 1 191 ? -2.426 22.766 2.098 1.00 86.69 191 MET A N 1
ATOM 1547 C CA . MET A 1 191 ? -2.573 22.470 0.676 1.00 86.69 191 MET A CA 1
ATOM 1548 C C . MET A 1 191 ? -1.717 23.413 -0.173 1.00 86.69 191 MET A C 1
ATOM 1550 O O . MET A 1 191 ? -1.100 22.959 -1.126 1.00 86.69 191 MET A O 1
ATOM 1554 N N . ALA A 1 192 ? -1.581 24.692 0.195 1.00 83.69 192 ALA A N 1
ATOM 1555 C CA . ALA A 1 192 ? -0.695 25.612 -0.522 1.00 83.69 192 ALA A CA 1
ATOM 1556 C C . ALA A 1 192 ? 0.788 25.181 -0.513 1.00 83.69 192 ALA A C 1
ATOM 1558 O O . ALA A 1 192 ? 1.509 25.501 -1.451 1.00 83.69 192 ALA A O 1
ATOM 1559 N N . GLU A 1 193 ? 1.253 24.432 0.492 1.00 81.50 193 GLU A N 1
ATOM 1560 C CA . GLU A 1 193 ? 2.636 23.929 0.520 1.00 81.50 193 GLU A CA 1
ATOM 1561 C C . GLU A 1 193 ? 2.867 22.757 -0.443 1.00 81.50 193 GLU A C 1
ATOM 1563 O O . GLU A 1 193 ? 3.994 22.553 -0.911 1.00 81.50 193 GLU A O 1
ATOM 1568 N N . LEU A 1 194 ? 1.803 22.014 -0.778 1.00 81.00 194 LEU A N 1
ATOM 1569 C CA . LEU A 1 194 ? 1.855 20.934 -1.765 1.00 81.00 194 LEU A CA 1
ATOM 1570 C C . LEU A 1 194 ? 2.104 21.444 -3.182 1.00 81.00 194 LEU A C 1
ATOM 1572 O O . LEU A 1 194 ? 2.621 20.676 -3.987 1.00 81.00 194 LEU A O 1
ATOM 1576 N N . TYR A 1 195 ? 1.798 22.715 -3.460 1.00 79.62 195 TYR A N 1
ATOM 1577 C CA . TYR A 1 195 ? 1.859 23.307 -4.794 1.00 79.62 195 TYR A CA 1
ATOM 1578 C C . TYR A 1 195 ? 2.683 24.601 -4.772 1.00 79.62 195 TYR A C 1
ATOM 1580 O O . TYR A 1 195 ? 2.191 25.651 -4.364 1.00 79.62 195 TYR A O 1
ATOM 1588 N N . ASP A 1 196 ? 3.930 24.578 -5.255 1.00 71.94 196 ASP A N 1
ATOM 1589 C CA . ASP A 1 196 ? 4.745 25.809 -5.292 1.00 71.94 196 ASP A CA 1
ATOM 1590 C C . ASP A 1 196 ? 4.508 26.690 -6.531 1.00 71.94 196 ASP A C 1
ATOM 1592 O O . ASP A 1 196 ? 5.006 27.819 -6.589 1.00 71.94 196 ASP A O 1
ATOM 1596 N N . GLY A 1 197 ? 3.760 26.177 -7.519 1.00 61.62 197 GLY A N 1
ATOM 1597 C CA . GLY A 1 197 ? 3.385 26.869 -8.757 1.00 61.62 197 GLY A CA 1
ATOM 1598 C C . GLY A 1 197 ? 4.566 27.421 -9.565 1.00 61.62 197 GLY A C 1
ATOM 1599 O O . GLY A 1 197 ? 4.375 28.295 -10.414 1.00 61.62 197 GLY A O 1
ATOM 1600 N N . SER A 1 198 ? 5.796 26.985 -9.277 1.00 62.00 198 SER A N 1
ATOM 1601 C CA . SER A 1 198 ? 7.009 27.628 -9.770 1.00 62.00 198 SER A CA 1
ATOM 1602 C C . SER A 1 198 ? 7.698 26.776 -10.831 1.00 62.00 198 SER A C 1
ATOM 1604 O O . SER A 1 198 ? 8.145 25.678 -10.560 1.00 62.00 198 SER A O 1
ATOM 1606 N N . ASP A 1 199 ? 7.902 27.282 -12.046 1.00 56.25 199 ASP A N 1
ATOM 1607 C CA . ASP A 1 199 ? 8.760 26.596 -13.024 1.00 56.25 199 ASP A CA 1
ATOM 1608 C C . ASP A 1 199 ? 10.245 26.784 -12.648 1.00 56.25 199 ASP A C 1
ATOM 1610 O O . ASP A 1 199 ? 10.949 27.612 -13.240 1.00 56.25 199 ASP A O 1
ATOM 1614 N N . ARG A 1 200 ? 10.767 26.057 -11.648 1.00 63.16 200 ARG A N 1
ATOM 1615 C CA . ARG A 1 200 ? 12.193 26.158 -11.270 1.00 63.16 200 ARG A CA 1
ATOM 1616 C C . ARG A 1 200 ? 13.047 25.593 -12.412 1.00 63.16 200 ARG A C 1
ATOM 1618 O O . ARG A 1 200 ? 13.024 24.404 -12.707 1.00 63.16 200 ARG A O 1
ATOM 1625 N N . LYS A 1 201 ? 13.748 26.458 -13.156 1.00 49.84 201 LYS A N 1
ATOM 1626 C CA . LYS A 1 201 ? 14.333 26.112 -14.470 1.00 49.84 201 LYS A CA 1
ATOM 1627 C C . LYS A 1 201 ? 15.679 25.379 -14.474 1.00 49.84 201 LYS A C 1
ATOM 1629 O O . LYS A 1 201 ? 16.114 25.040 -15.569 1.00 49.84 201 LYS A O 1
ATOM 1634 N N . ASP A 1 202 ? 16.296 25.064 -13.337 1.00 53.88 202 ASP A N 1
ATOM 1635 C CA . ASP A 1 202 ? 17.693 24.605 -13.334 1.00 53.88 202 ASP A CA 1
ATOM 1636 C C . ASP A 1 202 ? 17.944 23.316 -12.528 1.00 53.88 202 ASP A C 1
ATOM 1638 O O . ASP A 1 202 ? 17.479 23.172 -11.399 1.00 53.88 202 ASP A O 1
ATOM 1642 N N . GLY A 1 203 ? 18.718 22.394 -13.114 1.00 53.41 203 GLY A N 1
ATOM 1643 C CA . GLY A 1 203 ? 19.262 21.204 -12.447 1.00 53.41 203 GLY A CA 1
ATOM 1644 C C . GLY A 1 203 ? 20.490 21.510 -11.577 1.00 53.41 203 GLY A C 1
ATOM 1645 O O . GLY A 1 203 ? 20.848 20.716 -10.708 1.00 53.41 203 GLY A O 1
ATOM 1646 N N . ASN A 1 204 ? 21.107 22.686 -11.746 1.00 53.12 204 ASN A N 1
ATOM 1647 C CA . ASN A 1 204 ? 22.142 23.222 -10.864 1.00 53.12 204 ASN A CA 1
ATOM 1648 C C . ASN A 1 204 ? 21.529 24.122 -9.786 1.00 53.12 204 ASN A C 1
ATOM 1650 O O . ASN A 1 204 ? 21.744 25.331 -9.755 1.00 53.12 204 ASN A O 1
ATOM 1654 N N . LEU A 1 205 ? 20.783 23.515 -8.863 1.00 58.81 205 LEU A N 1
ATOM 1655 C CA . LEU A 1 205 ? 20.217 24.226 -7.717 1.00 58.81 205 LEU A CA 1
ATOM 1656 C C . LEU A 1 205 ? 21.330 24.898 -6.898 1.00 58.81 205 LEU A C 1
ATOM 1658 O O . LEU A 1 205 ? 22.159 24.210 -6.280 1.00 58.81 205 LEU A O 1
ATOM 1662 N N . TYR A 1 206 ? 21.319 26.232 -6.836 1.00 60.72 206 TYR A N 1
ATOM 1663 C CA . TYR A 1 206 ? 22.189 26.988 -5.935 1.00 60.72 206 TYR A CA 1
ATOM 1664 C C . TYR A 1 206 ? 21.887 26.586 -4.481 1.00 60.72 206 TYR A C 1
ATOM 1666 O O . TYR A 1 206 ? 20.764 26.207 -4.145 1.00 60.72 206 TYR A O 1
ATOM 1674 N N . ALA A 1 207 ? 22.854 26.718 -3.564 1.00 59.69 207 ALA A N 1
ATOM 1675 C CA . ALA A 1 207 ? 22.675 26.329 -2.154 1.00 59.69 207 ALA A CA 1
ATOM 1676 C C . ALA A 1 207 ? 21.404 26.922 -1.502 1.00 59.69 207 ALA A C 1
ATOM 1678 O O . ALA A 1 207 ? 20.752 26.271 -0.690 1.00 59.69 207 ALA A O 1
ATOM 1679 N N . LYS A 1 208 ? 21.017 28.140 -1.907 1.00 59.03 208 LYS A N 1
ATOM 1680 C CA . LYS A 1 208 ? 19.793 28.815 -1.455 1.00 59.03 208 LYS A CA 1
ATOM 1681 C C . LYS A 1 208 ? 18.509 28.126 -1.936 1.00 59.03 208 LYS A C 1
ATOM 1683 O O . LYS A 1 208 ? 17.523 28.131 -1.213 1.00 59.03 208 LYS A O 1
ATOM 1688 N N . GLU A 1 209 ? 18.500 27.559 -3.137 1.00 65.44 209 GLU A N 1
ATOM 1689 C CA . GLU A 1 209 ? 17.343 26.839 -3.683 1.00 65.44 209 GLU A CA 1
ATOM 1690 C C . GLU A 1 209 ? 17.220 25.449 -3.068 1.00 65.44 209 GLU A C 1
ATOM 1692 O O . GLU A 1 209 ? 16.116 25.039 -2.730 1.00 65.44 209 GLU A O 1
ATOM 1697 N N . ARG A 1 210 ? 18.349 24.770 -2.816 1.00 64.25 210 ARG A N 1
ATOM 1698 C CA . ARG A 1 210 ? 18.360 23.513 -2.052 1.00 64.25 210 ARG A CA 1
ATOM 1699 C C . ARG A 1 210 ? 17.778 23.707 -0.655 1.00 64.25 210 ARG A C 1
ATOM 1701 O O . ARG A 1 210 ? 16.934 22.925 -0.243 1.00 64.25 210 ARG A O 1
ATOM 1708 N N . LEU A 1 211 ? 18.183 24.772 0.043 1.00 63.16 211 LEU A N 1
ATOM 1709 C CA . LEU A 1 211 ? 17.641 25.100 1.364 1.00 63.16 211 LEU A CA 1
ATOM 1710 C C . LEU A 1 211 ? 16.119 25.305 1.322 1.00 63.16 211 LEU A C 1
ATOM 1712 O O . LEU A 1 211 ? 15.418 24.750 2.156 1.00 63.16 211 LEU A O 1
ATOM 1716 N N . LYS A 1 212 ? 15.610 26.030 0.317 1.00 68.44 212 LYS A N 1
ATOM 1717 C CA . LYS A 1 212 ? 14.163 26.209 0.124 1.00 68.44 212 LYS A CA 1
ATOM 1718 C C . LYS A 1 212 ? 13.425 24.892 -0.105 1.00 68.44 212 LYS A C 1
ATOM 1720 O O . LYS A 1 212 ? 12.319 24.746 0.387 1.00 68.44 212 LYS A O 1
ATOM 1725 N N . ILE A 1 213 ? 14.016 23.958 -0.854 1.00 67.69 213 ILE A N 1
ATOM 1726 C CA . ILE A 1 213 ? 13.432 22.624 -1.047 1.00 67.69 213 ILE A CA 1
ATOM 1727 C C . ILE A 1 213 ? 13.331 21.919 0.304 1.00 67.69 213 ILE A C 1
ATOM 1729 O O . ILE A 1 213 ? 12.239 21.532 0.685 1.00 67.69 213 ILE A O 1
ATOM 1733 N N . PHE A 1 214 ? 14.422 21.821 1.068 1.00 68.19 214 PHE A N 1
ATOM 1734 C CA . PHE A 1 214 ? 14.390 21.171 2.386 1.00 68.19 214 PHE A CA 1
ATOM 1735 C C . PHE A 1 214 ? 13.345 21.779 3.327 1.00 68.19 214 PHE A C 1
ATOM 1737 O O . PHE A 1 214 ? 12.580 21.044 3.942 1.00 68.19 214 PHE A O 1
ATOM 1744 N N . GLU A 1 215 ? 13.292 23.107 3.399 1.00 72.81 215 GLU A N 1
ATOM 1745 C CA . GLU A 1 215 ? 12.309 23.841 4.199 1.00 72.81 215 GLU A CA 1
ATOM 1746 C C . GLU A 1 215 ? 10.862 23.542 3.789 1.00 72.81 215 GLU A C 1
ATOM 1748 O O . GLU A 1 215 ? 9.978 23.516 4.641 1.00 72.81 215 GLU A O 1
ATOM 1753 N N . GLN A 1 216 ? 10.617 23.335 2.500 1.00 75.38 216 GLN A N 1
ATOM 1754 C CA . GLN A 1 216 ? 9.298 23.001 1.982 1.00 75.38 216 GLN A CA 1
ATOM 1755 C C . GLN A 1 216 ? 8.916 21.546 2.272 1.00 75.38 216 GLN A C 1
ATOM 1757 O O . GLN A 1 216 ? 7.777 21.257 2.616 1.00 75.38 216 GLN A O 1
ATOM 1762 N N . LEU A 1 217 ? 9.872 20.620 2.195 1.00 73.69 217 LEU A N 1
ATOM 1763 C CA . LEU A 1 217 ? 9.632 19.217 2.546 1.00 73.69 217 LEU A CA 1
ATOM 1764 C C . LEU A 1 217 ? 9.331 19.038 4.032 1.00 73.69 217 LEU A C 1
ATOM 1766 O O . LEU A 1 217 ? 8.470 18.243 4.398 1.00 73.69 217 LEU A O 1
ATOM 1770 N N . GLU A 1 218 ? 10.020 19.799 4.881 1.00 76.62 218 GLU A N 1
ATOM 1771 C CA . GLU A 1 218 ? 9.726 19.850 6.311 1.00 76.62 218 GLU A CA 1
ATOM 1772 C C . GLU A 1 218 ? 8.299 20.357 6.564 1.00 76.62 218 GLU A C 1
ATOM 1774 O O . GLU A 1 218 ? 7.563 19.764 7.352 1.00 76.62 218 GLU A O 1
ATOM 1779 N N . ASP A 1 219 ? 7.883 21.398 5.843 1.00 81.25 219 ASP A N 1
ATOM 1780 C CA . ASP A 1 219 ? 6.531 21.953 5.918 1.00 81.25 219 ASP A CA 1
ATOM 1781 C C . ASP A 1 219 ? 5.460 20.944 5.489 1.00 81.25 219 ASP A C 1
ATOM 1783 O O . ASP A 1 219 ? 4.475 20.761 6.210 1.00 81.25 219 ASP A O 1
ATOM 1787 N N . ILE A 1 220 ? 5.686 20.217 4.390 1.00 83.00 220 ILE A N 1
ATOM 1788 C CA . ILE A 1 220 ? 4.813 19.121 3.945 1.00 83.00 220 ILE A CA 1
ATOM 1789 C C . ILE A 1 220 ? 4.711 18.044 5.034 1.00 83.00 220 ILE A C 1
ATOM 1791 O O . ILE A 1 220 ? 3.606 17.622 5.367 1.00 83.00 220 ILE A O 1
ATOM 1795 N N . GLY A 1 221 ? 5.827 17.643 5.652 1.00 83.94 221 GLY A N 1
ATOM 1796 C CA . GLY A 1 221 ? 5.832 16.644 6.728 1.00 83.94 221 GLY A CA 1
ATOM 1797 C C . GLY A 1 221 ? 5.104 17.097 8.004 1.00 83.94 221 GLY A C 1
ATOM 1798 O O . GLY A 1 221 ? 4.418 16.294 8.653 1.00 83.94 221 GLY A O 1
ATOM 1799 N N . ILE A 1 222 ? 5.203 18.384 8.364 1.00 84.94 222 ILE A N 1
ATOM 1800 C CA . ILE A 1 222 ? 4.438 18.987 9.469 1.00 84.94 222 ILE A CA 1
ATOM 1801 C C . ILE A 1 222 ? 2.946 18.972 9.133 1.00 84.94 222 ILE A C 1
ATOM 1803 O O . ILE A 1 222 ? 2.147 18.482 9.931 1.00 84.94 222 ILE A O 1
ATOM 1807 N N . CYS A 1 223 ? 2.575 19.457 7.948 1.00 90.25 223 CYS A N 1
ATOM 1808 C CA . CYS A 1 223 ? 1.195 19.478 7.480 1.00 90.25 223 CYS A CA 1
ATOM 1809 C C . CYS A 1 223 ? 0.585 18.082 7.402 1.00 90.25 223 CYS A C 1
ATOM 1811 O O . CYS A 1 223 ? -0.512 17.875 7.915 1.00 90.25 223 CYS A O 1
ATOM 1813 N N . GLY A 1 224 ? 1.319 17.107 6.867 1.00 91.81 224 GLY A N 1
ATOM 1814 C CA . GLY A 1 224 ? 0.883 15.717 6.833 1.00 91.81 224 GLY A CA 1
ATOM 1815 C C . GLY A 1 224 ? 0.612 15.192 8.242 1.00 91.81 224 GLY A C 1
ATOM 1816 O O . GLY A 1 224 ? -0.452 14.650 8.522 1.00 91.81 224 GLY A O 1
ATOM 1817 N N . SER A 1 225 ? 1.511 15.466 9.189 1.00 90.62 225 SER A N 1
ATOM 1818 C CA . SER A 1 225 ? 1.322 15.063 10.588 1.00 90.62 225 SER A CA 1
ATOM 1819 C C . SER A 1 225 ? 0.116 15.735 11.258 1.00 90.62 225 SER A C 1
ATOM 1821 O O . SER A 1 225 ? -0.557 15.087 12.058 1.00 90.62 225 SER A O 1
ATOM 1823 N N . ILE A 1 226 ? -0.170 17.007 10.949 1.00 91.50 226 ILE A N 1
ATOM 1824 C CA . ILE A 1 226 ? -1.361 17.719 11.449 1.00 91.50 226 ILE A CA 1
ATOM 1825 C C . ILE A 1 226 ? -2.627 17.088 10.867 1.00 91.50 226 ILE A C 1
ATOM 1827 O O . ILE A 1 226 ? -3.556 16.787 11.614 1.00 91.50 226 ILE A O 1
ATOM 1831 N N . PHE A 1 227 ? -2.644 16.834 9.557 1.00 93.94 227 PHE A N 1
ATOM 1832 C CA . PHE A 1 227 ? -3.774 16.204 8.879 1.00 93.94 227 PHE A CA 1
ATOM 1833 C C . PHE A 1 227 ? -4.084 14.841 9.459 1.00 93.94 227 PHE A C 1
ATOM 1835 O O . PHE A 1 227 ? -5.232 14.560 9.785 1.00 93.94 227 PHE A O 1
ATOM 1842 N N . ILE A 1 228 ? -3.065 14.014 9.649 1.00 93.62 228 ILE A N 1
ATOM 1843 C CA . ILE A 1 228 ? -3.265 12.692 10.222 1.00 93.62 228 ILE A CA 1
ATOM 1844 C C . ILE A 1 228 ? -3.776 12.786 11.667 1.00 93.62 228 ILE A C 1
ATOM 1846 O O . ILE A 1 228 ? -4.629 12.004 12.071 1.00 93.62 228 ILE A O 1
ATOM 1850 N N . HIS A 1 229 ? -3.292 13.752 12.448 1.00 91.44 229 HIS A N 1
ATOM 1851 C CA . HIS A 1 229 ? -3.720 13.899 13.835 1.00 91.44 229 HIS A CA 1
ATOM 1852 C C . HIS A 1 229 ? -5.161 14.413 13.984 1.00 91.44 229 HIS A C 1
ATOM 1854 O O . HIS A 1 229 ? -5.820 14.017 14.936 1.00 91.44 229 HIS A O 1
ATOM 1860 N N . TYR A 1 230 ? -5.644 15.283 13.087 1.00 90.12 230 TYR A N 1
ATOM 1861 C CA . TYR A 1 230 ? -6.921 15.993 13.275 1.00 90.12 230 TYR A CA 1
ATOM 1862 C C . TYR A 1 230 ? -7.987 15.746 12.200 1.00 90.12 230 TYR A C 1
ATOM 1864 O O . TYR A 1 230 ? -9.170 15.917 12.483 1.00 90.12 230 TYR A O 1
ATOM 1872 N N . TYR A 1 231 ? -7.602 15.403 10.970 1.00 91.56 231 TYR A N 1
ATOM 1873 C CA . TYR A 1 231 ? -8.496 15.467 9.803 1.00 91.56 231 TYR A CA 1
ATOM 1874 C C . TYR A 1 231 ? -8.657 14.135 9.063 1.00 91.56 231 TYR A C 1
ATOM 1876 O O . TYR A 1 231 ? -9.654 13.949 8.365 1.00 91.56 231 TYR A O 1
ATOM 1884 N N . ILE A 1 232 ? -7.727 13.189 9.223 1.00 92.88 232 ILE A N 1
ATOM 1885 C CA . ILE A 1 232 ? -7.877 11.839 8.671 1.00 92.88 232 ILE A CA 1
ATOM 1886 C C . ILE A 1 232 ? -8.754 10.996 9.596 1.00 92.88 232 ILE A C 1
ATOM 1888 O O . ILE A 1 232 ? -8.418 10.758 10.756 1.00 92.88 232 ILE A O 1
ATOM 1892 N N . GLN A 1 233 ? -9.865 10.500 9.053 1.00 92.94 233 GLN A N 1
ATOM 1893 C CA . GLN A 1 233 ? -10.780 9.615 9.772 1.00 92.94 233 GLN A CA 1
ATOM 1894 C C . GLN A 1 233 ? -10.087 8.312 10.207 1.00 92.94 233 GLN A C 1
ATOM 1896 O O . GLN A 1 233 ? -9.143 7.865 9.544 1.00 92.94 233 GLN A O 1
ATOM 1901 N N . PRO A 1 234 ? -10.542 7.672 11.298 1.00 95.00 234 PRO A N 1
ATOM 1902 C CA . PRO A 1 234 ? -10.053 6.356 11.678 1.00 95.00 234 PRO A CA 1
ATOM 1903 C C . PRO A 1 234 ? -10.234 5.312 10.559 1.00 95.00 234 PRO A C 1
ATOM 1905 O O . PRO A 1 234 ? -11.189 5.389 9.780 1.00 95.00 234 PRO A O 1
ATOM 1908 N N . PRO A 1 235 ? -9.358 4.294 10.499 1.00 96.75 235 PRO A N 1
ATOM 1909 C CA . PRO A 1 235 ? -9.611 3.092 9.715 1.00 96.75 235 PRO A CA 1
ATOM 1910 C C . PRO A 1 235 ? -10.898 2.414 10.176 1.00 96.75 235 PRO A C 1
ATOM 1912 O O . PRO A 1 235 ? -11.285 2.505 11.338 1.00 96.75 235 PRO A O 1
ATOM 1915 N N . LYS A 1 236 ? -11.518 1.644 9.285 1.00 96.19 236 LYS A N 1
ATOM 1916 C CA . LYS A 1 236 ? -12.612 0.736 9.641 1.00 96.19 236 LYS A CA 1
ATOM 1917 C C . LYS A 1 236 ? -12.099 -0.527 10.325 1.00 96.19 236 LYS A C 1
ATOM 1919 O O . LYS A 1 236 ? -12.750 -1.028 11.241 1.00 96.19 236 LYS A O 1
ATOM 1924 N N . LEU A 1 237 ? -10.951 -1.040 9.879 1.00 97.25 237 LEU A N 1
ATOM 1925 C CA . LEU A 1 237 ? -10.372 -2.294 10.357 1.00 97.25 237 LEU A CA 1
ATOM 1926 C C . LEU A 1 237 ? -8.876 -2.150 10.625 1.00 97.25 237 LEU A C 1
ATOM 1928 O O . LEU A 1 237 ? -8.151 -1.459 9.904 1.00 97.25 237 LEU A O 1
ATOM 1932 N N . LEU A 1 238 ? -8.416 -2.898 11.619 1.00 97.81 238 LEU A N 1
ATOM 1933 C CA . LEU A 1 238 ? -7.021 -3.259 11.797 1.00 97.81 238 LEU A CA 1
ATOM 1934 C C . LEU A 1 238 ? -6.847 -4.722 11.388 1.00 97.81 238 LEU A C 1
ATOM 1936 O O . LEU A 1 238 ? -7.466 -5.606 11.975 1.00 97.81 238 LEU A O 1
ATOM 1940 N N . VAL A 1 239 ? -6.027 -4.978 10.376 1.00 98.38 239 VAL A N 1
ATOM 1941 C CA . VAL A 1 239 ? -5.868 -6.294 9.758 1.00 98.38 239 VAL A CA 1
ATOM 1942 C C . VAL A 1 239 ? -4.463 -6.809 10.033 1.00 98.38 239 VAL A C 1
ATOM 1944 O O . VAL A 1 239 ? -3.487 -6.237 9.559 1.00 98.38 239 VAL A O 1
ATOM 1947 N N . PHE A 1 240 ? -4.341 -7.899 10.784 1.00 98.00 240 PHE A N 1
ATOM 1948 C CA . PHE A 1 240 ? -3.048 -8.505 11.094 1.00 98.00 240 PHE A CA 1
ATOM 1949 C C . PHE A 1 240 ? -2.706 -9.596 10.086 1.00 98.00 240 PHE A C 1
ATOM 1951 O O . PHE A 1 240 ? -3.419 -10.595 9.970 1.00 98.00 240 PHE A O 1
ATOM 1958 N N . GLU A 1 241 ? -1.603 -9.411 9.369 1.00 97.62 241 GLU A N 1
ATOM 1959 C CA . GLU A 1 241 ? -1.139 -10.326 8.336 1.00 97.62 241 GLU A CA 1
ATOM 1960 C C . GLU A 1 241 ? -0.314 -11.485 8.927 1.00 97.62 241 GLU A C 1
ATOM 1962 O O . GLU A 1 241 ? 0.575 -11.293 9.756 1.00 97.62 241 GLU A O 1
ATOM 1967 N N . THR A 1 242 ? -0.548 -12.706 8.437 1.00 97.25 242 THR A N 1
ATOM 1968 C CA . THR A 1 242 ? 0.375 -13.849 8.583 1.00 97.25 242 THR A CA 1
ATOM 1969 C C . THR A 1 242 ? 0.613 -14.502 7.223 1.00 97.25 242 THR A C 1
ATOM 1971 O O . THR A 1 242 ? 0.205 -13.977 6.187 1.00 97.25 242 THR A O 1
ATOM 1974 N N . ASP A 1 243 ? 1.317 -15.630 7.166 1.00 95.88 243 ASP A N 1
ATOM 1975 C CA . ASP A 1 243 ? 1.455 -16.398 5.926 1.00 95.88 243 ASP A CA 1
ATOM 1976 C C . ASP A 1 243 ? 0.301 -17.387 5.672 1.00 95.88 243 ASP A C 1
ATOM 1978 O O . ASP A 1 243 ? 0.280 -17.993 4.605 1.00 95.88 243 ASP A O 1
ATOM 1982 N N . PHE A 1 244 ? -0.641 -17.559 6.609 1.00 96.88 244 PHE A N 1
ATOM 1983 C CA . PHE A 1 244 ? -1.731 -18.543 6.512 1.00 96.88 244 PHE A CA 1
ATOM 1984 C C . PHE A 1 244 ? -3.134 -17.949 6.715 1.00 96.88 244 PHE A C 1
ATOM 1986 O O . PHE A 1 244 ? -4.118 -18.559 6.301 1.00 96.88 244 PHE A O 1
ATOM 1993 N N . HIS A 1 245 ? -3.241 -16.778 7.346 1.00 97.12 245 HIS A N 1
ATOM 1994 C CA . HIS A 1 245 ? -4.511 -16.115 7.645 1.00 97.12 245 HIS A CA 1
ATOM 1995 C C . HIS A 1 245 ? -4.354 -14.593 7.823 1.00 97.12 245 HIS A C 1
ATOM 1997 O O . HIS A 1 245 ? -3.252 -14.116 8.110 1.00 97.12 245 HIS A O 1
ATOM 2003 N N . TYR A 1 246 ? -5.452 -13.843 7.695 1.00 97.50 246 TYR A N 1
ATOM 2004 C CA . TYR A 1 246 ? -5.526 -12.418 8.035 1.00 97.50 246 TYR A CA 1
ATOM 2005 C C . TYR A 1 246 ? -6.603 -12.193 9.091 1.00 97.50 246 TYR A C 1
ATOM 2007 O O . TYR A 1 246 ? -7.737 -12.631 8.922 1.00 97.50 246 TYR A O 1
ATOM 2015 N N . PHE A 1 247 ? -6.256 -11.478 10.156 1.00 97.69 247 PHE A N 1
ATOM 2016 C CA . PHE A 1 247 ? -7.147 -11.253 11.292 1.00 97.69 247 PHE A CA 1
ATOM 2017 C C . PHE A 1 247 ? -7.685 -9.832 11.261 1.00 97.69 247 PHE A C 1
ATOM 2019 O O . PHE A 1 247 ? -6.923 -8.894 11.487 1.00 97.69 247 PHE A O 1
ATOM 2026 N N . SER A 1 248 ? -8.977 -9.668 10.986 1.00 97.44 248 SER A N 1
ATOM 2027 C CA . SER A 1 248 ? -9.605 -8.348 10.898 1.00 97.44 248 SER A CA 1
ATOM 2028 C C . SER A 1 248 ? -10.248 -7.978 12.226 1.00 97.44 248 SER A C 1
ATOM 2030 O O . SER A 1 248 ? -11.139 -8.673 12.700 1.00 97.44 248 SER A O 1
ATOM 2032 N N . TRP A 1 249 ? -9.814 -6.872 12.824 1.00 97.94 249 TRP A N 1
ATOM 2033 C CA . TRP A 1 249 ? -10.404 -6.328 14.040 1.00 97.94 249 TRP A CA 1
ATOM 2034 C C . TRP A 1 249 ? -11.089 -4.993 13.734 1.00 97.94 249 TRP A C 1
ATOM 2036 O O . TRP A 1 249 ? -10.399 -4.015 13.425 1.00 97.94 249 TRP A O 1
ATOM 2046 N N . PRO A 1 250 ? -12.427 -4.920 13.823 1.00 97.50 250 PRO A N 1
ATOM 2047 C CA . PRO A 1 250 ? -13.150 -3.671 13.641 1.00 97.50 250 PRO A CA 1
ATOM 2048 C C . PRO A 1 250 ? -12.753 -2.585 14.642 1.00 97.50 250 PRO A C 1
ATOM 2050 O O . PRO A 1 250 ? -12.532 -2.843 15.829 1.00 97.50 250 PRO A O 1
ATOM 2053 N N . LEU A 1 251 ? -12.689 -1.352 14.150 1.00 97.25 251 LEU A N 1
ATOM 2054 C CA . LEU A 1 251 ? -12.381 -0.168 14.941 1.00 97.25 251 LEU A CA 1
ATOM 2055 C C . LEU A 1 251 ? -13.643 0.651 15.216 1.00 97.25 251 LEU A C 1
ATOM 2057 O O . LEU A 1 251 ? -14.647 0.565 14.500 1.00 97.25 251 LEU A O 1
ATOM 2061 N N . GLU A 1 252 ? -13.593 1.443 16.281 1.00 96.00 252 GLU A N 1
ATOM 2062 C CA . GLU A 1 252 ? -14.603 2.466 16.529 1.00 96.00 252 GLU A CA 1
ATOM 2063 C C . GLU A 1 252 ? -14.572 3.535 15.433 1.00 96.00 252 GLU A C 1
ATOM 2065 O O . GLU A 1 252 ? -13.514 3.881 14.912 1.00 96.00 252 GLU A O 1
ATOM 2070 N N . HIS A 1 253 ? -15.752 4.050 15.078 1.00 91.81 253 HIS A N 1
ATOM 2071 C CA . HIS A 1 253 ? -15.883 5.054 14.018 1.00 91.81 253 HIS A CA 1
ATOM 2072 C C . HIS A 1 253 ? -15.274 6.400 14.428 1.00 91.81 253 HIS A C 1
ATOM 2074 O O . HIS A 1 253 ? -14.711 7.112 13.603 1.00 91.81 253 HIS A O 1
ATOM 2080 N N . GLU A 1 254 ? -15.403 6.757 15.705 1.00 94.12 254 GLU A N 1
ATOM 2081 C CA . GLU A 1 254 ? -14.843 7.989 16.246 1.00 94.12 254 GLU A CA 1
ATOM 2082 C C . GLU A 1 254 ? -13.381 7.786 16.647 1.00 94.12 254 GLU A C 1
ATOM 2084 O O . GLU A 1 254 ? -13.013 6.790 17.280 1.00 94.12 254 GLU A O 1
ATOM 2089 N N . MET A 1 255 ? -12.542 8.759 16.292 1.00 94.81 255 MET A N 1
ATOM 2090 C CA . MET A 1 255 ? -11.156 8.795 16.738 1.00 94.81 255 MET A CA 1
ATOM 2091 C C . MET A 1 255 ? -11.121 8.978 18.257 1.00 94.81 255 MET A C 1
ATOM 2093 O O . MET A 1 255 ? -11.866 9.784 18.812 1.00 94.81 255 MET A O 1
ATOM 2097 N N . ALA A 1 256 ? -10.243 8.247 18.942 1.00 94.81 256 ALA A N 1
ATOM 2098 C CA . ALA A 1 256 ? -10.024 8.454 20.366 1.00 94.81 256 ALA A CA 1
ATOM 2099 C C . ALA A 1 256 ? -9.551 9.892 20.627 1.00 94.81 256 ALA A C 1
ATOM 2101 O O . ALA A 1 256 ? -8.784 10.441 19.847 1.00 94.81 256 ALA A O 1
ATOM 2102 N N . GLU A 1 257 ? -9.939 10.476 21.761 1.00 90.62 257 GLU A N 1
ATOM 2103 C CA . GLU A 1 257 ? -9.570 11.857 22.120 1.00 90.62 257 GLU A CA 1
ATOM 2104 C C . GLU A 1 257 ? -8.048 12.061 22.253 1.00 90.62 257 GLU A C 1
ATOM 2106 O O . GLU A 1 257 ? -7.529 13.151 22.037 1.00 90.62 257 GLU A O 1
ATOM 2111 N N . LYS A 1 258 ? -7.314 11.009 22.634 1.00 90.00 258 LYS A N 1
ATOM 2112 C CA . LYS A 1 258 ? -5.864 11.058 22.841 1.00 90.00 258 LYS A CA 1
ATOM 2113 C C . LYS A 1 258 ? -5.199 9.726 22.499 1.00 90.00 258 LYS A C 1
ATOM 2115 O O . LYS A 1 258 ? -5.835 8.677 22.649 1.00 90.00 258 LYS A O 1
ATOM 2120 N N . PRO A 1 259 ? -3.906 9.737 22.131 1.00 91.38 259 PRO A N 1
ATOM 2121 C CA . PRO A 1 259 ? -3.141 8.509 21.988 1.00 91.38 259 PRO A CA 1
ATOM 2122 C C . PRO A 1 259 ? -2.978 7.789 23.325 1.00 91.38 259 PRO A C 1
ATOM 2124 O O . PRO A 1 259 ? -2.967 8.403 24.401 1.00 91.38 259 PRO A O 1
ATOM 2127 N N . ARG A 1 260 ? -2.787 6.474 23.251 1.00 92.50 260 ARG A N 1
ATOM 2128 C CA . ARG A 1 260 ? -2.564 5.632 24.422 1.00 92.50 260 ARG A CA 1
ATOM 2129 C C . ARG A 1 260 ? -1.188 5.882 25.025 1.00 92.50 260 ARG A C 1
ATOM 2131 O O . ARG A 1 260 ? -0.166 6.040 24.360 1.00 92.50 260 ARG A O 1
ATOM 2138 N N . THR A 1 261 ? -1.144 5.838 26.344 1.00 92.50 261 THR A N 1
ATOM 2139 C CA . THR A 1 261 ? 0.086 5.817 27.128 1.00 92.50 261 THR A CA 1
ATOM 2140 C C . THR A 1 261 ? 0.713 4.424 27.123 1.00 92.50 261 THR A C 1
ATOM 2142 O O . THR A 1 261 ? 0.042 3.405 26.957 1.00 92.50 261 THR A O 1
ATOM 2145 N N . ILE A 1 262 ? 2.015 4.342 27.421 1.00 91.56 262 ILE A N 1
ATOM 2146 C CA . ILE A 1 262 ? 2.720 3.054 27.537 1.00 91.56 262 ILE A CA 1
ATOM 2147 C C . ILE A 1 262 ? 2.065 2.114 28.564 1.00 91.56 262 ILE A C 1
ATOM 2149 O O . ILE A 1 262 ? 2.076 0.895 28.410 1.00 91.56 262 ILE A O 1
ATOM 2153 N N . LYS A 1 263 ? 1.447 2.685 29.603 1.00 94.56 263 LYS A N 1
ATOM 2154 C CA . LYS A 1 263 ? 0.717 1.940 30.628 1.00 94.56 263 LYS A CA 1
ATOM 2155 C C . LYS A 1 263 ? -0.573 1.326 30.079 1.00 94.56 263 LYS A C 1
ATOM 2157 O O . LYS A 1 263 ? -0.905 0.208 30.460 1.00 94.56 263 LYS A O 1
ATOM 2162 N N . GLU A 1 264 ? -1.284 2.028 29.201 1.00 95.44 264 GLU A N 1
ATOM 2163 C CA . GLU A 1 264 ? -2.504 1.530 28.549 1.00 95.44 264 GLU A CA 1
ATOM 2164 C C . GLU A 1 264 ? -2.184 0.447 27.507 1.00 95.44 264 GLU A C 1
ATOM 2166 O O . GLU A 1 264 ? -2.891 -0.560 27.433 1.00 95.44 264 GLU A O 1
ATOM 2171 N N . PHE A 1 265 ? -1.065 0.564 26.787 1.00 96.19 265 PHE A N 1
ATOM 2172 C CA . PHE A 1 265 ? -0.575 -0.532 25.943 1.00 96.19 265 PHE A CA 1
ATOM 2173 C C . PHE A 1 265 ? -0.170 -1.759 26.759 1.00 96.19 265 PHE A C 1
ATOM 2175 O O . PHE A 1 265 ? -0.580 -2.869 26.432 1.00 96.19 265 PHE A O 1
ATOM 2182 N N . ALA A 1 266 ? 0.554 -1.580 27.868 1.00 96.81 266 ALA A N 1
ATOM 2183 C CA . ALA A 1 266 ? 0.873 -2.685 28.770 1.00 96.81 266 ALA A CA 1
ATOM 2184 C C . ALA A 1 266 ? -0.402 -3.327 29.359 1.00 96.81 266 ALA A C 1
ATOM 2186 O O . ALA A 1 266 ? -0.501 -4.549 29.438 1.00 96.81 266 ALA A O 1
ATOM 2187 N N . SER A 1 267 ? -1.401 -2.521 29.732 1.00 96.75 267 SER A N 1
ATOM 2188 C CA . SER A 1 267 ? -2.733 -2.984 30.160 1.00 96.75 267 SER A CA 1
ATOM 2189 C C . SER A 1 267 ? -3.396 -3.869 29.098 1.00 96.75 267 SER A C 1
ATOM 2191 O O . SER A 1 267 ? -3.877 -4.958 29.416 1.00 96.75 267 SER A O 1
ATOM 2193 N N . THR A 1 268 ? -3.333 -3.452 27.830 1.00 95.94 268 THR A N 1
ATOM 2194 C CA . THR A 1 268 ? -3.831 -4.216 26.673 1.00 95.94 268 THR A CA 1
ATOM 2195 C C . THR A 1 268 ? -3.060 -5.526 26.497 1.00 95.94 268 THR A C 1
ATOM 2197 O O . THR A 1 268 ? -3.667 -6.592 26.426 1.00 95.94 268 THR A O 1
ATOM 2200 N N . TYR A 1 269 ? -1.726 -5.466 26.527 1.00 96.81 269 TYR A N 1
ATOM 2201 C CA . TYR A 1 269 ? -0.841 -6.622 26.384 1.00 96.81 269 TYR A CA 1
ATOM 2202 C C . TYR A 1 269 ? -1.106 -7.704 27.442 1.00 96.81 269 TYR A C 1
ATOM 2204 O O . TYR A 1 269 ? -1.195 -8.884 27.109 1.00 96.81 269 TYR A O 1
ATOM 2212 N N . TYR A 1 270 ? -1.255 -7.317 28.714 1.00 96.19 270 TYR A N 1
ATOM 2213 C CA . TYR A 1 270 ? -1.545 -8.250 29.811 1.00 96.19 270 TYR A CA 1
ATOM 2214 C C . TYR A 1 270 ? -3.038 -8.554 29.982 1.00 96.19 270 TYR A C 1
ATOM 2216 O O . TYR A 1 270 ? -3.381 -9.332 30.873 1.00 96.19 270 TYR A O 1
ATOM 2224 N N . ASN A 1 271 ? -3.909 -7.930 29.180 1.00 94.19 27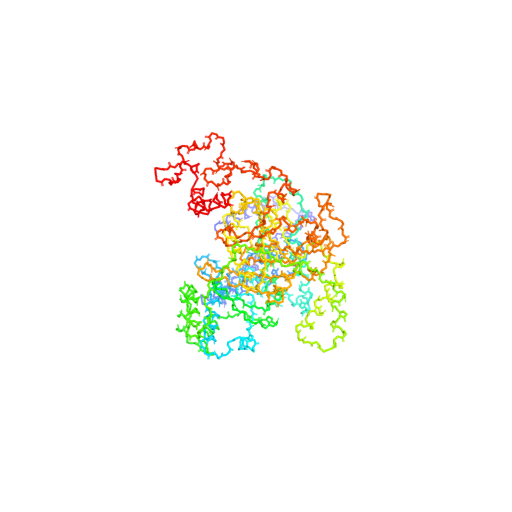1 ASN A N 1
ATOM 2225 C CA . ASN A 1 271 ? -5.365 -7.992 29.306 1.00 94.19 271 ASN A CA 1
ATOM 2226 C C . ASN A 1 271 ? -5.843 -7.763 30.755 1.00 94.19 271 ASN A C 1
ATOM 2228 O O . ASN A 1 271 ? -6.607 -8.552 31.312 1.00 94.19 271 ASN A O 1
ATOM 2232 N N . ALA A 1 272 ? -5.335 -6.705 31.394 1.00 94.00 272 ALA A N 1
ATOM 2233 C CA . ALA A 1 272 ? -5.596 -6.407 32.799 1.00 94.00 272 ALA A CA 1
ATOM 2234 C C . ALA A 1 272 ? -5.837 -4.906 33.003 1.00 94.00 272 ALA A C 1
ATOM 2236 O O . ALA A 1 272 ? -4.969 -4.124 32.633 1.00 94.00 272 ALA A O 1
ATOM 2237 N N . PRO A 1 273 ? -6.923 -4.480 33.683 1.00 91.06 273 PRO A N 1
ATOM 2238 C CA . PRO A 1 273 ? -7.315 -3.065 33.774 1.00 91.06 273 PRO A CA 1
ATOM 2239 C C . PRO A 1 273 ? -6.283 -2.171 34.477 1.00 91.06 273 PRO A C 1
ATOM 2241 O O . PRO A 1 273 ? -6.290 -0.950 34.326 1.00 91.06 273 PRO A O 1
ATOM 2244 N N . LYS A 1 274 ? -5.402 -2.762 35.291 1.00 92.56 274 LYS A N 1
ATOM 2245 C CA . LYS A 1 274 ? -4.282 -2.079 35.938 1.00 92.56 274 LYS A CA 1
ATOM 2246 C C . LYS A 1 274 ? -3.041 -2.959 35.873 1.00 92.56 274 LYS A C 1
ATOM 2248 O O . LYS A 1 274 ? -3.090 -4.149 36.174 1.00 92.56 274 LYS A O 1
ATOM 2253 N N . VAL A 1 275 ? -1.911 -2.336 35.557 1.00 96.12 275 VAL A N 1
ATOM 2254 C CA . VAL A 1 275 ? -0.589 -2.970 35.509 1.00 96.12 275 VAL A CA 1
ATOM 2255 C C . VAL A 1 275 ? 0.386 -2.232 36.425 1.00 96.12 275 VAL A C 1
ATOM 2257 O O . VAL A 1 275 ? 0.305 -1.009 36.580 1.00 96.12 275 VAL A O 1
ATOM 2260 N N . SER A 1 276 ? 1.284 -2.981 37.069 1.00 96.75 276 SER A N 1
ATOM 2261 C CA . SER A 1 276 ? 2.341 -2.425 37.919 1.00 96.75 276 SER A CA 1
ATOM 2262 C C . SER A 1 276 ? 3.426 -1.748 37.077 1.00 96.75 276 SER A C 1
ATOM 2264 O O . SER A 1 276 ? 3.586 -2.057 35.898 1.00 96.75 276 SER A O 1
ATOM 2266 N N . ALA A 1 277 ? 4.215 -0.857 37.683 1.00 95.75 277 ALA A N 1
ATOM 2267 C CA . ALA A 1 277 ? 5.335 -0.207 36.996 1.00 95.75 277 ALA A CA 1
ATOM 2268 C C . ALA A 1 277 ? 6.349 -1.222 36.434 1.00 95.75 277 ALA A C 1
ATOM 2270 O O . ALA A 1 277 ? 6.839 -1.049 35.323 1.00 95.75 277 ALA A O 1
ATOM 2271 N N . TRP A 1 278 ? 6.597 -2.316 37.165 1.00 96.25 278 TRP A N 1
ATOM 2272 C CA . TRP A 1 278 ? 7.441 -3.414 36.693 1.00 96.25 278 TRP A CA 1
ATOM 2273 C C . TRP A 1 278 ? 6.877 -4.073 35.426 1.00 96.25 278 TRP A C 1
ATOM 2275 O O . TRP A 1 278 ? 7.610 -4.228 34.458 1.00 96.25 278 TRP A O 1
ATOM 2285 N N . LYS A 1 279 ? 5.566 -4.362 35.374 1.00 96.69 279 LYS A N 1
ATOM 2286 C CA . LYS A 1 279 ? 4.925 -4.911 34.166 1.00 96.69 279 LYS A CA 1
ATOM 2287 C C . LYS A 1 279 ? 5.007 -3.958 32.973 1.00 96.69 279 LYS A C 1
ATOM 2289 O O . LYS A 1 279 ? 5.148 -4.415 31.845 1.00 96.69 279 LYS A O 1
ATOM 2294 N N . VAL A 1 280 ? 4.920 -2.646 33.206 1.00 95.94 280 VAL A N 1
ATOM 2295 C CA . VAL A 1 280 ? 5.095 -1.639 32.144 1.00 95.94 280 VAL A CA 1
ATOM 2296 C C . VAL A 1 280 ? 6.519 -1.676 31.584 1.00 95.94 280 VAL A C 1
ATOM 2298 O O . VAL A 1 280 ? 6.683 -1.648 30.368 1.00 95.94 280 VAL A O 1
ATOM 2301 N N . HIS A 1 281 ? 7.534 -1.782 32.447 1.00 94.00 281 HIS A N 1
ATOM 2302 C CA . HIS A 1 281 ? 8.930 -1.925 32.021 1.00 94.00 281 HIS A CA 1
ATOM 2303 C C . HIS A 1 281 ? 9.156 -3.232 31.254 1.00 94.00 281 HIS A C 1
ATOM 2305 O O . HIS A 1 281 ? 9.702 -3.214 30.158 1.00 94.00 281 HIS A O 1
ATOM 2311 N N . GLU A 1 282 ? 8.671 -4.353 31.793 1.00 95.31 282 GLU A N 1
ATOM 2312 C CA . GLU A 1 282 ? 8.762 -5.666 31.148 1.00 95.31 282 GLU A CA 1
ATOM 2313 C C . GLU A 1 282 ? 8.109 -5.656 29.758 1.00 95.31 282 GLU A C 1
ATOM 2315 O O . GLU A 1 282 ? 8.679 -6.161 28.794 1.00 95.31 282 GLU A O 1
ATOM 2320 N N . PHE A 1 283 ? 6.921 -5.054 29.641 1.00 95.06 283 PHE A N 1
ATOM 2321 C CA . PHE A 1 283 ? 6.253 -4.888 28.354 1.00 95.06 283 PHE A CA 1
ATOM 2322 C C . PHE A 1 283 ? 7.121 -4.087 27.383 1.00 95.06 283 PHE A C 1
ATOM 2324 O O . PHE A 1 283 ? 7.325 -4.532 26.259 1.00 95.06 283 PHE A O 1
ATOM 2331 N N . PHE A 1 284 ? 7.666 -2.946 27.813 1.00 91.50 284 PHE A N 1
ATOM 2332 C CA . PHE A 1 284 ? 8.513 -2.112 26.963 1.00 91.50 284 PHE A CA 1
ATOM 2333 C C . PHE A 1 284 ? 9.727 -2.884 26.423 1.00 91.50 284 PHE A C 1
ATOM 2335 O O . PHE A 1 284 ? 9.978 -2.836 25.221 1.00 91.50 284 PHE A O 1
ATOM 2342 N N . ASP A 1 285 ? 10.415 -3.670 27.255 1.00 90.88 285 ASP A N 1
ATOM 2343 C CA . ASP A 1 285 ? 11.553 -4.496 26.820 1.00 90.88 285 ASP A CA 1
ATOM 2344 C C . ASP A 1 285 ? 11.140 -5.532 25.753 1.00 90.88 285 ASP A C 1
ATOM 2346 O O . ASP A 1 285 ? 11.828 -5.728 24.743 1.00 90.88 285 ASP A O 1
ATOM 2350 N N . LYS A 1 286 ? 9.963 -6.148 25.929 1.00 91.31 286 LYS A N 1
ATOM 2351 C CA . LYS A 1 286 ? 9.397 -7.148 25.007 1.00 91.31 286 LYS A CA 1
ATOM 2352 C C . LYS A 1 286 ? 9.040 -6.593 23.631 1.00 91.31 286 LYS A C 1
ATOM 2354 O O . LYS A 1 286 ? 9.074 -7.348 22.658 1.00 91.31 286 LYS A O 1
ATOM 2359 N N . THR A 1 287 ? 8.766 -5.291 23.510 1.00 88.00 287 THR A N 1
ATOM 2360 C CA . THR A 1 287 ? 8.363 -4.677 22.227 1.00 88.00 287 THR A CA 1
ATOM 2361 C C . THR A 1 287 ? 9.398 -4.846 21.112 1.00 88.00 287 THR A C 1
ATOM 2363 O O . THR A 1 287 ? 9.047 -4.850 19.937 1.00 88.00 287 THR A O 1
ATOM 2366 N N . SER A 1 288 ? 10.667 -5.044 21.476 1.00 80.81 288 SER A N 1
ATOM 2367 C CA . SER A 1 288 ? 11.774 -5.237 20.535 1.00 80.81 288 SER A CA 1
ATOM 2368 C C . SER A 1 288 ? 12.049 -6.699 20.155 1.00 80.81 288 SER A C 1
ATOM 2370 O O . SER A 1 288 ? 12.791 -6.945 19.210 1.00 80.81 288 SER A O 1
ATOM 2372 N N . THR A 1 289 ? 11.486 -7.677 20.877 1.00 86.00 289 THR A N 1
ATOM 2373 C CA . THR A 1 289 ? 11.891 -9.095 20.763 1.00 86.00 289 THR A CA 1
ATOM 2374 C C . THR A 1 289 ? 10.742 -10.086 20.594 1.00 86.00 289 THR A C 1
ATOM 2376 O O . THR A 1 289 ? 10.990 -11.243 20.245 1.00 86.00 289 THR A O 1
ATOM 2379 N N . GLU A 1 290 ? 9.497 -9.690 20.870 1.00 90.94 290 GLU A N 1
ATOM 2380 C CA . GLU A 1 290 ? 8.350 -10.604 20.791 1.00 90.94 290 GLU A CA 1
ATOM 2381 C C . GLU A 1 290 ? 7.583 -10.544 19.474 1.00 90.94 290 GLU A C 1
ATOM 2383 O O . GLU A 1 290 ? 6.939 -11.531 19.126 1.00 90.94 290 GLU A O 1
ATOM 2388 N N . LEU A 1 291 ? 7.669 -9.434 18.736 1.00 90.31 291 LEU A N 1
ATOM 2389 C CA . LEU A 1 291 ? 6.796 -9.171 17.592 1.00 90.31 291 LEU A CA 1
ATOM 2390 C C . LEU A 1 291 ? 6.835 -10.299 16.540 1.00 90.31 291 LEU A C 1
ATOM 2392 O O . LEU A 1 291 ? 5.787 -10.823 16.171 1.00 90.31 291 LEU A O 1
ATOM 2396 N N . SER A 1 292 ? 8.027 -10.764 16.153 1.00 93.19 292 SER A N 1
ATOM 2397 C CA . SER A 1 292 ? 8.208 -11.849 15.172 1.00 93.19 292 SER A CA 1
ATOM 2398 C C . SER A 1 292 ? 7.763 -13.236 15.654 1.00 93.19 292 SER A C 1
ATOM 2400 O O . SER A 1 292 ? 7.687 -14.163 14.857 1.00 93.19 292 SER A O 1
ATOM 2402 N N . LYS A 1 293 ? 7.454 -13.410 16.947 1.00 95.31 293 LYS A N 1
ATOM 2403 C CA . LYS A 1 293 ? 7.027 -14.699 17.520 1.00 95.31 293 LYS A CA 1
ATOM 2404 C C . LYS A 1 293 ? 5.513 -14.895 17.470 1.00 95.31 293 LYS A C 1
ATOM 2406 O O . LYS A 1 293 ? 5.040 -16.008 17.689 1.00 95.31 293 LYS A O 1
ATOM 2411 N N . PHE A 1 294 ? 4.740 -13.829 17.262 1.00 96.31 294 PHE A N 1
ATOM 2412 C CA . PHE A 1 294 ? 3.281 -13.902 17.324 1.00 96.31 294 PHE A CA 1
ATOM 2413 C C . PHE A 1 294 ? 2.633 -14.736 16.210 1.00 96.31 294 PHE A C 1
ATOM 2415 O O . PHE A 1 294 ? 1.718 -15.489 16.547 1.00 96.31 294 PHE A O 1
ATOM 2422 N N . PRO A 1 295 ? 3.092 -14.696 14.943 1.00 96.81 295 PRO A N 1
ATOM 2423 C CA . PRO A 1 295 ? 2.521 -15.533 13.888 1.00 96.81 295 PRO A CA 1
ATOM 2424 C C . PRO A 1 295 ? 2.630 -17.027 14.189 1.00 96.81 295 PRO A C 1
ATOM 2426 O O . PRO A 1 295 ? 1.639 -17.741 14.051 1.00 96.81 295 PRO A O 1
ATOM 2429 N N . GLU A 1 296 ? 3.781 -17.502 14.680 1.00 96.81 296 GLU A N 1
ATOM 2430 C CA . GLU A 1 296 ? 3.924 -18.921 15.030 1.00 96.81 296 GLU A CA 1
ATOM 2431 C C . GLU A 1 296 ? 3.084 -19.301 16.255 1.00 96.81 296 GLU A C 1
ATOM 2433 O O . GLU A 1 296 ? 2.398 -20.319 16.220 1.00 96.81 296 GLU A O 1
ATOM 2438 N N . LYS A 1 297 ? 3.015 -18.451 17.292 1.00 97.56 297 LYS A N 1
ATOM 2439 C CA . LYS A 1 297 ? 2.081 -18.669 18.417 1.00 97.56 297 LYS A CA 1
ATOM 2440 C C . LYS A 1 297 ? 0.628 -18.767 17.934 1.00 97.56 297 LYS A C 1
ATOM 2442 O O . LYS A 1 297 ? -0.130 -19.612 18.401 1.00 97.56 297 LYS A O 1
ATOM 2447 N N . MET A 1 298 ? 0.230 -17.925 16.979 1.00 98.06 298 MET A N 1
ATOM 2448 C CA . MET A 1 298 ? -1.114 -17.973 16.397 1.00 98.06 298 MET A CA 1
ATOM 2449 C C . MET A 1 298 ? -1.326 -19.267 15.607 1.00 98.06 298 MET A C 1
ATOM 2451 O O . MET A 1 298 ? -2.384 -19.889 15.693 1.00 98.06 298 MET A O 1
ATOM 2455 N N . ARG A 1 299 ? -0.301 -19.719 14.878 1.00 97.81 299 ARG A N 1
ATOM 2456 C CA . ARG A 1 299 ? -0.320 -20.996 14.162 1.00 97.81 299 ARG A CA 1
ATOM 2457 C C . ARG A 1 299 ? -0.517 -22.177 15.111 1.00 97.81 299 ARG A C 1
ATOM 2459 O O . ARG A 1 299 ? -1.274 -23.091 14.790 1.00 97.81 299 ARG A O 1
ATOM 2466 N N . GLU A 1 300 ? 0.137 -22.172 16.269 1.00 98.12 300 GLU A N 1
ATOM 2467 C CA . GLU A 1 300 ? -0.043 -23.191 17.312 1.00 98.12 300 GLU A CA 1
ATOM 2468 C C . GLU A 1 300 ? -1.486 -23.221 17.839 1.00 98.12 300 GLU A C 1
ATOM 2470 O O . GLU A 1 300 ? -2.059 -24.304 17.980 1.00 98.12 300 GLU A O 1
ATOM 2475 N N . ILE A 1 301 ? -2.111 -22.054 18.045 1.00 97.75 301 ILE A N 1
ATOM 2476 C CA . ILE A 1 301 ? -3.530 -21.955 18.429 1.00 97.75 301 ILE A CA 1
ATOM 2477 C C . ILE A 1 301 ? -4.440 -22.514 17.328 1.00 97.75 301 ILE A C 1
ATOM 2479 O O . ILE A 1 301 ? -5.358 -23.279 17.613 1.00 97.75 301 ILE A O 1
ATOM 2483 N N . PHE A 1 302 ? -4.181 -22.194 16.059 1.00 97.62 302 PHE A N 1
ATOM 2484 C CA . PHE A 1 302 ? -4.965 -22.746 14.950 1.00 97.62 302 PHE A CA 1
ATOM 2485 C C . PHE A 1 302 ? -4.855 -24.272 14.888 1.00 97.62 302 PHE A C 1
ATOM 2487 O O . PHE A 1 302 ? -5.873 -24.956 14.786 1.00 97.62 302 PHE A O 1
ATOM 2494 N N . LYS A 1 303 ? -3.639 -24.816 15.022 1.00 97.31 303 LYS A N 1
ATOM 2495 C CA . LYS A 1 303 ? -3.402 -26.268 15.056 1.00 97.31 303 LYS A CA 1
ATOM 2496 C C . LYS A 1 303 ? -4.143 -26.935 16.216 1.00 97.31 303 LYS A C 1
ATOM 2498 O O . LYS A 1 303 ? -4.769 -27.969 16.002 1.00 97.31 303 LYS A O 1
ATOM 2503 N N . SER A 1 304 ? -4.116 -26.354 17.419 1.00 96.62 304 SER A N 1
ATOM 2504 C CA . SER A 1 304 ? -4.808 -26.926 18.586 1.00 96.62 304 SER A CA 1
ATOM 2505 C C . SER A 1 304 ? -6.334 -26.928 18.434 1.00 96.62 304 SER A C 1
ATOM 2507 O O . SER A 1 304 ? -7.003 -27.795 18.995 1.00 96.62 304 SER A O 1
ATOM 2509 N N . LYS A 1 305 ? -6.876 -26.014 17.619 1.00 95.12 305 LYS A N 1
ATOM 2510 C CA . LYS A 1 305 ? -8.299 -25.932 17.256 1.00 95.12 305 LYS A CA 1
ATOM 2511 C C . LYS A 1 305 ? -8.653 -26.649 15.942 1.00 95.12 305 LYS A C 1
ATOM 2513 O O . LYS A 1 305 ? -9.777 -26.509 15.471 1.00 95.12 305 LYS A O 1
ATOM 2518 N N . ASN A 1 306 ? -7.736 -27.426 15.352 1.00 95.44 306 ASN A N 1
ATOM 2519 C CA . ASN A 1 306 ? -7.903 -28.098 14.051 1.00 95.44 306 ASN A CA 1
ATOM 2520 C C . ASN A 1 306 ? -8.282 -27.150 12.891 1.00 95.44 306 ASN A C 1
ATOM 2522 O O . ASN A 1 306 ? -8.949 -27.553 11.937 1.00 95.44 306 ASN A O 1
ATOM 2526 N N . LEU A 1 307 ? -7.854 -25.889 12.960 1.00 95.25 307 LEU A N 1
ATOM 2527 C CA . LEU A 1 307 ? -8.018 -24.908 11.891 1.00 95.25 307 LEU A CA 1
ATOM 2528 C C . LEU A 1 307 ? -6.870 -25.017 10.879 1.00 95.25 307 LEU A C 1
ATOM 2530 O O . LEU A 1 307 ? -5.751 -25.419 11.204 1.00 95.25 307 LEU A O 1
ATOM 2534 N N . SER A 1 308 ? -7.142 -24.642 9.627 1.00 94.62 308 SER A N 1
ATOM 2535 C CA . SER A 1 308 ? -6.140 -24.688 8.560 1.00 94.62 308 SER A CA 1
ATOM 2536 C C . SER A 1 308 ? -5.014 -23.688 8.812 1.00 94.62 308 SER A C 1
ATOM 2538 O O . SER A 1 308 ? -5.251 -22.496 8.981 1.00 94.62 308 SER A O 1
ATOM 2540 N N . THR A 1 309 ? -3.774 -24.168 8.741 1.00 96.75 309 THR A N 1
ATOM 2541 C CA . THR A 1 309 ? -2.565 -23.331 8.723 1.00 96.75 309 THR A CA 1
ATOM 2542 C C . THR A 1 309 ? -1.822 -23.453 7.398 1.00 96.75 309 THR A C 1
ATOM 2544 O O . THR A 1 309 ? -0.595 -23.326 7.355 1.00 96.75 309 THR A O 1
ATOM 2547 N N . LYS A 1 310 ? -2.539 -23.800 6.320 1.00 96.38 310 LYS A N 1
ATOM 2548 C CA . LYS A 1 310 ? -1.955 -23.903 4.983 1.00 96.38 310 LYS A CA 1
ATOM 2549 C C . LYS A 1 310 ? -1.439 -22.526 4.570 1.00 96.38 310 LYS A C 1
ATOM 2551 O O . LYS A 1 310 ? -2.183 -21.552 4.603 1.00 96.38 310 LYS A O 1
ATOM 2556 N N . LYS A 1 311 ? -0.173 -22.470 4.159 1.00 95.94 311 LYS A N 1
ATOM 2557 C CA . LYS A 1 311 ? 0.436 -21.244 3.648 1.00 95.94 311 LYS A CA 1
ATOM 2558 C C . LYS A 1 311 ? -0.339 -20.735 2.429 1.00 95.94 311 LYS A C 1
ATOM 2560 O O . LYS A 1 311 ? -0.607 -21.504 1.503 1.00 95.94 311 LYS A O 1
ATOM 2565 N N . ILE A 1 312 ? -0.651 -19.446 2.431 1.00 95.75 312 ILE A N 1
ATOM 2566 C CA . ILE A 1 312 ? -1.250 -18.723 1.315 1.00 95.75 312 ILE A CA 1
ATOM 2567 C C . ILE A 1 312 ? -0.217 -18.685 0.185 1.00 95.75 312 ILE A C 1
ATOM 2569 O O . ILE A 1 312 ? 0.910 -18.203 0.345 1.00 95.75 312 ILE A O 1
ATOM 2573 N N . SER A 1 313 ? -0.577 -19.255 -0.958 1.00 95.50 313 SER A N 1
ATOM 2574 C CA . SER A 1 313 ? 0.273 -19.310 -2.140 1.00 95.50 313 SER A CA 1
ATOM 2575 C C . SER A 1 313 ? -0.604 -19.217 -3.368 1.00 95.50 313 SER A C 1
ATOM 2577 O O . SER A 1 313 ? -1.596 -19.936 -3.461 1.00 95.50 313 SER A O 1
ATOM 2579 N N . LEU A 1 314 ? -0.181 -18.365 -4.298 1.00 96.12 314 LEU A N 1
ATOM 2580 C CA . LEU A 1 314 ? -0.832 -18.188 -5.584 1.00 96.12 314 LEU A CA 1
ATOM 2581 C C . LEU A 1 314 ? -0.842 -19.521 -6.339 1.00 96.12 314 LEU A C 1
ATOM 2583 O O . LEU A 1 314 ? 0.108 -20.314 -6.256 1.00 96.12 314 LEU A O 1
ATOM 2587 N N . GLN A 1 315 ? -1.901 -19.761 -7.099 1.00 95.56 315 GLN A N 1
ATOM 2588 C CA . GLN A 1 315 ? -2.007 -20.899 -8.006 1.00 95.56 315 GLN A CA 1
ATOM 2589 C C . GLN A 1 315 ? -0.966 -20.780 -9.122 1.00 95.56 315 GLN A C 1
ATOM 2591 O O . GLN A 1 315 ? -0.496 -19.692 -9.424 1.00 95.56 315 GLN A O 1
ATOM 2596 N N . LYS A 1 316 ? -0.556 -21.891 -9.748 1.00 95.56 316 LYS A N 1
ATOM 2597 C CA . LYS A 1 316 ? 0.462 -21.832 -10.818 1.00 95.56 316 LYS A CA 1
ATOM 2598 C C . LYS A 1 316 ? -0.028 -21.006 -12.013 1.00 95.56 316 LYS A C 1
ATOM 2600 O O . LYS A 1 316 ? 0.741 -20.236 -12.585 1.00 95.56 316 LYS A O 1
ATOM 2605 N N . GLN A 1 317 ? -1.284 -21.216 -12.378 1.00 96.88 317 GLN A N 1
ATOM 2606 C CA . GLN A 1 317 ? -1.994 -20.499 -13.421 1.00 96.88 317 GLN A CA 1
ATOM 2607 C C . GLN A 1 317 ? -3.420 -20.248 -12.952 1.00 96.88 317 GLN A C 1
ATOM 2609 O O . GLN A 1 317 ? -3.955 -21.065 -12.199 1.00 96.88 317 GLN A O 1
ATOM 2614 N N . ILE A 1 318 ? -4.013 -19.145 -13.392 1.00 97.69 318 ILE A N 1
ATOM 2615 C CA . ILE A 1 318 ? -5.401 -18.817 -13.076 1.00 97.69 318 ILE A CA 1
ATOM 2616 C C . ILE A 1 318 ? -6.072 -18.109 -14.251 1.00 97.69 318 ILE A C 1
ATOM 2618 O O . ILE A 1 318 ? -5.452 -17.304 -14.943 1.00 97.69 318 ILE A O 1
ATOM 2622 N N . ASP A 1 319 ? -7.337 -18.441 -14.468 1.00 97.38 319 ASP A N 1
ATOM 2623 C CA . ASP A 1 319 ? -8.187 -17.872 -15.506 1.00 97.38 319 ASP A CA 1
ATOM 2624 C C . ASP A 1 319 ? -9.538 -17.503 -14.860 1.00 97.38 319 ASP A C 1
ATOM 2626 O O . ASP A 1 319 ? -10.294 -18.407 -14.481 1.00 97.38 319 ASP A O 1
ATOM 2630 N N . PRO A 1 320 ? -9.792 -16.209 -14.591 1.00 95.00 320 PRO A N 1
ATOM 2631 C CA . PRO A 1 320 ? -11.039 -15.749 -14.009 1.00 95.00 320 PRO A CA 1
ATOM 2632 C C . PRO A 1 32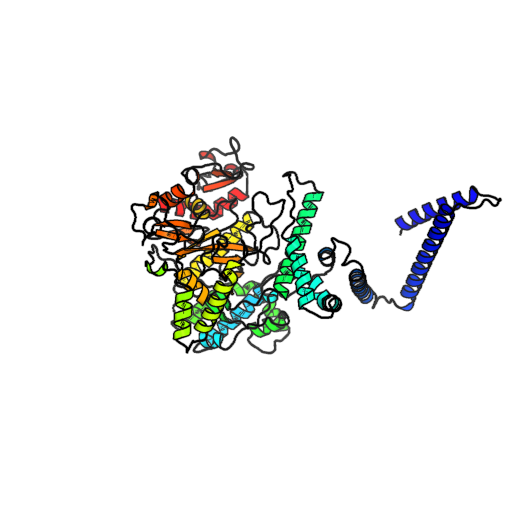0 ? -12.197 -15.894 -15.006 1.00 95.00 320 PRO A C 1
ATOM 2634 O O . PRO A 1 320 ? -12.052 -15.578 -16.189 1.00 95.00 320 PRO A O 1
ATOM 2637 N N . PRO A 1 321 ? -13.386 -16.302 -14.537 1.00 94.25 321 PRO A N 1
ATOM 2638 C CA . PRO A 1 321 ? -14.563 -16.340 -15.389 1.00 94.25 321 PRO A CA 1
ATOM 2639 C C . PRO A 1 321 ? -14.979 -14.928 -15.844 1.00 94.25 321 PRO A C 1
ATOM 2641 O O . PRO A 1 321 ? -14.652 -13.917 -15.223 1.00 94.25 321 PRO A O 1
ATOM 2644 N N . LYS A 1 322 ? -15.695 -14.850 -16.977 1.00 91.25 322 LYS A N 1
ATOM 2645 C CA . LYS A 1 322 ? -16.047 -13.574 -17.634 1.00 91.25 322 LYS A CA 1
ATOM 2646 C C . LYS A 1 322 ? -16.858 -12.622 -16.744 1.00 91.25 322 LYS A C 1
ATOM 2648 O O . LYS A 1 322 ? -16.730 -11.410 -16.900 1.00 91.25 322 LYS A O 1
ATOM 2653 N N . ASP A 1 323 ? -17.663 -13.154 -15.830 1.00 93.56 323 ASP A N 1
ATOM 2654 C CA . ASP A 1 323 ? -18.489 -12.388 -14.890 1.00 93.56 323 ASP A CA 1
ATOM 2655 C C . ASP A 1 323 ? -17.653 -11.531 -13.925 1.00 93.56 323 ASP A C 1
ATOM 2657 O O . ASP A 1 323 ? -18.113 -10.477 -13.492 1.00 93.56 323 ASP A O 1
ATOM 2661 N N . HIS A 1 324 ? -16.385 -11.884 -13.678 1.00 96.38 324 HIS A N 1
ATOM 2662 C CA . HIS A 1 324 ? -15.464 -11.041 -12.908 1.00 96.38 324 HIS A CA 1
ATOM 2663 C C . HIS A 1 324 ? -15.212 -9.663 -13.564 1.00 96.38 324 HIS A C 1
ATOM 2665 O O . HIS A 1 324 ? -14.853 -8.697 -12.883 1.00 96.38 324 HIS A O 1
ATOM 2671 N N . PHE A 1 325 ? -15.421 -9.550 -14.883 1.00 96.50 325 PHE A N 1
ATOM 2672 C CA . PHE A 1 325 ? -15.259 -8.320 -15.669 1.00 96.50 325 PHE A CA 1
ATOM 2673 C C . PHE A 1 325 ? -16.576 -7.593 -15.934 1.00 96.50 325 PHE A C 1
ATOM 2675 O O . PHE A 1 325 ? -16.603 -6.632 -16.705 1.00 96.50 325 PHE A O 1
ATOM 2682 N N . GLU A 1 326 ? -17.684 -8.020 -15.338 1.00 91.50 326 GLU A N 1
ATOM 2683 C CA . GLU A 1 326 ? -18.931 -7.275 -15.442 1.00 91.50 326 GLU A CA 1
ATOM 2684 C C . GLU A 1 326 ? -18.847 -6.044 -14.543 1.00 91.50 326 GLU A C 1
ATOM 2686 O O . GLU A 1 326 ? -18.731 -6.173 -13.327 1.00 91.50 326 GLU A O 1
ATOM 2691 N N . ARG A 1 327 ? -18.926 -4.832 -15.106 1.00 84.75 327 ARG A N 1
ATOM 2692 C CA . ARG A 1 327 ? -19.131 -3.633 -14.284 1.00 84.75 327 ARG A CA 1
ATOM 2693 C C . ARG A 1 327 ? -20.625 -3.453 -14.031 1.00 84.75 327 ARG A C 1
ATOM 2695 O O . ARG A 1 327 ? -21.374 -3.263 -14.992 1.00 84.75 327 ARG A O 1
ATOM 2702 N N . PRO A 1 328 ? -21.078 -3.462 -12.771 1.00 77.50 328 PRO A N 1
ATOM 2703 C CA . PRO A 1 328 ? -22.475 -3.226 -12.472 1.00 77.50 328 PRO A CA 1
ATOM 2704 C C . PRO A 1 328 ? -22.896 -1.804 -12.850 1.00 77.50 328 PRO A C 1
ATOM 2706 O O . PRO A 1 328 ? -22.191 -0.833 -12.576 1.00 77.50 328 PRO A O 1
ATOM 2709 N N . ASP A 1 329 ? -24.088 -1.678 -13.424 1.00 85.94 329 ASP A N 1
ATOM 2710 C CA . ASP A 1 329 ? -24.746 -0.386 -13.601 1.00 85.94 329 ASP A CA 1
ATOM 2711 C C . ASP A 1 329 ? -25.170 0.153 -12.223 1.00 85.94 329 ASP A C 1
ATOM 2713 O O . ASP A 1 329 ? -25.995 -0.453 -11.530 1.00 85.94 329 ASP A O 1
ATOM 2717 N N . THR A 1 330 ? -24.585 1.290 -11.826 1.00 90.25 330 THR A N 1
ATOM 2718 C CA . THR A 1 330 ? -24.847 1.931 -10.527 1.00 90.25 330 THR A CA 1
ATOM 2719 C C . THR A 1 330 ? -26.337 2.229 -10.333 1.00 90.25 330 THR A C 1
ATOM 2721 O O . THR A 1 330 ? -26.875 1.961 -9.258 1.00 90.25 330 THR A O 1
ATOM 2724 N N . GLU A 1 331 ? -27.029 2.730 -11.360 1.00 90.38 331 GLU A N 1
ATOM 2725 C CA . GLU A 1 331 ? -28.457 3.062 -11.269 1.00 90.38 331 GLU A CA 1
ATOM 2726 C C . GLU A 1 331 ? -29.306 1.804 -11.134 1.00 90.38 331 GLU A C 1
ATOM 2728 O O . GLU A 1 331 ? -30.269 1.759 -10.365 1.00 90.38 331 GLU A O 1
ATOM 2733 N N . LYS A 1 332 ? -28.919 0.743 -11.846 1.00 91.38 332 LYS A N 1
ATOM 2734 C CA . LYS A 1 332 ? -29.584 -0.554 -11.741 1.00 91.38 332 LYS A CA 1
ATOM 2735 C C . LYS A 1 332 ? -29.450 -1.139 -10.335 1.00 91.38 332 LYS A C 1
ATOM 2737 O O . LYS A 1 332 ? -30.456 -1.603 -9.799 1.00 91.38 332 LYS A O 1
ATOM 2742 N N . ILE A 1 333 ? -28.256 -1.104 -9.731 1.00 91.88 333 ILE A N 1
ATOM 2743 C CA . ILE A 1 333 ? -28.051 -1.585 -8.353 1.00 91.88 333 ILE A CA 1
ATOM 2744 C C . ILE A 1 333 ? -28.900 -0.771 -7.377 1.00 91.88 333 ILE A C 1
ATOM 2746 O O . ILE A 1 333 ? -29.616 -1.348 -6.558 1.00 91.88 333 ILE A O 1
ATOM 2750 N N . LEU A 1 334 ? -28.842 0.562 -7.469 1.00 94.19 334 LEU A N 1
ATOM 2751 C CA . LEU A 1 334 ? -29.600 1.445 -6.584 1.00 94.19 334 LEU A CA 1
ATOM 2752 C C . LEU A 1 334 ? -31.098 1.157 -6.669 1.00 94.19 334 LEU A C 1
ATOM 2754 O O . LEU A 1 334 ? -31.730 0.938 -5.638 1.00 94.19 334 LEU A O 1
ATOM 2758 N N . LYS A 1 335 ? -31.644 1.047 -7.884 1.00 94.19 335 LYS A N 1
ATOM 2759 C CA . LYS A 1 335 ? -33.052 0.708 -8.098 1.00 94.19 335 LYS A CA 1
ATOM 2760 C C . LYS A 1 335 ? -33.424 -0.647 -7.486 1.00 94.19 335 LYS A C 1
ATOM 2762 O O . LYS A 1 335 ? -34.437 -0.742 -6.801 1.00 94.19 335 LYS A O 1
ATOM 2767 N N . GLN A 1 336 ? -32.605 -1.681 -7.688 1.00 93.88 336 GLN A N 1
ATOM 2768 C CA . GLN A 1 336 ? -32.854 -3.016 -7.127 1.00 93.88 336 GLN A CA 1
ATOM 2769 C C . GLN A 1 336 ? -32.856 -3.015 -5.591 1.00 93.88 336 GLN A C 1
ATOM 2771 O O . GLN A 1 336 ? -33.697 -3.667 -4.968 1.00 93.88 336 GLN A O 1
ATOM 2776 N N . LEU A 1 337 ? -31.932 -2.280 -4.967 1.00 93.94 337 LEU A N 1
ATOM 2777 C CA . LEU A 1 337 ? -31.857 -2.164 -3.510 1.00 93.94 337 LEU A CA 1
ATOM 2778 C C . LEU A 1 337 ? -33.015 -1.325 -2.947 1.00 93.94 337 LEU A C 1
ATOM 2780 O O . LEU A 1 337 ? -33.589 -1.678 -1.917 1.00 93.94 337 LEU A O 1
ATOM 2784 N N . GLU A 1 338 ? -33.414 -0.257 -3.633 1.00 90.31 338 GLU A N 1
ATOM 2785 C CA . GLU A 1 338 ? -34.574 0.552 -3.246 1.00 90.31 338 GLU A CA 1
ATOM 2786 C C . GLU A 1 338 ? -35.886 -0.244 -3.341 1.00 90.31 338 GLU A C 1
ATOM 2788 O O . GLU A 1 338 ? -36.694 -0.201 -2.412 1.00 90.31 338 GLU A O 1
ATOM 2793 N N . GLU A 1 339 ? -36.067 -1.047 -4.396 1.00 94.38 339 GLU A N 1
ATOM 2794 C CA . GLU A 1 339 ? -37.224 -1.941 -4.566 1.00 94.38 339 GLU A CA 1
ATOM 2795 C C . GLU A 1 339 ? -37.276 -3.054 -3.508 1.00 94.38 339 GLU A C 1
ATOM 2797 O O . GLU A 1 339 ? -38.362 -3.458 -3.085 1.00 94.38 339 GLU A O 1
ATOM 2802 N N . LYS A 1 340 ? -36.117 -3.535 -3.034 1.00 94.56 340 LYS A N 1
ATOM 2803 C CA . LYS A 1 340 ? -36.040 -4.547 -1.970 1.00 94.56 340 LYS A CA 1
ATOM 2804 C C . LYS A 1 340 ? -36.624 -4.046 -0.642 1.00 94.56 340 LYS A C 1
ATOM 2806 O O . LYS A 1 340 ? -37.186 -4.844 0.110 1.00 94.56 340 LYS A O 1
ATOM 2811 N N . GLY A 1 341 ? -36.478 -2.756 -0.324 1.00 84.06 341 GLY A N 1
ATOM 2812 C CA . GLY A 1 341 ? -37.048 -2.077 0.852 1.00 84.06 341 GLY A CA 1
ATOM 2813 C C . GLY A 1 341 ? -36.469 -2.477 2.223 1.00 84.06 341 GLY A C 1
ATOM 2814 O O . GLY A 1 341 ? -36.208 -1.611 3.057 1.00 84.06 341 GLY A O 1
ATOM 2815 N N . ASN A 1 342 ? -36.228 -3.767 2.479 1.00 92.12 342 ASN A N 1
ATOM 2816 C CA . ASN A 1 342 ? -35.636 -4.273 3.720 1.00 92.12 342 ASN A CA 1
ATOM 2817 C C . ASN A 1 342 ? -34.140 -4.576 3.537 1.00 92.12 342 ASN A C 1
ATOM 2819 O O . ASN A 1 342 ? -33.745 -5.713 3.262 1.00 92.12 342 ASN A O 1
ATOM 2823 N N . LEU A 1 343 ? -33.322 -3.529 3.658 1.00 94.69 343 LEU A N 1
ATOM 2824 C CA . LEU A 1 343 ? -31.870 -3.595 3.489 1.00 94.69 343 LEU A CA 1
ATOM 2825 C C . LEU A 1 343 ? -31.152 -3.958 4.792 1.00 94.69 343 LEU A C 1
ATOM 2827 O O . LEU A 1 343 ? -31.421 -3.380 5.851 1.00 94.69 343 LEU A O 1
ATOM 2831 N N . ASN A 1 344 ? -30.185 -4.872 4.706 1.00 93.62 344 ASN A N 1
ATOM 2832 C CA . ASN A 1 344 ? -29.256 -5.131 5.804 1.00 93.62 344 ASN A CA 1
ATOM 2833 C C . ASN A 1 344 ? -28.227 -3.985 5.947 1.00 93.62 344 ASN A C 1
ATOM 2835 O O . ASN A 1 344 ? -28.187 -3.060 5.139 1.00 93.62 344 ASN A O 1
ATOM 2839 N N . LYS A 1 345 ? -27.386 -4.030 6.988 1.00 89.25 345 LYS A N 1
ATOM 2840 C CA . LYS A 1 345 ? -26.394 -2.974 7.259 1.00 89.25 345 LYS A CA 1
ATOM 2841 C C . LYS A 1 345 ? -25.441 -2.728 6.078 1.00 89.25 345 LYS A C 1
ATOM 2843 O O . LYS A 1 345 ? -25.264 -1.580 5.692 1.00 89.25 345 LYS A O 1
ATOM 2848 N N . LYS A 1 346 ? -24.882 -3.788 5.486 1.00 89.31 346 LYS A N 1
ATOM 2849 C CA . LYS A 1 346 ? -23.952 -3.684 4.349 1.00 89.31 346 LYS A CA 1
ATOM 2850 C C . LYS A 1 346 ? -24.635 -3.108 3.112 1.00 89.31 346 LYS A C 1
ATOM 2852 O O . LYS A 1 346 ? -24.066 -2.275 2.424 1.00 89.31 346 LYS A O 1
ATOM 2857 N N . GLU A 1 347 ? -25.878 -3.508 2.860 1.00 93.62 347 GLU A N 1
ATOM 2858 C CA . GLU A 1 347 ? -26.665 -2.982 1.741 1.00 93.62 347 GLU A CA 1
ATOM 2859 C C . GLU A 1 347 ? -26.979 -1.493 1.912 1.00 93.62 347 GLU A C 1
ATOM 2861 O O . GLU A 1 347 ? -26.941 -0.750 0.938 1.00 93.62 347 GLU A O 1
ATOM 2866 N N . LYS A 1 348 ? -27.244 -1.032 3.142 1.00 93.81 348 LYS A N 1
ATOM 2867 C CA . LYS A 1 348 ? -27.414 0.402 3.428 1.00 93.81 348 LYS A CA 1
ATOM 2868 C C . LYS A 1 348 ? -26.128 1.184 3.174 1.00 93.81 348 LYS A C 1
ATOM 2870 O O . LYS A 1 348 ? -26.177 2.195 2.485 1.00 93.81 348 LYS A O 1
ATOM 2875 N N . GLU A 1 349 ? -24.996 0.683 3.665 1.00 90.94 349 GLU A N 1
ATOM 2876 C CA . GLU A 1 349 ? -23.680 1.290 3.423 1.00 90.94 349 GLU A CA 1
ATOM 2877 C C . GLU A 1 349 ? -23.352 1.345 1.922 1.00 90.94 349 GLU A C 1
ATOM 2879 O O . GLU A 1 349 ? -22.857 2.361 1.437 1.00 90.94 349 GLU A O 1
ATOM 2884 N N . LEU A 1 350 ? -23.684 0.293 1.165 1.00 92.31 350 LEU A N 1
ATOM 2885 C CA . LEU A 1 350 ? -23.526 0.273 -0.289 1.00 92.31 350 LEU A CA 1
ATOM 2886 C C . LEU A 1 350 ? -24.425 1.312 -0.974 1.00 92.31 350 LEU A C 1
ATOM 2888 O O . LEU A 1 350 ? -23.958 2.025 -1.857 1.00 92.31 350 LEU A O 1
ATOM 2892 N N . VAL A 1 351 ? -25.693 1.438 -0.569 1.00 94.69 351 VAL A N 1
ATOM 2893 C CA . VAL A 1 351 ? -26.599 2.467 -1.110 1.00 94.69 351 VAL A CA 1
ATOM 2894 C C . VAL A 1 351 ? -26.066 3.871 -0.831 1.00 94.69 351 VAL A C 1
ATOM 2896 O O . VAL A 1 351 ? -26.054 4.701 -1.738 1.00 94.69 351 VAL A O 1
ATOM 2899 N N . GLU A 1 352 ? -25.616 4.146 0.394 1.00 94.12 352 GLU A N 1
ATOM 2900 C CA . GLU A 1 352 ? -25.020 5.435 0.765 1.00 94.12 352 GLU A CA 1
ATOM 2901 C C . GLU A 1 352 ? -23.772 5.733 -0.074 1.00 94.12 352 GLU A C 1
ATOM 2903 O O . GLU A 1 352 ? -23.656 6.818 -0.646 1.00 94.12 352 GLU A O 1
ATOM 2908 N N . PHE A 1 353 ? -22.886 4.746 -0.220 1.00 93.88 353 PHE A N 1
ATOM 2909 C CA . PHE A 1 353 ? -21.688 4.848 -1.046 1.00 93.88 353 PHE A CA 1
ATOM 2910 C C . PHE A 1 353 ? -22.023 5.134 -2.516 1.00 93.88 353 PHE A C 1
ATOM 2912 O O . PHE A 1 353 ? -21.479 6.070 -3.100 1.00 93.88 353 PHE A O 1
ATOM 2919 N N . LEU A 1 354 ? -22.931 4.364 -3.123 1.00 94.94 354 LEU A N 1
ATOM 2920 C CA . LEU A 1 354 ? -23.292 4.510 -4.536 1.00 94.94 354 LEU A CA 1
ATOM 2921 C C . LEU A 1 354 ? -24.005 5.838 -4.810 1.00 94.94 354 LEU A C 1
ATOM 2923 O O . LEU A 1 354 ? -23.728 6.470 -5.829 1.00 94.94 354 LEU A O 1
ATOM 2927 N N . LYS A 1 355 ? -24.868 6.300 -3.893 1.00 95.38 355 LYS A N 1
ATOM 2928 C CA . LYS A 1 355 ? -25.492 7.630 -3.983 1.00 95.38 355 LYS A CA 1
ATOM 2929 C C . LYS A 1 355 ? -24.439 8.728 -3.931 1.00 95.38 355 LYS A C 1
ATOM 2931 O O . LYS A 1 355 ? -24.402 9.562 -4.828 1.00 95.38 355 LYS A O 1
ATOM 2936 N N . PHE A 1 356 ? -23.532 8.679 -2.954 1.00 94.81 356 PHE A N 1
ATOM 2937 C CA . PHE A 1 356 ? -22.427 9.634 -2.873 1.00 94.81 356 PHE A CA 1
ATOM 2938 C C . PHE A 1 356 ? -21.580 9.632 -4.153 1.00 94.81 356 PHE A C 1
ATOM 2940 O O . PHE A 1 356 ? -21.304 10.691 -4.713 1.00 94.81 356 PHE A O 1
ATOM 2947 N N . SER A 1 357 ? -21.207 8.443 -4.632 1.00 93.62 357 SER A N 1
ATOM 2948 C CA . SER A 1 357 ? -20.416 8.235 -5.844 1.00 93.62 357 SER A CA 1
ATOM 2949 C C . SER A 1 357 ? -21.052 8.907 -7.061 1.00 93.62 357 SER A C 1
ATOM 2951 O O . SER A 1 357 ? -20.441 9.776 -7.686 1.00 93.62 357 SER A O 1
ATOM 2953 N N . ARG A 1 358 ? -22.307 8.549 -7.356 1.00 93.12 358 ARG A N 1
ATOM 2954 C CA . ARG A 1 358 ? -23.085 9.075 -8.481 1.00 93.12 358 ARG A CA 1
ATOM 2955 C C . ARG A 1 358 ? -23.273 10.587 -8.381 1.00 93.12 358 ARG A C 1
ATOM 2957 O O . ARG A 1 358 ? -23.075 11.293 -9.366 1.00 93.12 358 ARG A O 1
ATOM 2964 N N . ASP A 1 359 ? -23.642 11.084 -7.203 1.00 94.25 359 ASP A N 1
ATOM 2965 C CA . ASP A 1 359 ? -24.029 12.485 -7.025 1.00 94.25 359 ASP A CA 1
ATOM 2966 C C . ASP A 1 359 ? -22.815 13.435 -7.078 1.00 94.25 359 ASP A C 1
ATOM 2968 O O . ASP A 1 359 ? -22.970 14.613 -7.400 1.00 94.25 359 ASP A O 1
ATOM 2972 N N . ASN A 1 360 ? -21.597 12.934 -6.817 1.00 93.31 360 ASN A N 1
ATOM 2973 C CA . ASN A 1 360 ? -20.386 13.760 -6.729 1.00 93.31 360 ASN A CA 1
ATOM 2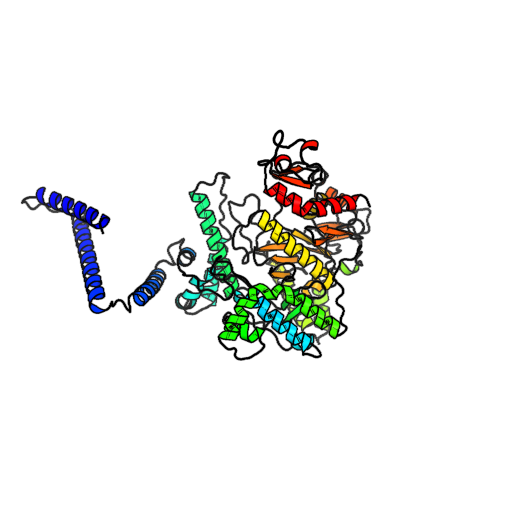974 C C . ASN A 1 360 ? -19.365 13.537 -7.858 1.00 93.31 360 ASN A C 1
ATOM 2976 O O . ASN A 1 360 ? -18.514 14.401 -8.067 1.00 93.31 360 ASN A O 1
ATOM 2980 N N . VAL A 1 361 ? -19.447 12.452 -8.643 1.00 91.31 361 VAL A N 1
ATOM 2981 C CA . VAL A 1 361 ? -18.444 12.143 -9.689 1.00 91.31 361 VAL A CA 1
ATOM 2982 C C . VAL A 1 361 ? -18.297 13.235 -10.756 1.00 91.31 361 VAL A C 1
ATOM 2984 O O . VAL A 1 361 ? -17.220 13.426 -11.328 1.00 91.31 361 VAL A O 1
ATOM 2987 N N . ALA A 1 362 ? -19.362 13.992 -11.036 1.00 90.56 362 ALA A N 1
ATOM 2988 C CA . ALA A 1 362 ? -19.310 15.099 -11.988 1.00 90.56 362 ALA A CA 1
ATOM 2989 C C . ALA A 1 362 ? -18.324 16.196 -11.545 1.00 90.56 362 ALA A C 1
ATOM 2991 O O . ALA A 1 362 ? -17.605 16.726 -12.395 1.00 90.56 362 ALA A O 1
ATOM 2992 N N . ASN A 1 363 ? -18.265 16.453 -10.234 1.00 90.31 363 ASN A N 1
ATOM 2993 C CA . ASN A 1 363 ? -17.441 17.473 -9.585 1.00 90.31 363 ASN A CA 1
ATOM 2994 C C . ASN A 1 363 ? -16.118 16.919 -9.039 1.00 90.31 363 ASN A C 1
ATOM 2996 O O . ASN A 1 363 ? -15.381 17.655 -8.393 1.00 90.31 363 ASN A O 1
ATOM 3000 N N . ALA A 1 364 ? -15.828 15.633 -9.257 1.00 88.38 364 ALA A N 1
ATOM 3001 C CA . ALA A 1 364 ? -14.573 15.044 -8.825 1.00 88.38 364 ALA A CA 1
ATOM 3002 C C . ALA A 1 364 ? -13.396 15.741 -9.519 1.00 88.38 364 ALA A C 1
ATOM 3004 O O . ALA A 1 364 ? -13.404 15.903 -10.746 1.00 88.38 364 ALA A O 1
ATOM 3005 N N . ASP A 1 365 ? -12.377 16.093 -8.736 1.00 85.25 365 ASP A N 1
ATOM 3006 C CA . ASP A 1 365 ? -11.111 16.607 -9.253 1.00 85.25 365 ASP A CA 1
ATOM 3007 C C . ASP A 1 365 ? -10.453 15.604 -10.209 1.00 85.25 365 ASP A C 1
ATOM 3009 O O . ASP A 1 365 ? -10.910 14.475 -10.388 1.00 85.25 365 ASP A O 1
ATOM 3013 N N . LYS A 1 366 ? -9.363 15.988 -10.872 1.00 82.06 366 LYS A N 1
ATOM 3014 C CA . LYS A 1 366 ? -8.606 15.040 -11.707 1.00 82.06 366 LYS A CA 1
ATOM 3015 C C . LYS A 1 366 ? -7.862 14.005 -10.853 1.00 82.06 366 LYS A C 1
ATOM 3017 O O . LYS A 1 366 ? -7.817 12.828 -11.175 1.00 82.06 366 LYS A O 1
ATOM 3022 N N . PHE A 1 367 ? -7.301 14.427 -9.733 1.00 82.75 367 PHE A N 1
ATOM 3023 C CA . PHE A 1 367 ? -6.634 13.528 -8.802 1.00 82.75 367 PHE A CA 1
ATOM 3024 C C . PHE A 1 367 ? -7.395 13.595 -7.495 1.00 82.75 367 PHE A C 1
ATOM 3026 O O . PHE A 1 367 ? -7.588 14.678 -6.965 1.00 82.75 367 PHE A O 1
ATOM 3033 N N . TYR A 1 368 ? -7.887 12.459 -7.005 1.00 88.38 368 TYR A N 1
ATOM 3034 C CA . TYR A 1 368 ? -8.476 12.439 -5.662 1.00 88.38 368 TYR A CA 1
ATOM 3035 C C . TYR A 1 368 ? -7.394 12.281 -4.595 1.00 88.38 368 TYR A C 1
ATOM 3037 O O . TYR A 1 368 ? -7.545 12.766 -3.482 1.00 88.38 368 TYR A O 1
ATOM 3045 N N . TRP A 1 369 ? -6.312 11.570 -4.914 1.00 88.56 369 TRP A N 1
ATOM 3046 C CA . TRP A 1 369 ? -5.192 11.381 -4.007 1.00 88.56 369 TRP A CA 1
ATOM 3047 C C . TRP A 1 369 ? -4.251 12.568 -4.172 1.00 88.56 369 TRP A C 1
ATOM 3049 O O . TRP A 1 369 ? -3.589 12.671 -5.205 1.00 88.56 369 TRP A O 1
ATOM 3059 N N . ASP A 1 370 ? -4.201 13.439 -3.167 1.00 88.94 370 ASP A N 1
ATOM 3060 C CA . ASP A 1 370 ? -3.289 14.578 -3.160 1.00 88.94 370 ASP A CA 1
ATOM 3061 C C . ASP A 1 370 ? -1.828 14.119 -3.158 1.00 88.94 370 ASP A C 1
ATOM 3063 O O . ASP A 1 370 ? -1.448 13.147 -2.491 1.00 88.94 370 ASP A O 1
ATOM 3067 N N . TYR A 1 371 ? -0.993 14.854 -3.883 1.00 87.25 371 TYR A N 1
ATOM 3068 C CA . TYR A 1 371 ? 0.441 14.619 -3.978 1.00 87.25 371 TYR A CA 1
ATOM 3069 C C . TYR A 1 371 ? 1.198 15.954 -3.987 1.00 87.25 371 TYR A C 1
ATOM 3071 O O . TYR A 1 371 ? 0.634 16.981 -4.371 1.00 87.25 371 TYR A O 1
ATOM 3079 N N . PRO A 1 372 ? 2.475 15.974 -3.569 1.00 82.69 372 PRO A N 1
ATOM 3080 C CA . PRO A 1 372 ? 3.315 17.153 -3.731 1.00 82.69 372 PRO A CA 1
ATOM 3081 C C . PRO A 1 372 ? 3.608 17.417 -5.215 1.00 82.69 372 PRO A C 1
ATOM 3083 O O . PRO A 1 372 ? 4.318 16.641 -5.855 1.00 82.69 372 PRO A O 1
ATOM 3086 N N . ASP A 1 373 ? 3.115 18.530 -5.754 1.00 81.25 373 ASP A N 1
ATOM 3087 C CA . ASP A 1 373 ? 3.436 19.000 -7.103 1.00 81.25 373 ASP A CA 1
ATOM 3088 C C . ASP A 1 373 ? 4.376 20.204 -7.028 1.00 81.25 373 ASP A C 1
ATOM 3090 O O . ASP A 1 373 ? 3.992 21.346 -6.757 1.00 81.25 373 ASP A O 1
ATOM 3094 N N . GLN A 1 374 ? 5.659 19.915 -7.206 1.00 76.06 374 GLN A N 1
ATOM 3095 C CA . GLN A 1 374 ? 6.723 20.857 -6.920 1.00 76.06 374 GLN A CA 1
ATOM 3096 C C . GLN A 1 374 ? 7.495 21.222 -8.173 1.00 76.06 374 GLN A C 1
ATOM 3098 O O . GLN A 1 374 ? 7.947 20.364 -8.924 1.00 76.06 374 GLN A O 1
ATOM 3103 N N . GLY A 1 375 ? 7.775 22.509 -8.338 1.00 68.94 375 GLY A N 1
ATOM 3104 C CA . GLY A 1 375 ? 8.491 23.067 -9.475 1.00 68.94 375 GLY A CA 1
ATOM 3105 C C . GLY A 1 375 ? 9.865 22.487 -9.794 1.00 68.94 375 GLY A C 1
ATOM 3106 O O . GLY A 1 375 ? 10.359 22.592 -10.921 1.00 68.94 375 GLY A O 1
ATOM 3107 N N . PHE A 1 376 ? 10.523 21.915 -8.783 1.00 67.69 376 PHE A N 1
ATOM 3108 C CA . PHE A 1 376 ? 11.811 21.237 -8.930 1.00 67.69 376 PHE A CA 1
ATOM 3109 C C . PHE A 1 376 ? 11.673 19.771 -9.364 1.00 67.69 376 PHE A C 1
ATOM 3111 O O . PHE A 1 376 ? 12.663 19.178 -9.793 1.00 67.69 376 PHE A O 1
ATOM 3118 N N . ASP A 1 377 ? 10.474 19.193 -9.297 1.00 68.50 377 ASP A N 1
ATOM 3119 C CA . ASP A 1 377 ? 10.186 17.815 -9.677 1.00 68.50 377 ASP A CA 1
ATOM 3120 C C . ASP A 1 377 ? 9.729 17.677 -11.137 1.00 68.50 377 ASP A C 1
ATOM 3122 O O . ASP A 1 377 ? 8.669 17.162 -11.477 1.00 68.50 377 ASP A O 1
ATOM 3126 N N . LYS A 1 378 ? 10.571 18.127 -12.063 1.00 65.75 378 LYS A N 1
ATOM 3127 C CA . LYS A 1 378 ? 10.235 18.087 -13.497 1.00 65.75 378 LYS A CA 1
ATOM 3128 C C . LYS A 1 378 ? 10.140 16.688 -14.093 1.00 65.75 378 LYS A C 1
ATOM 3130 O O . LYS A 1 378 ? 9.641 16.537 -15.203 1.00 65.75 378 LYS A O 1
ATOM 3135 N N . MET A 1 379 ? 10.685 15.699 -13.393 1.00 64.62 379 MET A N 1
ATOM 3136 C CA . MET A 1 379 ? 10.655 14.299 -13.801 1.00 64.62 379 MET A CA 1
ATOM 3137 C C . MET A 1 379 ? 9.526 13.523 -13.115 1.00 64.62 379 MET A C 1
ATOM 3139 O O . MET A 1 379 ? 9.547 12.300 -13.186 1.00 64.62 379 MET A O 1
ATOM 3143 N N . ALA A 1 380 ? 8.585 14.207 -12.448 1.00 66.62 380 ALA A N 1
ATOM 3144 C CA . ALA A 1 380 ? 7.455 13.588 -11.755 1.00 66.62 380 ALA A CA 1
ATOM 3145 C C . ALA A 1 380 ? 7.858 12.554 -10.679 1.00 66.62 380 ALA A C 1
ATOM 3147 O O . ALA A 1 380 ? 7.076 11.684 -10.319 1.00 66.62 380 ALA A O 1
ATOM 3148 N N . ARG A 1 381 ? 9.071 12.638 -10.115 1.00 64.69 381 ARG A N 1
ATOM 3149 C CA . ARG A 1 381 ? 9.566 11.707 -9.082 1.00 64.69 381 ARG A CA 1
ATOM 3150 C C . ARG A 1 381 ? 8.825 11.850 -7.746 1.00 64.69 381 ARG A C 1
ATOM 3152 O O . ARG A 1 381 ? 8.899 10.952 -6.912 1.00 64.69 381 ARG A O 1
ATOM 3159 N N . TRP A 1 382 ? 8.165 12.982 -7.524 1.00 67.25 382 TRP A N 1
ATOM 3160 C CA . TRP A 1 382 ? 7.359 13.325 -6.353 1.00 67.25 382 TRP A CA 1
ATOM 3161 C C . TRP A 1 382 ? 5.866 13.113 -6.560 1.00 67.25 382 TRP A C 1
ATOM 3163 O O . TRP A 1 382 ? 5.146 12.942 -5.578 1.00 67.25 382 TRP A O 1
ATOM 3173 N N . HIS A 1 383 ? 5.407 13.053 -7.813 1.00 71.94 383 HIS A N 1
ATOM 3174 C CA . HIS A 1 383 ? 4.011 12.744 -8.148 1.00 71.94 383 HIS A CA 1
ATOM 3175 C C . HIS A 1 383 ? 3.582 11.361 -7.623 1.00 71.94 383 HIS A C 1
ATOM 3177 O O . HIS A 1 383 ? 2.401 11.110 -7.386 1.00 71.94 383 HIS A O 1
ATOM 3183 N N . HIS A 1 384 ? 4.555 10.493 -7.336 1.00 80.38 384 HIS A N 1
ATOM 3184 C CA . HIS A 1 384 ? 4.348 9.157 -6.778 1.00 80.38 384 HIS A CA 1
ATOM 3185 C C . HIS A 1 384 ? 4.462 9.078 -5.246 1.00 80.38 384 HIS A C 1
ATOM 3187 O O . HIS A 1 384 ? 4.570 7.995 -4.678 1.00 80.38 384 HIS A O 1
ATOM 3193 N N . TYR A 1 385 ? 4.383 10.218 -4.557 1.00 84.69 385 TYR A N 1
ATOM 3194 C CA . TYR A 1 385 ? 4.155 10.284 -3.114 1.00 84.69 385 TYR A CA 1
ATOM 3195 C C . TYR A 1 385 ? 2.728 10.733 -2.834 1.00 84.69 385 TYR A C 1
ATOM 3197 O O . TYR A 1 385 ? 2.208 11.617 -3.507 1.00 84.69 385 TYR A O 1
ATOM 3205 N N . ILE A 1 386 ? 2.105 10.175 -1.799 1.00 89.06 386 ILE A N 1
ATOM 3206 C CA . ILE A 1 386 ? 0.768 10.597 -1.380 1.00 89.06 386 ILE A CA 1
ATOM 3207 C C . ILE A 1 386 ? 0.812 11.463 -0.111 1.00 89.06 386 ILE A C 1
ATOM 3209 O O . ILE A 1 386 ? 1.447 11.122 0.890 1.00 89.0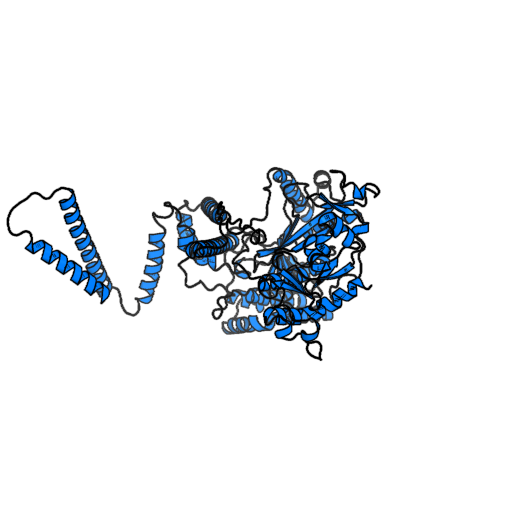6 386 ILE A O 1
ATOM 3213 N N . PHE A 1 387 ? 0.094 12.583 -0.119 1.00 90.50 387 PHE A N 1
ATOM 3214 C CA . PHE A 1 387 ? -0.226 13.351 1.083 1.00 90.50 387 PHE A CA 1
ATOM 3215 C C . PHE A 1 387 ? -1.445 12.736 1.810 1.00 90.50 387 PHE A C 1
ATOM 3217 O O . PHE A 1 387 ? -2.397 12.326 1.151 1.00 90.50 387 PHE A O 1
ATOM 3224 N N . PRO A 1 388 ? -1.470 12.634 3.155 1.00 92.50 388 PRO A N 1
ATOM 3225 C CA . PRO A 1 388 ? -0.540 13.204 4.138 1.00 92.50 388 PRO A CA 1
ATOM 3226 C C . PRO A 1 388 ? 0.610 12.280 4.570 1.00 92.50 388 PRO A C 1
ATOM 3228 O O . PRO A 1 388 ? 1.297 12.559 5.553 1.00 92.50 388 PRO A O 1
ATOM 3231 N N . TRP A 1 389 ? 0.811 11.159 3.879 1.00 89.31 389 TRP A N 1
ATOM 3232 C CA . TRP A 1 389 ? 1.748 10.111 4.298 1.00 89.31 389 TRP A CA 1
ATOM 3233 C C . TRP A 1 389 ? 3.202 10.394 3.909 1.00 89.31 389 TRP A C 1
ATOM 3235 O O . TRP A 1 389 ? 4.118 9.823 4.499 1.00 89.31 389 TRP A O 1
ATOM 3245 N N . CYS A 1 390 ? 3.424 11.296 2.955 1.00 80.00 390 CYS A N 1
ATOM 3246 C CA . CYS A 1 390 ? 4.747 11.754 2.562 1.00 80.00 390 CYS A CA 1
ATOM 3247 C C . CYS A 1 390 ? 5.392 12.612 3.663 1.00 80.00 390 CYS A C 1
ATOM 3249 O O . CYS A 1 390 ? 4.863 13.638 4.087 1.00 80.00 390 CYS A O 1
ATOM 3251 N N . LYS A 1 391 ? 6.557 12.172 4.151 1.00 70.75 391 LYS A N 1
ATOM 3252 C CA . LYS A 1 391 ? 7.279 12.842 5.252 1.00 70.75 391 LYS A CA 1
ATOM 3253 C C . LYS A 1 391 ? 8.651 13.355 4.851 1.00 70.75 391 LYS A C 1
ATOM 3255 O O . LYS A 1 391 ? 9.133 14.328 5.420 1.00 70.75 391 LYS A O 1
ATOM 3260 N N . GLN A 1 392 ? 9.298 12.670 3.917 1.00 68.62 392 GLN A N 1
ATOM 3261 C CA . GLN A 1 392 ? 10.646 12.978 3.471 1.00 68.62 392 GLN A CA 1
ATOM 3262 C C . GLN A 1 392 ? 10.901 12.364 2.098 1.00 68.62 392 GLN A C 1
ATOM 3264 O O . GLN A 1 392 ? 10.211 11.431 1.689 1.00 68.62 392 GLN A O 1
ATOM 3269 N N . LEU A 1 393 ? 11.952 12.848 1.438 1.00 68.00 393 LEU A N 1
ATOM 3270 C CA . LEU A 1 393 ? 12.575 12.102 0.355 1.00 68.00 393 LEU A CA 1
ATOM 3271 C C . LEU A 1 393 ? 13.208 10.836 0.893 1.00 68.00 393 LEU A C 1
ATOM 3273 O O . LEU A 1 393 ? 13.986 10.899 1.846 1.00 68.00 393 LEU A O 1
ATOM 3277 N N . VAL A 1 394 ? 12.938 9.733 0.213 1.00 72.81 394 VAL A N 1
ATOM 3278 C CA . VAL A 1 394 ? 13.670 8.489 0.406 1.00 72.81 394 VAL A CA 1
ATOM 3279 C C . VAL A 1 394 ? 14.512 8.191 -0.827 1.00 72.81 394 VAL A C 1
ATOM 3281 O O . VAL A 1 394 ? 14.171 8.575 -1.953 1.00 72.81 394 VAL A O 1
ATOM 3284 N N . ASP A 1 395 ? 15.665 7.568 -0.610 1.00 69.19 395 ASP A N 1
ATOM 3285 C CA . ASP A 1 395 ? 16.568 7.223 -1.705 1.00 69.19 395 ASP A CA 1
ATOM 3286 C C . ASP A 1 395 ? 16.039 6.033 -2.536 1.00 69.19 395 ASP A C 1
ATOM 3288 O O . ASP A 1 395 ? 14.993 5.441 -2.249 1.00 69.19 395 ASP A O 1
ATOM 3292 N N . SER A 1 396 ? 16.731 5.686 -3.626 1.00 72.56 396 SER A N 1
ATO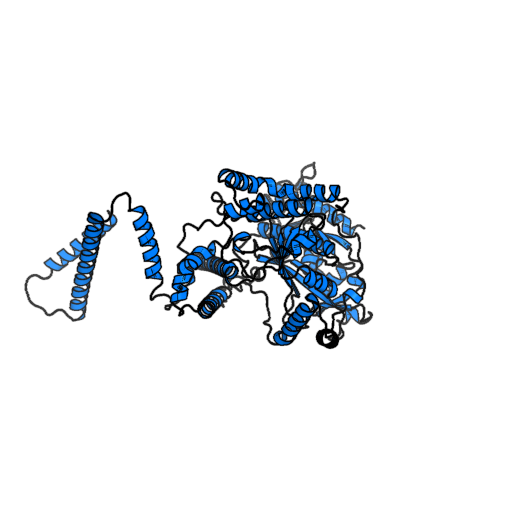M 3293 C CA . SER A 1 396 ? 16.320 4.572 -4.493 1.00 72.56 396 SER A CA 1
ATOM 3294 C C . SER A 1 396 ? 16.300 3.225 -3.772 1.00 72.56 396 SER A C 1
ATOM 3296 O O . SER A 1 396 ? 15.445 2.393 -4.066 1.00 72.56 396 SER A O 1
ATOM 3298 N N . ARG A 1 397 ? 17.205 3.008 -2.815 1.00 75.44 397 ARG A N 1
ATOM 3299 C CA . ARG A 1 397 ? 17.307 1.760 -2.060 1.00 75.44 397 ARG A CA 1
ATOM 3300 C C . ARG A 1 397 ? 16.156 1.641 -1.069 1.00 75.44 397 ARG A C 1
ATOM 3302 O O . ARG A 1 397 ? 15.536 0.585 -1.008 1.00 75.44 397 ARG A O 1
ATOM 3309 N N . GLU A 1 398 ? 15.852 2.705 -0.333 1.00 77.44 398 GLU A N 1
ATOM 3310 C CA . GLU A 1 398 ? 14.696 2.778 0.563 1.00 77.44 398 GLU A CA 1
ATOM 3311 C C . GLU A 1 398 ? 13.382 2.590 -0.206 1.00 77.44 398 GLU A C 1
ATOM 3313 O O . GLU A 1 398 ? 12.527 1.820 0.231 1.00 77.44 398 GLU A O 1
ATOM 3318 N N . ARG A 1 399 ? 13.248 3.191 -1.397 1.00 82.25 399 ARG A N 1
ATOM 3319 C CA . ARG A 1 399 ? 12.087 2.970 -2.275 1.00 82.25 399 ARG A CA 1
ATOM 3320 C C . ARG A 1 399 ? 11.931 1.511 -2.686 1.00 82.25 399 ARG A C 1
ATOM 3322 O O . ARG A 1 399 ? 10.856 0.945 -2.511 1.00 82.25 399 ARG A O 1
ATOM 3329 N N . ILE A 1 400 ? 12.996 0.899 -3.203 1.00 82.50 400 ILE A N 1
ATOM 3330 C CA . ILE A 1 400 ? 12.987 -0.517 -3.596 1.00 82.50 400 ILE A CA 1
ATOM 3331 C C . ILE A 1 400 ? 12.637 -1.400 -2.387 1.00 82.50 400 ILE A C 1
ATOM 3333 O O . ILE A 1 400 ? 11.826 -2.314 -2.504 1.00 82.50 400 ILE A O 1
ATOM 3337 N N . MET A 1 401 ? 13.170 -1.090 -1.198 1.00 83.75 401 MET A N 1
ATOM 3338 C CA . MET A 1 401 ? 12.797 -1.775 0.043 1.00 83.75 401 MET A CA 1
ATOM 3339 C C . MET A 1 401 ? 11.295 -1.682 0.327 1.00 83.75 401 MET A C 1
ATOM 3341 O O . MET A 1 401 ? 10.672 -2.726 0.519 1.00 83.75 401 MET A O 1
ATOM 3345 N N . SER A 1 402 ? 10.696 -0.488 0.301 1.00 87.94 402 SER A N 1
ATOM 3346 C CA . SER A 1 402 ? 9.244 -0.334 0.467 1.00 87.94 402 SER A CA 1
ATOM 3347 C C . SER A 1 402 ? 8.456 -1.144 -0.565 1.00 87.94 402 SER A C 1
ATOM 3349 O O . SER A 1 402 ? 7.543 -1.876 -0.178 1.00 87.94 402 SER A O 1
ATOM 3351 N N . ILE A 1 403 ? 8.862 -1.103 -1.840 1.00 91.19 403 ILE A N 1
ATOM 3352 C CA . ILE A 1 403 ? 8.234 -1.873 -2.924 1.00 91.19 403 ILE A CA 1
ATOM 3353 C C . ILE A 1 403 ? 8.205 -3.370 -2.608 1.00 91.19 403 ILE A C 1
ATOM 3355 O O . ILE A 1 403 ? 7.145 -3.990 -2.692 1.00 91.19 403 ILE A O 1
ATOM 3359 N N . HIS A 1 404 ? 9.324 -3.955 -2.168 1.00 91.12 404 HIS A N 1
ATOM 3360 C CA . HIS A 1 404 ? 9.368 -5.371 -1.785 1.00 91.12 404 HIS A CA 1
ATOM 3361 C C . HIS A 1 404 ? 8.327 -5.734 -0.721 1.00 91.12 404 HIS A C 1
ATOM 3363 O O . HIS A 1 404 ? 7.718 -6.807 -0.777 1.00 91.12 404 HIS A O 1
ATOM 3369 N N . HIS A 1 405 ? 8.138 -4.857 0.265 1.00 93.25 405 HIS A N 1
ATOM 3370 C CA . HIS A 1 405 ? 7.207 -5.088 1.361 1.00 93.25 405 HIS A CA 1
ATOM 3371 C C . HIS A 1 405 ? 5.750 -5.006 0.890 1.00 93.25 405 HIS A C 1
ATOM 3373 O O . HIS A 1 405 ? 4.989 -5.956 1.105 1.00 93.25 405 HIS A O 1
ATOM 3379 N N . PHE A 1 406 ? 5.357 -3.928 0.201 1.00 92.25 406 PHE A N 1
ATOM 3380 C CA . PHE A 1 406 ? 3.958 -3.765 -0.199 1.00 92.25 406 PHE A CA 1
ATOM 3381 C C . PHE A 1 406 ? 3.546 -4.662 -1.375 1.00 92.25 406 PHE A C 1
ATOM 3383 O O . PHE A 1 406 ? 2.415 -5.138 -1.370 1.00 92.25 406 PHE A O 1
ATOM 3390 N N . VAL A 1 407 ? 4.442 -5.006 -2.316 1.00 94.19 407 VAL A N 1
ATOM 3391 C CA . VAL A 1 407 ? 4.153 -5.984 -3.392 1.00 94.19 407 VAL A CA 1
ATOM 3392 C C . VAL A 1 407 ? 3.840 -7.352 -2.793 1.00 94.19 407 VAL A C 1
ATOM 3394 O O . VAL A 1 407 ? 2.835 -7.981 -3.127 1.00 94.19 407 VAL A O 1
ATOM 3397 N N . ARG A 1 408 ? 4.678 -7.811 -1.857 1.00 94.19 408 ARG A N 1
ATOM 3398 C CA . ARG A 1 408 ? 4.487 -9.097 -1.182 1.00 94.19 408 ARG A CA 1
ATOM 3399 C C . ARG A 1 408 ? 3.200 -9.134 -0.360 1.00 94.19 408 ARG A C 1
ATOM 3401 O O . ARG A 1 408 ? 2.514 -10.158 -0.363 1.00 94.19 408 ARG A O 1
ATOM 3408 N N . SER A 1 409 ? 2.901 -8.055 0.360 1.00 96.75 409 SER A N 1
ATOM 3409 C CA . SER A 1 409 ? 1.687 -7.949 1.173 1.00 96.75 409 SER A CA 1
ATOM 3410 C C . SER A 1 409 ? 0.428 -7.911 0.294 1.00 96.75 409 SER A C 1
ATOM 3412 O O . SER A 1 409 ? -0.514 -8.660 0.557 1.00 96.75 409 SER A O 1
ATOM 3414 N N . TRP A 1 410 ? 0.445 -7.146 -0.806 1.00 97.75 410 TRP A N 1
ATOM 3415 C CA . TRP A 1 410 ? -0.688 -6.970 -1.721 1.00 97.75 410 TRP A CA 1
ATOM 3416 C C . TRP A 1 410 ? -1.175 -8.271 -2.361 1.00 97.75 410 TRP A C 1
ATOM 3418 O O . TRP A 1 410 ? -2.339 -8.637 -2.203 1.00 97.75 410 TRP A O 1
ATOM 3428 N N . PHE A 1 411 ? -0.297 -9.009 -3.051 1.00 97.62 411 PHE A N 1
ATOM 3429 C CA . PHE A 1 411 ? -0.715 -10.237 -3.739 1.00 97.62 411 PHE A CA 1
ATOM 3430 C C . PHE A 1 411 ? -1.186 -11.315 -2.761 1.00 97.62 411 PHE A C 1
ATOM 3432 O O . PHE A 1 411 ? -2.094 -12.085 -3.073 1.00 97.62 411 PHE A O 1
ATOM 3439 N N . LYS A 1 412 ? -0.615 -11.352 -1.552 1.00 96.50 412 LYS A N 1
ATOM 3440 C CA . LYS A 1 412 ? -1.060 -12.271 -0.502 1.00 96.50 412 LYS A CA 1
ATOM 3441 C C . LYS A 1 412 ? -2.423 -11.873 0.072 1.00 96.50 412 LYS A C 1
ATOM 3443 O O . LYS A 1 412 ? -3.237 -12.759 0.329 1.00 96.50 412 LYS A O 1
ATOM 3448 N N . LEU A 1 413 ? -2.685 -10.573 0.234 1.00 97.88 413 LEU A N 1
ATOM 3449 C CA . LEU A 1 413 ? -3.990 -10.061 0.654 1.00 97.88 413 LEU A CA 1
ATOM 3450 C C . LEU A 1 413 ? -5.057 -10.396 -0.393 1.00 97.88 413 LEU A C 1
ATOM 3452 O O . LEU A 1 413 ? -6.120 -10.889 -0.027 1.00 97.88 413 LEU A O 1
ATOM 3456 N N . CYS A 1 414 ? -4.752 -10.199 -1.678 1.00 98.25 414 CYS A N 1
ATOM 3457 C CA . CYS A 1 414 ? -5.640 -10.558 -2.784 1.00 98.25 414 CYS A CA 1
ATOM 3458 C C . CYS A 1 414 ? -5.970 -12.058 -2.777 1.00 98.25 414 CYS A C 1
ATOM 3460 O O . CYS A 1 414 ? -7.144 -12.426 -2.736 1.00 98.25 414 CYS A O 1
ATOM 3462 N N . GLU A 1 415 ? -4.952 -12.924 -2.697 1.00 97.31 415 GLU A N 1
ATOM 3463 C CA . GLU A 1 415 ? -5.143 -14.380 -2.638 1.00 97.31 415 GLU A CA 1
ATOM 3464 C C . GLU A 1 415 ? -5.997 -14.793 -1.425 1.00 97.31 415 GLU A C 1
ATOM 3466 O O . GLU A 1 415 ? -6.898 -15.619 -1.553 1.00 97.31 415 GLU A O 1
ATOM 3471 N N . PHE A 1 416 ? -5.776 -14.185 -0.252 1.00 97.12 416 PHE A N 1
ATOM 3472 C CA . PHE A 1 416 ? -6.607 -14.430 0.932 1.00 97.12 416 PHE A CA 1
ATOM 3473 C C . PHE A 1 416 ? -8.053 -13.950 0.751 1.00 97.12 416 PHE A C 1
ATOM 3475 O O . PHE A 1 416 ? -8.998 -14.611 1.185 1.00 97.12 416 PHE A O 1
ATOM 3482 N N . ALA A 1 417 ? -8.240 -12.798 0.109 1.00 97.38 417 ALA A N 1
ATOM 3483 C CA . ALA A 1 417 ? -9.553 -12.228 -0.148 1.00 97.38 417 ALA A CA 1
ATOM 3484 C C . ALA A 1 417 ? -10.360 -13.021 -1.189 1.00 97.38 417 ALA A C 1
ATOM 3486 O O . ALA A 1 417 ? -11.581 -12.848 -1.243 1.00 97.38 417 ALA A O 1
ATOM 3487 N N . GLY A 1 418 ? -9.708 -13.887 -1.972 1.00 96.69 418 GLY A N 1
ATOM 3488 C CA . GLY A 1 418 ? -10.296 -14.526 -3.149 1.00 96.69 418 GLY A CA 1
ATOM 3489 C C . GLY A 1 418 ? -10.391 -13.576 -4.344 1.00 96.69 418 GLY A C 1
ATOM 3490 O O . GLY A 1 418 ? -11.317 -13.703 -5.134 1.00 96.69 418 GLY A O 1
ATOM 3491 N N . ALA A 1 419 ? -9.473 -12.611 -4.432 1.00 97.81 419 ALA A N 1
ATOM 3492 C CA . ALA A 1 419 ? -9.363 -11.635 -5.507 1.00 97.81 419 ALA A CA 1
ATOM 3493 C C . ALA A 1 419 ? -8.097 -11.899 -6.337 1.00 97.81 419 ALA A C 1
ATOM 3495 O O . ALA A 1 419 ? -7.034 -12.221 -5.802 1.00 97.81 419 ALA A O 1
ATOM 3496 N N . ILE A 1 420 ? -8.202 -11.736 -7.649 1.00 97.94 420 ILE A N 1
ATOM 3497 C CA . ILE A 1 420 ? -7.130 -11.937 -8.617 1.00 97.94 420 ILE A CA 1
ATOM 3498 C C . ILE A 1 420 ? -6.590 -10.570 -9.019 1.00 97.94 420 ILE A C 1
ATOM 3500 O O . ILE A 1 420 ? -7.325 -9.701 -9.468 1.00 97.94 420 ILE A O 1
ATOM 3504 N N . SER A 1 421 ? -5.282 -10.387 -8.884 1.00 98.19 421 SER A N 1
ATOM 3505 C CA . SER A 1 421 ? -4.566 -9.185 -9.313 1.00 98.19 421 SER A CA 1
ATOM 3506 C C . SER A 1 421 ? -3.262 -9.602 -9.983 1.00 98.19 421 SER A C 1
ATOM 3508 O O . SER A 1 421 ? -2.709 -10.647 -9.640 1.00 98.19 421 SER A O 1
ATOM 3510 N N . TRP A 1 422 ? -2.752 -8.815 -10.925 1.00 98.19 422 TRP A N 1
ATOM 3511 C CA . TRP A 1 422 ? -1.475 -9.057 -11.602 1.00 98.19 422 TRP A CA 1
ATOM 3512 C C . TRP A 1 422 ? -0.698 -7.761 -11.817 1.00 98.19 422 TRP A C 1
ATOM 3514 O O . TRP A 1 422 ? -1.256 -6.665 -11.761 1.00 98.19 422 TRP A O 1
ATOM 3524 N N . VAL A 1 423 ? 0.607 -7.896 -12.060 1.00 96.88 423 VAL A N 1
ATOM 3525 C CA . VAL A 1 423 ? 1.485 -6.766 -12.390 1.00 96.88 423 VAL A CA 1
ATOM 3526 C C . VAL A 1 423 ? 1.071 -6.177 -13.737 1.00 96.88 423 VAL A C 1
ATOM 3528 O O . VAL A 1 423 ? 0.941 -6.907 -14.723 1.00 96.88 423 VAL A O 1
ATOM 3531 N N . GLY A 1 424 ? 0.872 -4.862 -13.779 1.00 93.75 424 GLY A N 1
ATOM 3532 C CA . GLY A 1 424 ? 0.463 -4.137 -14.976 1.00 93.75 424 GLY A CA 1
ATOM 3533 C C . GLY A 1 424 ? 1.493 -3.120 -15.456 1.00 93.75 424 GLY A C 1
ATOM 3534 O O . GLY A 1 424 ? 2.533 -2.905 -14.843 1.00 93.75 424 GLY A O 1
ATOM 3535 N N . TYR A 1 425 ? 1.163 -2.496 -16.585 1.00 92.31 425 TYR A N 1
ATOM 3536 C CA . TYR A 1 425 ? 1.790 -1.276 -17.101 1.00 92.31 425 TYR A CA 1
ATOM 3537 C C . TYR A 1 425 ? 3.335 -1.238 -17.031 1.00 92.31 425 TYR A C 1
ATOM 3539 O O . TYR A 1 425 ? 3.986 -2.118 -17.600 1.00 92.31 425 TYR A O 1
ATOM 3547 N N . GLY A 1 426 ? 3.926 -0.190 -16.436 1.00 89.31 426 GLY A N 1
ATOM 3548 C CA . GLY A 1 426 ? 5.376 0.042 -16.433 1.00 89.31 426 GLY A CA 1
ATOM 3549 C C . GLY A 1 426 ? 6.143 -1.067 -15.718 1.00 89.31 426 GLY A C 1
ATOM 3550 O O . GLY A 1 426 ? 7.183 -1.526 -16.198 1.00 89.31 426 GLY A O 1
ATOM 3551 N N . ASN A 1 427 ? 5.562 -1.609 -14.650 1.00 94.38 427 ASN A N 1
ATOM 3552 C CA . ASN A 1 427 ? 6.161 -2.684 -13.868 1.00 94.38 427 ASN A CA 1
ATOM 3553 C C . ASN A 1 427 ? 6.232 -4.012 -14.629 1.00 94.38 427 ASN A C 1
ATOM 3555 O O . ASN A 1 427 ? 7.088 -4.839 -14.314 1.00 94.38 427 ASN A O 1
ATOM 3559 N N . LEU A 1 428 ? 5.420 -4.211 -15.676 1.00 95.25 428 LEU A N 1
ATOM 3560 C CA . LEU A 1 428 ? 5.568 -5.362 -16.572 1.00 95.25 428 LEU A CA 1
ATOM 3561 C C . LEU A 1 428 ? 6.905 -5.316 -17.334 1.00 95.25 428 LEU A C 1
ATOM 3563 O O . LEU A 1 428 ? 7.508 -6.360 -17.575 1.00 95.25 428 LEU A O 1
ATOM 3567 N N . ILE A 1 429 ? 7.417 -4.118 -17.650 1.00 94.81 429 ILE A N 1
ATOM 3568 C CA . ILE A 1 429 ? 8.744 -3.938 -18.261 1.00 94.81 429 ILE A CA 1
ATOM 3569 C C . ILE A 1 429 ? 9.839 -4.336 -17.267 1.00 94.81 429 ILE A C 1
ATOM 3571 O O . ILE A 1 429 ? 10.759 -5.070 -17.628 1.00 94.81 429 ILE A O 1
ATOM 3575 N N . GLY A 1 430 ? 9.743 -3.879 -16.016 1.00 94.81 430 GLY A N 1
ATOM 3576 C CA . GLY A 1 430 ? 10.675 -4.267 -14.955 1.00 94.81 430 GLY A CA 1
ATOM 3577 C C . GLY A 1 430 ? 10.663 -5.776 -14.699 1.00 94.81 430 GLY A C 1
ATOM 3578 O O . GLY A 1 430 ? 11.723 -6.417 -14.660 1.00 94.81 430 GLY A O 1
ATOM 3579 N N . TRP A 1 431 ? 9.461 -6.364 -14.625 1.00 96.19 431 TRP A N 1
ATOM 3580 C CA . TRP A 1 431 ? 9.296 -7.809 -14.537 1.00 96.19 431 TRP A CA 1
ATOM 3581 C C . TRP A 1 431 ? 9.995 -8.505 -15.700 1.00 96.19 431 TRP A C 1
ATOM 3583 O O . TRP A 1 431 ? 10.885 -9.293 -15.427 1.00 96.19 431 TRP A O 1
ATOM 3593 N N . TYR A 1 432 ? 9.691 -8.156 -16.955 1.00 95.56 432 TYR A N 1
ATOM 3594 C CA . TYR A 1 432 ? 10.271 -8.787 -18.148 1.00 95.56 432 TYR A CA 1
ATOM 3595 C C . TYR A 1 432 ? 11.809 -8.786 -18.156 1.00 95.56 432 TYR A C 1
ATOM 3597 O O . TYR A 1 432 ? 12.440 -9.698 -18.686 1.00 95.56 432 TYR A O 1
ATOM 3605 N N . ARG A 1 433 ? 12.438 -7.747 -17.596 1.00 93.50 433 ARG A N 1
ATOM 3606 C CA . ARG A 1 433 ? 13.902 -7.631 -17.581 1.00 93.50 433 ARG A CA 1
ATOM 3607 C C . ARG A 1 433 ? 14.558 -8.490 -16.515 1.00 93.50 433 ARG A C 1
ATOM 3609 O O . ARG A 1 433 ? 15.564 -9.141 -16.791 1.00 93.50 433 ARG A O 1
ATOM 3616 N N . HIS A 1 434 ? 14.069 -8.403 -15.284 1.00 93.88 434 HIS A N 1
ATOM 3617 C CA . HIS A 1 434 ? 14.765 -8.975 -14.131 1.00 93.88 434 HIS A CA 1
ATOM 3618 C C . HIS A 1 434 ? 13.852 -9.230 -12.934 1.00 93.88 434 HIS A C 1
ATOM 3620 O O . HIS A 1 434 ? 14.338 -9.290 -11.803 1.00 93.88 434 HIS A O 1
ATOM 3626 N N . SER A 1 435 ? 12.541 -9.373 -13.150 1.00 95.25 435 SER A N 1
ATOM 3627 C CA . SER A 1 435 ? 11.578 -9.679 -12.090 1.00 95.25 435 SER A CA 1
ATOM 3628 C C . SER A 1 435 ? 11.575 -8.643 -10.941 1.00 95.25 435 SER A C 1
ATOM 3630 O O . SER A 1 435 ? 11.284 -8.987 -9.791 1.00 95.25 435 SER A O 1
ATOM 3632 N N . ARG A 1 436 ? 11.918 -7.376 -11.206 1.00 93.56 436 ARG A N 1
ATOM 3633 C CA . ARG A 1 436 ? 11.914 -6.293 -10.198 1.00 93.56 436 ARG A CA 1
ATOM 3634 C C . ARG A 1 436 ? 11.473 -4.977 -10.825 1.00 93.56 436 ARG A C 1
ATOM 3636 O O . ARG A 1 436 ? 11.428 -4.875 -12.047 1.00 93.56 436 ARG A O 1
ATOM 3643 N N . ASN A 1 437 ? 11.195 -3.973 -10.009 1.00 93.00 437 ASN A N 1
ATOM 3644 C CA . ASN A 1 437 ? 10.868 -2.647 -10.489 1.00 93.00 437 ASN A CA 1
ATOM 3645 C C . ASN A 1 437 ? 12.073 -1.997 -11.173 1.00 93.00 437 ASN A C 1
ATOM 3647 O O . ASN A 1 437 ? 13.228 -2.265 -10.822 1.00 93.00 437 ASN A O 1
ATOM 3651 N N . LEU A 1 438 ? 11.813 -1.139 -12.157 1.00 91.56 438 LEU A N 1
ATOM 3652 C CA . LEU A 1 438 ? 12.883 -0.398 -12.817 1.00 91.56 438 LEU A CA 1
ATOM 3653 C C . LEU A 1 438 ? 13.472 0.632 -11.831 1.00 91.56 438 LEU A C 1
ATOM 3655 O O . LEU A 1 438 ? 12.720 1.264 -11.092 1.00 91.56 438 LEU A O 1
ATOM 3659 N N . PRO A 1 439 ? 14.799 0.870 -11.809 1.00 88.25 439 PRO A N 1
ATOM 3660 C CA . PRO A 1 439 ? 15.409 1.740 -10.797 1.00 88.25 439 PRO A CA 1
ATOM 3661 C C . PRO A 1 439 ? 14.916 3.190 -10.796 1.00 88.25 439 PRO A C 1
ATOM 3663 O O . PRO A 1 439 ? 14.978 3.857 -9.765 1.00 88.25 439 PRO A O 1
ATOM 3666 N N . TRP A 1 440 ? 14.464 3.698 -11.940 1.00 85.81 440 TRP A N 1
ATOM 3667 C CA . TRP A 1 440 ? 13.909 5.047 -12.088 1.00 85.81 440 TRP A CA 1
ATOM 3668 C C . TRP A 1 440 ? 12.391 5.096 -11.917 1.00 85.81 440 TRP A C 1
ATOM 3670 O O . TRP A 1 440 ? 11.843 6.191 -11.855 1.00 85.81 440 TRP A O 1
ATOM 3680 N N . ASP A 1 441 ? 11.735 3.940 -11.852 1.00 87.44 441 ASP A N 1
ATOM 3681 C CA . ASP A 1 441 ? 10.297 3.851 -11.670 1.00 87.44 441 ASP A CA 1
ATOM 3682 C C . ASP A 1 441 ? 9.949 4.057 -10.189 1.00 87.44 441 ASP A C 1
ATOM 3684 O O . ASP A 1 441 ? 10.660 3.598 -9.277 1.00 87.44 441 ASP A O 1
ATOM 3688 N N . THR A 1 442 ? 8.925 4.868 -9.949 1.00 80.50 442 THR A N 1
ATOM 3689 C CA . THR A 1 442 ? 8.631 5.433 -8.624 1.00 80.50 442 THR A CA 1
ATOM 3690 C C . THR A 1 442 ? 7.312 4.972 -8.032 1.00 80.50 442 THR A C 1
ATOM 3692 O O . THR A 1 442 ? 7.109 5.170 -6.836 1.00 80.50 442 THR A O 1
ATOM 3695 N N . ASP A 1 443 ? 6.474 4.299 -8.811 1.00 83.94 443 ASP A N 1
ATOM 3696 C CA . ASP A 1 443 ? 5.261 3.635 -8.358 1.00 83.94 443 ASP A CA 1
ATOM 3697 C C . ASP A 1 443 ? 5.240 2.153 -8.756 1.00 83.94 443 ASP A C 1
ATOM 3699 O O . ASP A 1 443 ? 6.198 1.580 -9.294 1.00 83.94 443 ASP A O 1
ATOM 3703 N N . VAL A 1 444 ? 4.156 1.496 -8.349 1.00 92.69 444 VAL A N 1
ATOM 3704 C CA . VAL A 1 444 ? 3.817 0.142 -8.760 1.00 92.69 444 VAL A CA 1
ATOM 3705 C C . VAL A 1 444 ? 2.365 0.123 -9.191 1.00 92.69 444 VAL A C 1
ATOM 3707 O O . VAL A 1 444 ? 1.482 0.540 -8.455 1.00 92.69 444 VAL A O 1
ATOM 3710 N N . ASP A 1 445 ? 2.124 -0.443 -10.353 1.00 94.62 445 ASP A N 1
ATOM 3711 C CA . ASP A 1 445 ? 0.836 -0.620 -10.971 1.00 94.62 445 ASP A CA 1
ATOM 3712 C C . ASP A 1 445 ? 0.419 -2.084 -10.925 1.00 94.62 445 ASP A C 1
ATOM 3714 O O . ASP A 1 445 ? 1.127 -2.999 -11.374 1.00 94.62 445 ASP A O 1
ATOM 3718 N N . VAL A 1 446 ? -0.802 -2.304 -10.459 1.00 97.62 446 VAL A N 1
ATOM 3719 C CA . VAL A 1 446 ? -1.471 -3.592 -10.574 1.00 97.62 446 VAL A CA 1
ATOM 3720 C C . VAL A 1 446 ? -2.817 -3.433 -11.247 1.00 97.62 446 VAL A C 1
ATOM 3722 O O . VAL A 1 446 ? -3.495 -2.405 -11.176 1.00 97.62 446 VAL A O 1
ATOM 3725 N N . VAL A 1 447 ? -3.210 -4.506 -11.910 1.00 97.75 447 VAL A N 1
ATOM 3726 C CA . VAL A 1 447 ? -4.469 -4.597 -12.628 1.00 97.75 447 VAL A CA 1
ATOM 3727 C C . VAL A 1 447 ? -5.258 -5.769 -12.060 1.00 97.75 447 VAL A C 1
ATOM 3729 O O . VAL A 1 447 ? -4.679 -6.741 -11.566 1.00 97.75 447 VAL A O 1
ATOM 3732 N N . MET A 1 448 ? -6.581 -5.653 -12.062 1.00 98.19 448 MET A N 1
ATOM 3733 C CA . MET A 1 448 ? -7.480 -6.707 -11.600 1.00 98.19 448 MET A CA 1
ATOM 3734 C C . MET A 1 448 ? -8.860 -6.614 -12.258 1.00 98.19 448 MET A C 1
ATOM 3736 O O . MET A 1 448 ? -9.197 -5.558 -12.794 1.00 98.19 448 MET A O 1
ATOM 3740 N N . PRO A 1 449 ? -9.687 -7.672 -12.225 1.00 98.19 449 PRO A N 1
ATOM 3741 C CA . PRO A 1 449 ? -11.076 -7.581 -12.655 1.00 98.19 449 PRO A CA 1
ATOM 3742 C C . PRO A 1 449 ? -11.882 -6.676 -11.712 1.00 98.19 449 PRO A C 1
ATOM 3744 O O . PRO A 1 449 ? -11.570 -6.545 -10.524 1.00 98.19 449 PRO A O 1
ATOM 3747 N N . PHE A 1 450 ? -12.932 -6.044 -12.232 1.00 97.56 450 PHE A N 1
ATOM 3748 C CA . PHE A 1 450 ? -13.753 -5.112 -11.461 1.00 97.56 450 PHE A CA 1
ATOM 3749 C C . PHE A 1 450 ? -14.431 -5.769 -10.253 1.00 97.56 450 PHE A C 1
ATOM 3751 O O . PHE A 1 450 ? -14.401 -5.207 -9.158 1.00 97.56 450 PHE A O 1
ATOM 3758 N N . GLN A 1 451 ? -15.009 -6.962 -10.418 1.00 97.25 451 GLN A N 1
ATOM 3759 C CA . GLN A 1 451 ? -15.697 -7.647 -9.318 1.00 97.25 451 GLN A CA 1
ATOM 3760 C C . GLN A 1 451 ? -14.740 -8.048 -8.193 1.00 97.25 451 GLN A C 1
ATOM 3762 O O . GLN A 1 451 ? -15.090 -7.973 -7.018 1.00 97.25 451 GLN A O 1
ATOM 3767 N N . ASP A 1 452 ? -13.500 -8.392 -8.517 1.00 98.19 452 ASP A N 1
ATOM 3768 C CA . ASP A 1 452 ? -12.473 -8.700 -7.525 1.00 98.19 452 ASP A CA 1
ATOM 3769 C C . ASP A 1 452 ? -12.114 -7.458 -6.693 1.00 98.19 452 ASP A C 1
ATOM 3771 O O . ASP A 1 452 ? -11.895 -7.561 -5.482 1.00 98.19 452 ASP A O 1
ATOM 3775 N N . LEU A 1 453 ? -12.112 -6.263 -7.303 1.00 98.06 453 LEU A N 1
ATOM 3776 C CA . LEU A 1 453 ? -11.953 -5.014 -6.557 1.00 98.06 453 LEU A CA 1
ATOM 3777 C C . LEU A 1 453 ? -13.168 -4.734 -5.663 1.00 98.06 453 LEU A C 1
ATOM 3779 O O . LEU A 1 453 ? -12.991 -4.255 -4.543 1.00 98.06 453 LEU A O 1
ATOM 3783 N N . VAL A 1 454 ? -14.387 -5.062 -6.107 1.00 96.62 454 VAL A N 1
ATOM 3784 C CA . VAL A 1 454 ? -15.590 -4.993 -5.258 1.00 96.62 454 VAL A CA 1
ATOM 3785 C C . VAL A 1 454 ? -15.429 -5.899 -4.035 1.00 96.62 454 VAL A C 1
ATOM 3787 O O . VAL A 1 454 ? -15.610 -5.429 -2.912 1.00 96.62 454 VAL A O 1
ATOM 3790 N N . VAL A 1 455 ? -14.984 -7.148 -4.220 1.00 96.56 455 VAL A N 1
ATOM 3791 C CA . VAL A 1 455 ? -14.706 -8.090 -3.120 1.00 96.56 455 VAL A CA 1
ATOM 3792 C C . VAL A 1 455 ? -13.679 -7.522 -2.137 1.00 96.56 455 VAL A C 1
ATOM 3794 O O . VAL A 1 455 ? -13.880 -7.602 -0.922 1.00 96.56 455 VAL A O 1
ATOM 3797 N N . LEU A 1 456 ? -12.588 -6.926 -2.631 1.00 97.69 456 LEU A N 1
ATOM 3798 C CA . LEU A 1 456 ? -11.606 -6.262 -1.771 1.00 97.69 456 LEU A CA 1
ATOM 3799 C C . LEU A 1 456 ? -12.205 -5.057 -1.044 1.00 97.69 456 LEU A C 1
ATOM 3801 O O . LEU A 1 456 ? -11.955 -4.885 0.148 1.00 97.69 456 LEU A O 1
ATOM 3805 N N . SER A 1 457 ? -12.997 -4.233 -1.731 1.00 96.25 457 SER A N 1
ATOM 3806 C CA . SER A 1 457 ? -13.609 -3.037 -1.150 1.00 96.25 457 SER A CA 1
ATOM 3807 C C . SER A 1 457 ? -14.549 -3.399 0.003 1.00 96.25 457 SER A C 1
ATOM 3809 O O . SER A 1 457 ? -14.438 -2.844 1.096 1.00 96.25 457 SER A O 1
ATOM 3811 N N . GLU A 1 458 ? -15.412 -4.397 -0.193 1.00 93.94 458 GLU A N 1
ATOM 3812 C CA . GLU A 1 458 ? -16.362 -4.858 0.824 1.00 93.94 458 GLU A CA 1
ATOM 3813 C C . GLU A 1 458 ? -15.684 -5.447 2.066 1.00 93.94 458 GLU A C 1
ATOM 3815 O O . GLU A 1 458 ? -16.220 -5.344 3.173 1.00 93.94 458 GLU A O 1
ATOM 3820 N N . LYS A 1 459 ? -14.527 -6.093 1.888 1.00 95.25 459 LYS A N 1
ATOM 3821 C CA . LYS A 1 459 ? -13.803 -6.760 2.976 1.00 95.25 459 LYS A CA 1
ATOM 3822 C C . LYS A 1 459 ? -12.804 -5.849 3.680 1.00 95.25 459 LYS A C 1
ATOM 3824 O O . LYS A 1 459 ? -12.624 -5.993 4.884 1.00 95.25 459 LYS A O 1
ATOM 3829 N N . PHE A 1 460 ? -12.143 -4.957 2.944 1.00 97.38 460 PHE A N 1
ATOM 3830 C CA . PHE A 1 460 ? -10.921 -4.296 3.404 1.00 97.38 460 PHE A CA 1
ATOM 3831 C C . PHE A 1 460 ? -10.846 -2.792 3.115 1.00 97.38 460 PHE A C 1
ATOM 3833 O O . PHE A 1 460 ? -9.857 -2.176 3.514 1.00 97.38 460 PHE A O 1
ATOM 3840 N N . ASN A 1 461 ? -11.824 -2.151 2.466 1.00 96.69 461 ASN A N 1
ATOM 3841 C CA . ASN A 1 461 ? -11.727 -0.706 2.219 1.00 96.69 461 ASN A CA 1
ATOM 3842 C C . ASN A 1 461 ? -11.556 0.094 3.527 1.00 96.69 461 ASN A C 1
ATOM 3844 O O . ASN A 1 461 ? -12.266 -0.140 4.508 1.00 96.69 461 ASN A O 1
ATOM 3848 N N . ALA A 1 462 ? -10.640 1.065 3.507 1.00 95.56 462 ALA A N 1
ATOM 3849 C CA . ALA A 1 462 ? -10.233 1.885 4.645 1.00 95.56 462 ALA A CA 1
ATOM 3850 C C . ALA A 1 462 ? -9.671 1.057 5.816 1.00 95.56 462 ALA A C 1
ATOM 3852 O O . ALA A 1 462 ? -10.019 1.290 6.974 1.00 95.56 462 ALA A O 1
ATOM 3853 N N . SER A 1 463 ? -8.816 0.075 5.520 1.00 97.62 463 SER A N 1
ATOM 3854 C CA . SER A 1 463 ? -8.179 -0.774 6.538 1.00 97.62 463 SER A CA 1
ATOM 3855 C C . SER A 1 463 ? -6.692 -0.494 6.683 1.00 97.62 463 SER A C 1
ATOM 3857 O O . SER A 1 463 ? -5.993 -0.281 5.689 1.00 97.62 463 SER A O 1
ATOM 3859 N N . LEU A 1 464 ? -6.202 -0.592 7.921 1.00 97.81 464 LEU A N 1
ATOM 3860 C CA . LEU A 1 464 ? -4.776 -0.685 8.219 1.00 97.81 464 LEU A CA 1
ATOM 3861 C C . LEU A 1 464 ? -4.332 -2.140 8.220 1.00 97.81 464 LEU A C 1
ATOM 3863 O O . LEU A 1 464 ? -4.718 -2.897 9.107 1.00 97.81 464 LEU A O 1
ATOM 3867 N N . VAL A 1 465 ? -3.487 -2.514 7.269 1.00 98.31 465 VAL A N 1
ATOM 3868 C CA . VAL A 1 465 ? -2.871 -3.839 7.206 1.00 98.31 465 VAL A CA 1
ATOM 3869 C C . VAL A 1 465 ? -1.506 -3.788 7.880 1.00 98.31 465 VAL A C 1
ATOM 3871 O O . VAL A 1 465 ? -0.599 -3.087 7.436 1.00 98.31 465 VAL A O 1
ATOM 3874 N N . ILE A 1 466 ? -1.367 -4.523 8.978 1.00 97.19 466 ILE A N 1
ATOM 3875 C CA . ILE A 1 466 ? -0.117 -4.690 9.717 1.00 97.19 466 ILE A CA 1
ATOM 3876 C C . ILE A 1 466 ? 0.626 -5.868 9.102 1.00 97.19 466 ILE A C 1
ATOM 3878 O O . ILE A 1 466 ? 0.120 -6.990 9.152 1.00 97.19 466 ILE A O 1
ATOM 3882 N N . GLU A 1 467 ? 1.806 -5.608 8.532 1.00 96.06 467 GLU A N 1
ATOM 3883 C CA . GLU A 1 467 ? 2.619 -6.622 7.857 1.00 96.06 467 GLU A CA 1
ATOM 3884 C C . GLU A 1 467 ? 2.916 -7.820 8.773 1.00 96.06 467 GLU A C 1
ATOM 3886 O O . GLU A 1 467 ? 3.015 -7.681 9.997 1.00 96.06 467 GLU A O 1
ATOM 3891 N N . ASN A 1 468 ? 3.101 -9.006 8.173 1.00 95.31 468 ASN A N 1
ATOM 3892 C CA . ASN A 1 468 ? 3.574 -10.170 8.913 1.00 95.31 468 ASN A CA 1
ATOM 3893 C C . ASN A 1 468 ? 4.913 -9.829 9.604 1.00 95.31 468 ASN A C 1
ATOM 3895 O O . ASN A 1 468 ? 5.907 -9.602 8.907 1.00 95.31 468 ASN A O 1
ATOM 3899 N N . PRO A 1 469 ? 4.984 -9.881 10.948 1.00 94.00 469 PRO A N 1
ATOM 3900 C CA . PRO A 1 469 ? 6.177 -9.501 11.697 1.00 94.00 469 PRO A CA 1
ATOM 3901 C C . PRO A 1 469 ? 7.383 -10.432 11.511 1.00 94.00 469 PRO A C 1
ATOM 3903 O O . PRO A 1 469 ? 8.482 -10.115 11.965 1.00 94.00 469 PRO A O 1
ATOM 3906 N N . GLU A 1 470 ? 7.212 -11.579 10.851 1.00 92.75 470 GLU A N 1
ATOM 3907 C CA . GLU A 1 470 ? 8.322 -12.417 10.376 1.00 92.75 470 GLU A CA 1
ATOM 3908 C C . GLU A 1 470 ? 9.045 -11.808 9.161 1.00 92.75 470 GLU A C 1
ATOM 3910 O O . GLU A 1 470 ? 10.168 -12.203 8.852 1.00 92.75 470 GLU A O 1
ATOM 3915 N N . LEU A 1 471 ? 8.398 -10.876 8.455 1.00 90.94 471 LEU A N 1
ATOM 3916 C CA . LEU A 1 471 ? 8.845 -10.324 7.174 1.00 90.94 471 LEU A CA 1
ATOM 3917 C C . LEU A 1 471 ? 9.167 -8.826 7.236 1.00 90.94 471 LEU A C 1
ATOM 3919 O O . LEU A 1 471 ? 9.931 -8.339 6.401 1.00 90.94 471 LEU A O 1
ATOM 3923 N N . GLY A 1 472 ? 8.603 -8.106 8.203 1.00 90.00 472 GLY A N 1
ATOM 3924 C CA . GLY A 1 472 ? 8.825 -6.679 8.409 1.00 90.00 472 GLY A CA 1
ATOM 3925 C C . GLY A 1 472 ? 7.849 -6.089 9.422 1.00 90.00 472 GLY A C 1
ATOM 3926 O O . GLY A 1 472 ? 7.036 -6.794 10.006 1.00 90.00 472 GLY A O 1
ATOM 3927 N N . ASP A 1 473 ? 7.945 -4.787 9.658 1.00 89.56 473 ASP A N 1
ATOM 3928 C CA . ASP A 1 473 ? 7.083 -4.032 10.574 1.00 89.56 473 ASP A CA 1
ATOM 3929 C C . ASP A 1 473 ? 6.363 -2.881 9.848 1.00 89.56 473 ASP A C 1
ATOM 3931 O O . ASP A 1 473 ? 6.124 -1.813 10.419 1.00 89.56 473 ASP A O 1
ATOM 3935 N N . ASN A 1 474 ? 6.084 -3.048 8.551 1.00 92.06 474 ASN A N 1
ATOM 3936 C CA . ASN A 1 474 ? 5.371 -2.040 7.772 1.00 92.06 474 ASN A CA 1
ATOM 3937 C C . ASN A 1 474 ? 3.873 -2.036 8.074 1.00 92.06 474 ASN A C 1
ATOM 3939 O O . ASN A 1 474 ? 3.298 -3.002 8.582 1.00 92.06 474 ASN A O 1
ATOM 3943 N N . ILE A 1 475 ? 3.257 -0.896 7.780 1.00 94.94 475 ILE A N 1
ATOM 3944 C CA . ILE A 1 475 ? 1.825 -0.682 7.925 1.00 94.94 475 ILE A CA 1
ATOM 3945 C C . ILE A 1 475 ? 1.332 -0.118 6.611 1.00 94.94 475 ILE A C 1
ATOM 3947 O O . ILE A 1 475 ? 1.834 0.910 6.150 1.00 94.94 475 ILE A O 1
ATOM 3951 N N . PHE A 1 476 ? 0.333 -0.778 6.048 1.00 96.94 476 PHE A N 1
ATOM 3952 C CA . PHE A 1 476 ? -0.258 -0.386 4.788 1.00 96.94 476 PHE A CA 1
ATOM 3953 C C . PHE A 1 476 ? -1.684 0.107 4.986 1.00 96.94 476 PHE A C 1
ATOM 3955 O O . PHE A 1 476 ? -2.394 -0.361 5.875 1.00 96.94 476 PHE A O 1
ATOM 3962 N N . TRP A 1 477 ? -2.118 1.032 4.143 1.00 97.25 477 TRP A N 1
ATOM 3963 C CA . TRP A 1 477 ? -3.499 1.486 4.075 1.00 97.25 477 TRP A CA 1
ATOM 3964 C C . TRP A 1 477 ? -4.101 1.111 2.730 1.00 97.25 477 TRP A C 1
ATOM 3966 O O . TRP A 1 477 ? -3.637 1.580 1.689 1.00 97.25 477 TRP A O 1
ATOM 3976 N N . PHE A 1 478 ? -5.146 0.285 2.752 1.00 98.00 478 PHE A N 1
ATOM 3977 C CA . PHE A 1 478 ? -5.938 -0.004 1.562 1.00 98.00 478 PHE A CA 1
ATOM 3978 C C . PHE A 1 478 ? -7.153 0.920 1.504 1.00 98.00 478 PHE A C 1
ATOM 3980 O O . PHE A 1 478 ? -7.981 0.918 2.419 1.00 98.00 478 PHE A O 1
ATOM 3987 N N . ALA A 1 479 ? -7.287 1.682 0.419 1.00 96.38 479 ALA A N 1
ATOM 3988 C CA . ALA A 1 479 ? -8.479 2.484 0.168 1.00 96.38 479 ALA A CA 1
ATOM 3989 C C . ALA A 1 479 ? -8.889 2.483 -1.299 1.00 96.38 479 ALA A C 1
ATOM 3991 O O . ALA A 1 479 ? -8.072 2.722 -2.187 1.00 96.38 479 ALA A O 1
ATOM 3992 N N . THR A 1 480 ? -10.187 2.294 -1.524 1.00 96.31 480 THR A N 1
ATOM 3993 C CA . THR A 1 480 ? -10.833 2.496 -2.821 1.00 96.31 480 THR A CA 1
ATOM 3994 C C . THR A 1 480 ? -11.319 3.927 -2.965 1.00 96.31 480 THR A C 1
ATOM 3996 O O . THR A 1 480 ? -11.672 4.578 -1.977 1.00 96.31 480 THR A O 1
ATOM 3999 N N . THR A 1 481 ? -11.426 4.401 -4.203 1.00 94.31 481 THR A N 1
ATOM 4000 C CA . THR A 1 481 ? -11.996 5.723 -4.458 1.00 94.31 481 THR A CA 1
ATOM 4001 C C . THR A 1 481 ? -13.502 5.744 -4.309 1.00 94.31 481 THR A C 1
ATOM 4003 O O . THR A 1 481 ? -14.151 4.751 -4.616 1.00 94.31 481 THR A O 1
ATOM 4006 N N . PRO A 1 482 ? -14.125 6.857 -3.888 1.00 93.50 482 PRO A N 1
ATOM 4007 C CA . PRO A 1 482 ? -15.580 6.926 -3.883 1.00 93.50 482 PRO A CA 1
ATOM 4008 C C . PRO A 1 482 ? -16.165 6.870 -5.296 1.00 93.50 482 PRO A C 1
ATOM 4010 O O . PRO A 1 482 ? -17.371 6.733 -5.443 1.00 93.50 482 PRO A O 1
ATOM 4013 N N . TYR A 1 483 ? -15.341 6.954 -6.341 1.00 93.12 483 TYR A N 1
ATOM 4014 C CA . TYR A 1 483 ? -15.759 6.974 -7.739 1.00 93.12 483 TYR A CA 1
ATOM 4015 C C . TYR A 1 483 ? -15.390 5.688 -8.483 1.00 93.12 483 TYR A C 1
ATOM 4017 O O . TYR A 1 483 ? -15.494 5.650 -9.708 1.00 93.12 483 TYR A O 1
ATOM 4025 N N . PHE A 1 484 ? -14.940 4.629 -7.795 1.00 93.50 484 PHE A N 1
ATOM 4026 C CA . PHE A 1 484 ? -14.458 3.425 -8.481 1.00 93.50 484 PHE A CA 1
ATOM 4027 C C . PHE A 1 484 ? -15.553 2.728 -9.310 1.00 93.50 484 PHE A C 1
ATOM 4029 O O . PHE A 1 484 ? -15.263 2.216 -10.382 1.00 93.50 484 PHE A O 1
ATOM 4036 N N . TYR A 1 485 ? -16.826 2.845 -8.913 1.00 93.00 485 TYR A N 1
ATOM 4037 C CA . TYR A 1 485 ? -17.981 2.359 -9.686 1.00 93.00 485 TYR A CA 1
ATOM 4038 C C . TYR A 1 485 ? -18.333 3.186 -10.935 1.00 93.00 485 TYR A C 1
ATOM 4040 O O . TYR A 1 485 ? -19.121 2.729 -11.761 1.00 93.00 485 TYR A O 1
ATOM 4048 N N . GLN A 1 486 ? -17.787 4.394 -11.083 1.00 89.44 486 GLN A N 1
ATOM 4049 C CA . GLN A 1 486 ? -18.183 5.332 -12.136 1.00 89.44 486 GLN A CA 1
ATOM 4050 C C . GLN A 1 486 ? -17.160 5.371 -13.269 1.00 89.44 486 GLN A C 1
ATOM 4052 O O . GLN A 1 486 ? -15.959 5.430 -13.009 1.00 89.44 486 GLN A O 1
ATOM 4057 N N . GLN A 1 487 ? -17.616 5.459 -14.523 1.00 88.25 487 GLN A N 1
ATOM 4058 C CA . GLN A 1 487 ? -16.733 5.874 -15.615 1.00 88.25 487 GLN A CA 1
ATOM 4059 C C . GLN A 1 487 ? -16.471 7.377 -15.524 1.00 88.25 487 GLN A C 1
ATOM 4061 O O . GLN A 1 487 ? -17.391 8.185 -15.652 1.00 88.25 487 GLN A O 1
ATOM 4066 N N . LYS A 1 488 ? -15.205 7.763 -15.349 1.00 86.31 488 LYS A N 1
ATOM 4067 C CA . LYS A 1 488 ? -14.784 9.165 -15.397 1.00 86.31 488 LYS A CA 1
ATOM 4068 C C . LYS A 1 488 ? -13.367 9.271 -15.946 1.00 86.31 488 LYS A C 1
ATOM 4070 O O . LYS A 1 488 ? -12.401 8.966 -15.254 1.00 86.31 488 LYS A O 1
ATOM 4075 N N . ASP A 1 489 ? -13.249 9.813 -17.153 1.00 79.44 489 ASP A N 1
ATOM 4076 C CA . ASP A 1 489 ? -11.990 9.983 -17.898 1.00 79.44 489 ASP A CA 1
ATOM 4077 C C . ASP A 1 489 ? -11.015 11.001 -17.271 1.00 79.44 489 ASP A C 1
ATOM 4079 O O . ASP A 1 489 ? -10.019 11.378 -17.883 1.00 79.44 489 ASP A O 1
ATOM 4083 N N . THR A 1 490 ? -11.294 11.493 -16.066 1.00 81.25 490 THR A N 1
ATOM 4084 C CA . THR A 1 490 ? -10.356 12.302 -15.285 1.00 81.25 490 THR A CA 1
ATOM 4085 C C . THR A 1 490 ? -9.915 11.619 -14.002 1.00 81.25 490 THR A C 1
ATOM 4087 O O . THR A 1 490 ? -8.963 12.104 -13.427 1.00 81.25 490 THR A O 1
ATOM 4090 N N . GLN A 1 491 ? -10.541 10.516 -13.576 1.00 84.88 491 GLN A N 1
ATOM 4091 C CA . GLN A 1 491 ? -10.249 9.791 -12.333 1.00 84.88 491 GLN A CA 1
ATOM 4092 C C . GLN A 1 491 ? -9.791 8.371 -12.673 1.00 84.88 491 GLN A C 1
ATOM 4094 O O . GLN A 1 491 ? -10.611 7.474 -12.838 1.00 84.88 491 GLN A O 1
ATOM 4099 N N . PHE A 1 492 ? -8.483 8.175 -12.836 1.00 86.25 492 PHE A N 1
ATOM 4100 C CA . PHE A 1 492 ? -7.946 6.958 -13.464 1.00 86.25 492 PHE A CA 1
ATOM 4101 C C . PHE A 1 492 ? -7.726 5.778 -12.526 1.00 86.25 492 PHE A C 1
ATOM 4103 O O . PHE A 1 492 ? -7.753 4.641 -12.986 1.00 86.25 492 PHE A O 1
ATOM 4110 N N . ILE A 1 493 ? -7.490 6.050 -11.246 1.00 92.31 493 ILE A N 1
ATOM 4111 C CA . ILE A 1 493 ? -7.117 5.041 -10.256 1.00 92.31 493 ILE A CA 1
ATOM 4112 C C . ILE A 1 493 ? -8.354 4.640 -9.459 1.00 92.31 493 ILE A C 1
ATOM 4114 O O . ILE A 1 493 ? -9.150 5.500 -9.080 1.00 92.31 493 ILE A O 1
ATOM 4118 N N . ASP A 1 494 ? -8.527 3.341 -9.219 1.00 95.50 494 ASP A N 1
ATOM 4119 C CA . ASP A 1 494 ? -9.701 2.786 -8.537 1.00 95.50 494 ASP A CA 1
ATOM 4120 C C . ASP A 1 494 ? -9.452 2.496 -7.056 1.00 95.50 494 ASP A C 1
ATOM 4122 O O . ASP A 1 494 ? -10.365 2.606 -6.229 1.00 95.50 494 ASP A O 1
ATOM 4126 N N . ALA A 1 495 ? -8.210 2.180 -6.701 1.00 96.94 495 ALA A N 1
ATOM 4127 C CA . ALA A 1 495 ? -7.776 2.039 -5.322 1.00 96.94 495 ALA A CA 1
ATOM 4128 C C . ALA A 1 495 ? -6.268 2.245 -5.187 1.00 96.94 495 ALA A C 1
ATOM 4130 O O . ALA A 1 495 ? -5.529 2.166 -6.168 1.00 96.94 495 ALA A O 1
ATOM 4131 N N . ARG A 1 496 ? -5.815 2.459 -3.949 1.00 96.81 496 ARG A N 1
ATOM 4132 C CA . ARG A 1 496 ? -4.397 2.415 -3.598 1.00 96.81 496 ARG A CA 1
ATOM 4133 C C . ARG A 1 496 ? -4.127 1.521 -2.402 1.00 96.81 496 ARG A C 1
ATOM 4135 O O . ARG A 1 496 ? -4.927 1.462 -1.464 1.00 96.81 496 ARG A O 1
ATOM 4142 N N . TYR A 1 497 ? -2.959 0.887 -2.428 1.00 97.44 497 TYR A N 1
ATOM 4143 C CA . TYR A 1 497 ? -2.355 0.213 -1.282 1.00 97.44 497 TYR A CA 1
ATOM 4144 C C . TYR A 1 497 ? -1.099 0.974 -0.861 1.00 97.44 497 TYR A C 1
ATOM 4146 O O . TYR A 1 497 ? -0.097 0.945 -1.567 1.00 97.44 497 TYR A O 1
ATOM 4154 N N . ILE A 1 498 ? -1.176 1.719 0.240 1.00 95.31 498 ILE A N 1
ATOM 4155 C CA . ILE A 1 498 ? -0.218 2.780 0.584 1.00 95.31 498 ILE A CA 1
ATOM 4156 C C . ILE A 1 498 ? 0.672 2.342 1.744 1.00 95.31 498 ILE A C 1
ATOM 4158 O O . ILE A 1 498 ? 0.153 2.006 2.802 1.00 95.31 498 ILE A O 1
ATOM 4162 N N . ASP A 1 499 ? 1.993 2.425 1.600 1.00 93.06 499 ASP A N 1
ATOM 4163 C CA . ASP A 1 499 ? 2.947 2.319 2.709 1.00 93.06 499 ASP A CA 1
ATOM 4164 C C . ASP A 1 499 ? 2.942 3.607 3.541 1.00 93.06 499 ASP A C 1
ATOM 4166 O O . ASP A 1 499 ? 3.404 4.660 3.103 1.00 93.06 499 ASP A O 1
ATOM 4170 N N . LEU A 1 500 ? 2.451 3.523 4.778 1.00 92.06 500 LEU A N 1
ATOM 4171 C CA . LEU A 1 500 ? 2.309 4.687 5.653 1.00 92.06 500 LEU A CA 1
ATOM 4172 C C . LEU A 1 500 ? 3.632 5.207 6.228 1.00 92.06 500 LEU A C 1
ATOM 4174 O O . LEU A 1 500 ? 3.650 6.276 6.851 1.00 92.06 500 LEU A O 1
ATOM 4178 N N . LYS A 1 501 ? 4.740 4.471 6.066 1.00 84.94 501 LYS A N 1
ATOM 4179 C CA . LYS A 1 501 ? 6.064 4.951 6.484 1.00 84.94 501 LYS A CA 1
ATOM 4180 C C . LYS A 1 501 ? 6.661 5.928 5.483 1.00 84.94 501 LYS A C 1
ATOM 4182 O O . LYS A 1 501 ? 7.316 6.882 5.901 1.00 84.94 501 LYS A O 1
ATOM 4187 N N . THR A 1 502 ? 6.451 5.678 4.194 1.00 83.81 502 THR A N 1
ATOM 4188 C CA . THR A 1 502 ? 7.092 6.423 3.100 1.00 83.81 502 THR A CA 1
ATOM 4189 C C . THR A 1 502 ? 6.116 7.288 2.309 1.00 83.81 502 THR A C 1
ATOM 4191 O O . THR A 1 502 ? 6.504 8.338 1.802 1.00 83.81 502 THR A O 1
ATOM 4194 N N . GLY A 1 503 ? 4.847 6.882 2.231 1.00 88.38 503 GLY A N 1
ATOM 4195 C CA . GLY A 1 503 ? 3.859 7.464 1.330 1.00 88.38 503 GLY A CA 1
ATOM 4196 C C . GLY A 1 503 ? 3.965 6.947 -0.106 1.00 88.38 503 GLY A C 1
ATOM 4197 O O . GLY A 1 503 ? 3.367 7.553 -0.990 1.00 88.38 503 GLY A O 1
ATOM 4198 N N . PHE A 1 504 ? 4.702 5.860 -0.354 1.00 89.44 504 PHE A N 1
ATOM 4199 C CA . PHE A 1 504 ? 4.616 5.127 -1.619 1.00 89.44 504 PHE A CA 1
ATOM 4200 C C . PHE A 1 504 ? 3.393 4.227 -1.660 1.00 89.44 504 PHE A C 1
ATOM 4202 O O . PHE A 1 504 ? 2.796 3.912 -0.630 1.00 89.44 504 PHE A O 1
ATOM 4209 N N . TYR A 1 505 ? 3.013 3.811 -2.861 1.00 93.25 505 TYR A N 1
ATOM 4210 C CA . TYR A 1 505 ? 1.783 3.071 -3.059 1.00 93.25 505 TYR A CA 1
ATOM 4211 C C . TYR A 1 505 ? 1.838 2.127 -4.255 1.00 93.25 505 TYR A C 1
ATOM 4213 O O . TYR A 1 505 ? 2.679 2.259 -5.143 1.00 93.25 505 TYR A O 1
ATOM 4221 N N . ILE A 1 506 ? 0.889 1.195 -4.254 1.00 96.00 506 ILE A N 1
ATOM 4222 C CA . ILE A 1 506 ? 0.430 0.500 -5.450 1.00 96.00 506 ILE A CA 1
ATOM 4223 C C . ILE A 1 506 ? -0.813 1.217 -5.979 1.00 96.00 506 ILE A C 1
ATOM 4225 O O . ILE A 1 506 ? -1.772 1.387 -5.219 1.00 96.00 506 ILE A O 1
ATOM 4229 N N . ASP A 1 507 ? -0.813 1.578 -7.258 1.00 95.69 507 ASP A N 1
ATOM 4230 C CA . ASP A 1 507 ? -1.993 2.000 -8.008 1.00 95.69 507 ASP A CA 1
ATOM 4231 C C . ASP A 1 507 ? -2.749 0.777 -8.537 1.00 95.69 507 ASP A C 1
ATOM 4233 O O . ASP A 1 507 ? -2.189 -0.111 -9.180 1.00 95.69 507 ASP A O 1
ATOM 4237 N N . VAL A 1 508 ? -4.049 0.717 -8.241 1.00 97.38 508 VAL A N 1
ATOM 4238 C CA . VAL A 1 508 ? -4.926 -0.389 -8.634 1.00 97.38 508 VAL A CA 1
ATOM 4239 C C . VAL A 1 508 ? -5.883 0.095 -9.714 1.00 97.38 508 VAL A C 1
ATOM 4241 O O . VAL A 1 508 ? -6.687 1.004 -9.487 1.00 97.38 508 VAL A O 1
ATOM 4244 N N . SER A 1 509 ? -5.812 -0.537 -10.885 1.00 96.44 509 SER A N 1
ATOM 4245 C CA . SER A 1 509 ? -6.754 -0.338 -11.992 1.00 96.44 509 SER A CA 1
ATOM 4246 C C . SER A 1 509 ? -7.686 -1.538 -12.135 1.00 96.44 509 SER A C 1
ATOM 4248 O O . SER A 1 509 ? -7.224 -2.658 -12.367 1.00 96.44 509 SER A O 1
ATOM 4250 N N . ALA A 1 510 ? -8.995 -1.307 -12.069 1.00 96.88 510 ALA A N 1
ATOM 4251 C CA . ALA A 1 510 ? -9.982 -2.331 -12.384 1.00 96.88 510 ALA A CA 1
ATOM 4252 C C . ALA A 1 510 ? -10.217 -2.427 -13.900 1.00 96.88 510 ALA A C 1
ATOM 4254 O O . ALA A 1 510 ? -10.259 -1.413 -14.599 1.00 96.88 510 ALA A O 1
ATOM 4255 N N . LEU A 1 511 ? -10.412 -3.648 -14.401 1.00 97.00 511 LEU A N 1
ATOM 4256 C CA . LEU A 1 511 ? -10.838 -3.928 -15.770 1.00 97.00 511 LEU A CA 1
ATOM 4257 C C . LEU A 1 511 ? -12.281 -4.408 -15.807 1.00 97.00 511 LEU A C 1
ATOM 4259 O O . LEU A 1 511 ? -12.693 -5.241 -14.998 1.00 97.00 511 LEU A O 1
ATOM 4263 N N . TRP A 1 512 ? -13.018 -3.954 -16.811 1.00 95.81 512 TRP A N 1
ATOM 4264 C CA . TRP A 1 512 ? -14.336 -4.484 -17.130 1.00 95.81 512 TRP A CA 1
ATOM 4265 C C . TRP A 1 512 ? -14.571 -4.508 -18.640 1.00 95.81 512 TRP A C 1
ATOM 4267 O O . TRP A 1 512 ? -13.851 -3.879 -19.418 1.00 95.81 512 TRP A O 1
ATOM 4277 N N . ASN A 1 513 ? -15.590 -5.254 -19.052 1.00 94.38 513 ASN A N 1
ATOM 4278 C CA . ASN A 1 513 ? -16.104 -5.236 -20.414 1.00 94.38 513 ASN A CA 1
ATOM 4279 C C . ASN A 1 513 ? -17.176 -4.146 -20.551 1.00 94.38 513 ASN A C 1
ATOM 4281 O O . ASN A 1 513 ? -18.121 -4.099 -19.759 1.00 94.38 513 ASN A O 1
ATOM 4285 N N . SER A 1 514 ? -17.058 -3.271 -21.550 1.00 88.75 514 SER A N 1
ATOM 4286 C CA . SER A 1 514 ? -18.136 -2.343 -21.898 1.00 88.75 514 SER A CA 1
ATOM 4287 C C . SER A 1 514 ? -18.140 -1.989 -23.380 1.00 88.75 514 SER A C 1
ATOM 4289 O O . SER A 1 514 ? -17.126 -2.101 -24.064 1.00 88.75 514 SER A O 1
ATOM 4291 N N . ASN A 1 515 ? -19.291 -1.502 -23.847 1.00 82.62 515 ASN A N 1
ATOM 4292 C CA . ASN A 1 515 ? -19.486 -1.005 -25.209 1.00 82.62 515 ASN A CA 1
ATOM 4293 C C . ASN A 1 515 ? -19.533 0.536 -25.267 1.00 82.62 515 ASN A C 1
ATOM 4295 O O . ASN A 1 515 ? -20.032 1.098 -26.239 1.00 82.62 515 ASN A O 1
ATOM 4299 N N . GLU A 1 516 ? -19.062 1.233 -24.221 1.00 83.25 516 GLU A N 1
ATOM 4300 C CA . GLU A 1 516 ? -19.096 2.707 -24.135 1.00 83.25 516 GLU A CA 1
ATOM 4301 C C . GLU A 1 516 ? -18.202 3.365 -25.191 1.00 83.25 516 GLU A C 1
ATOM 4303 O O . GLU A 1 516 ? -18.518 4.429 -25.725 1.00 83.25 516 GLU A O 1
ATOM 4308 N N . ARG A 1 517 ? -17.094 2.699 -25.525 1.00 88.38 517 ARG A N 1
ATOM 4309 C CA . ARG A 1 517 ? -16.143 3.101 -26.556 1.00 88.38 517 ARG A CA 1
ATOM 4310 C C . ARG A 1 517 ? -15.693 1.866 -27.330 1.00 88.38 517 ARG A C 1
ATOM 4312 O O . ARG A 1 517 ? -15.511 0.810 -26.742 1.00 88.38 517 ARG A O 1
ATOM 4319 N N . GLY A 1 518 ? -15.502 1.999 -28.642 1.00 88.38 518 GLY A N 1
ATOM 4320 C CA . GLY A 1 518 ? -14.963 0.908 -29.458 1.00 88.38 518 GLY A CA 1
ATOM 4321 C C . GLY A 1 518 ? -13.492 0.615 -29.119 1.00 88.38 518 GLY A C 1
ATOM 4322 O O . GLY A 1 518 ? -12.732 1.573 -28.919 1.00 88.38 518 GLY A O 1
ATOM 4323 N N . PRO A 1 519 ? -13.081 -0.666 -29.069 1.00 93.50 519 PRO A N 1
ATOM 4324 C CA . PRO A 1 519 ? -11.687 -1.031 -28.863 1.00 93.50 519 PRO A CA 1
ATOM 4325 C C . PRO A 1 519 ? -10.816 -0.639 -30.074 1.00 93.50 519 PRO A C 1
ATOM 4327 O O . PRO A 1 519 ? -11.339 -0.402 -31.165 1.00 93.50 519 PRO A O 1
ATOM 4330 N N . PRO A 1 520 ? -9.486 -0.552 -29.904 1.00 92.62 520 PRO A N 1
ATOM 4331 C CA . PRO A 1 520 ? -8.545 -0.304 -30.993 1.00 92.62 520 PRO A CA 1
ATOM 4332 C C . PRO A 1 520 ? -8.630 -1.326 -32.138 1.00 92.62 520 PRO A C 1
ATOM 4334 O O . PRO A 1 520 ? -8.944 -2.493 -31.919 1.00 92.62 520 PRO A O 1
ATOM 4337 N N . ASP A 1 521 ? -8.223 -0.914 -33.344 1.00 92.62 521 ASP A N 1
ATOM 4338 C CA . ASP A 1 521 ? -8.312 -1.720 -34.576 1.00 92.62 521 ASP A CA 1
ATOM 4339 C C . ASP A 1 521 ? -7.611 -3.088 -34.518 1.00 92.62 521 ASP A C 1
ATOM 4341 O O . ASP A 1 521 ? -7.982 -3.990 -35.268 1.00 92.62 521 ASP A O 1
ATOM 4345 N N . HIS A 1 522 ? -6.599 -3.271 -33.663 1.00 90.50 522 HIS A N 1
ATOM 4346 C CA . HIS A 1 522 ? -5.919 -4.567 -33.535 1.00 90.50 522 HIS A CA 1
ATOM 4347 C C . HIS A 1 522 ? -6.790 -5.640 -32.867 1.00 90.50 522 HIS A C 1
ATOM 4349 O O . HIS A 1 522 ? -6.507 -6.818 -33.041 1.00 90.50 522 HIS A O 1
ATOM 4355 N N . PHE A 1 523 ? -7.886 -5.249 -32.207 1.00 93.75 523 PHE A N 1
ATOM 4356 C CA . PHE A 1 523 ? -8.885 -6.164 -31.654 1.00 93.75 523 PHE A CA 1
ATOM 4357 C C . PHE A 1 523 ? -10.113 -6.356 -32.558 1.00 93.75 523 PHE A C 1
ATOM 4359 O O . PHE A 1 523 ? -11.082 -6.990 -32.155 1.00 93.75 523 PHE A O 1
ATOM 4366 N N . LYS A 1 524 ? -10.128 -5.796 -33.777 1.00 90.25 524 LYS A N 1
ATOM 4367 C CA . LYS A 1 524 ? -11.325 -5.791 -34.647 1.00 90.25 524 LYS A CA 1
ATOM 4368 C C . LYS A 1 524 ? -11.859 -7.187 -35.004 1.00 90.25 524 LYS A C 1
ATOM 4370 O O . LYS A 1 524 ? -13.033 -7.313 -35.339 1.00 90.25 524 LYS A O 1
ATOM 4375 N N . ASP A 1 525 ? -10.981 -8.190 -34.996 1.00 91.19 525 ASP A N 1
ATOM 4376 C CA . ASP A 1 525 ? -11.286 -9.575 -35.365 1.00 91.19 525 ASP A CA 1
ATOM 4377 C C . ASP A 1 525 ? -11.592 -10.445 -34.124 1.00 91.19 525 ASP A C 1
ATOM 4379 O O . ASP A 1 525 ? -11.880 -11.635 -34.258 1.00 91.19 525 ASP A O 1
ATOM 4383 N N . GLU A 1 526 ? -11.544 -9.863 -32.919 1.00 92.00 526 GLU A N 1
ATOM 4384 C CA . GLU A 1 526 ? -11.863 -10.528 -31.655 1.00 92.00 526 GLU A CA 1
ATOM 4385 C C . GLU A 1 526 ? -13.328 -10.321 -31.241 1.00 92.00 526 GLU A C 1
ATOM 4387 O O . GLU A 1 526 ? -13.987 -9.358 -31.639 1.00 92.00 526 GLU A O 1
ATOM 4392 N N . ASP A 1 527 ? -13.855 -11.231 -30.416 1.00 92.19 527 ASP A N 1
ATOM 4393 C CA . ASP A 1 527 ? -15.187 -11.082 -29.826 1.00 92.19 527 ASP A CA 1
ATOM 4394 C C . ASP A 1 527 ? -15.191 -9.891 -28.844 1.00 92.19 527 ASP A C 1
ATOM 4396 O O . ASP A 1 527 ? -14.450 -9.910 -27.859 1.00 92.19 527 ASP A O 1
ATOM 4400 N N . PRO A 1 528 ? -16.051 -8.869 -29.029 1.00 91.69 528 PRO A N 1
ATOM 4401 C CA . PRO A 1 528 ? -16.150 -7.754 -28.093 1.00 91.69 528 PRO A CA 1
ATOM 4402 C C . PRO A 1 528 ? -16.403 -8.172 -26.642 1.00 91.69 528 PRO A C 1
ATOM 4404 O O . PRO A 1 528 ? -16.002 -7.450 -25.737 1.00 91.69 528 PRO A O 1
ATOM 4407 N N . SER A 1 529 ? -17.021 -9.336 -26.393 1.00 91.12 529 SER A N 1
ATOM 4408 C CA . SER A 1 529 ? -17.263 -9.864 -25.040 1.00 91.12 529 SER A CA 1
ATOM 4409 C C . SER A 1 529 ? -15.999 -10.345 -24.311 1.00 91.12 529 SER A C 1
ATOM 4411 O O . SER A 1 529 ? -16.046 -10.632 -23.112 1.00 91.12 529 SER A O 1
ATOM 4413 N N . THR A 1 530 ? -14.876 -10.479 -25.021 1.00 93.56 530 THR A N 1
ATOM 4414 C CA . THR A 1 530 ? -13.578 -10.910 -24.478 1.00 93.56 530 THR A CA 1
ATOM 4415 C C . THR A 1 530 ? -12.564 -9.778 -24.405 1.00 93.56 530 THR A C 1
ATOM 4417 O O . THR A 1 530 ? -11.390 -10.032 -24.158 1.00 93.56 530 THR A O 1
ATOM 4420 N N . ILE A 1 531 ? -12.995 -8.538 -24.624 1.00 95.75 531 ILE A N 1
ATOM 4421 C CA . ILE A 1 531 ? -12.131 -7.363 -24.590 1.00 95.75 531 ILE A CA 1
ATOM 4422 C C . ILE A 1 531 ? -12.451 -6.554 -23.335 1.00 95.75 531 ILE A C 1
ATOM 4424 O O . ILE A 1 531 ? -13.607 -6.236 -23.058 1.00 95.75 531 ILE A O 1
ATOM 4428 N N . TYR A 1 532 ? -11.427 -6.193 -22.576 1.00 96.19 532 TYR A N 1
ATOM 4429 C CA . TYR A 1 532 ? -11.569 -5.467 -21.320 1.00 96.19 532 TYR A CA 1
ATOM 4430 C C . TYR A 1 532 ? -10.793 -4.162 -21.365 1.00 96.19 532 TYR A C 1
ATOM 4432 O O . TYR A 1 532 ? -9.799 -4.036 -22.083 1.00 96.19 532 TYR A O 1
ATOM 4440 N N . HIS A 1 533 ? -11.218 -3.193 -20.563 1.00 94.94 533 HIS A N 1
ATOM 4441 C CA . HIS A 1 533 ? -10.467 -1.962 -20.383 1.00 94.94 533 HIS A CA 1
ATOM 4442 C C . HIS A 1 533 ? -10.588 -1.404 -18.971 1.00 94.94 533 HIS A C 1
ATOM 4444 O O . HIS A 1 533 ? -11.541 -1.695 -18.251 1.00 94.94 533 HIS A O 1
ATOM 4450 N N . CYS A 1 534 ? -9.613 -0.577 -18.592 1.00 94.19 534 CYS A N 1
ATOM 4451 C CA . CYS A 1 534 ? -9.709 0.271 -17.406 1.00 94.19 534 CYS A CA 1
ATOM 4452 C C . CYS A 1 534 ? -10.353 1.628 -17.736 1.00 94.19 534 CYS A C 1
ATOM 4454 O O . CYS A 1 534 ? -10.682 1.924 -18.891 1.00 94.19 534 CYS A O 1
ATOM 4456 N N . LYS A 1 535 ? -10.457 2.510 -16.735 1.00 91.69 535 LYS A N 1
ATOM 4457 C CA . LYS A 1 535 ? -11.011 3.871 -16.882 1.00 91.69 535 LYS A CA 1
ATOM 4458 C C . LYS A 1 535 ? -10.315 4.735 -17.912 1.00 91.69 535 LYS A C 1
ATOM 4460 O O . LYS A 1 535 ? -10.963 5.570 -18.532 1.00 91.69 535 LYS A O 1
ATOM 4465 N N . HIS A 1 536 ? -9.019 4.528 -18.118 1.00 89.81 536 HIS A N 1
ATOM 4466 C CA . HIS A 1 536 ? -8.249 5.272 -19.110 1.00 89.81 536 HIS A CA 1
ATOM 4467 C C . HIS A 1 536 ? -8.301 4.646 -20.513 1.00 89.81 536 HIS A C 1
ATOM 4469 O O . HIS A 1 536 ? -7.535 5.038 -21.388 1.00 89.81 536 HIS A O 1
ATOM 4475 N N . TYR A 1 537 ? -9.173 3.657 -20.740 1.00 92.38 537 TYR A N 1
ATOM 4476 C CA . TYR A 1 537 ? -9.248 2.913 -21.997 1.00 92.38 537 TYR A CA 1
ATOM 4477 C C . TYR A 1 537 ? -7.901 2.290 -22.395 1.00 92.38 537 TYR A C 1
ATOM 4479 O O . TYR A 1 537 ? -7.518 2.295 -23.563 1.00 92.38 537 TYR A O 1
ATOM 4487 N N . ASN A 1 538 ? -7.162 1.759 -21.416 1.00 93.12 538 ASN A N 1
ATOM 4488 C CA . ASN A 1 538 ? -6.120 0.782 -21.714 1.00 93.12 538 ASN A CA 1
ATOM 4489 C C . ASN A 1 538 ? -6.813 -0.557 -21.951 1.00 93.12 538 ASN A C 1
ATOM 4491 O O . ASN A 1 538 ? -7.453 -1.067 -21.033 1.00 93.12 538 ASN A O 1
ATOM 4495 N N . TRP A 1 539 ? -6.711 -1.060 -23.177 1.00 95.19 539 TRP A N 1
ATOM 4496 C CA . TRP A 1 539 ? -7.427 -2.237 -23.656 1.00 95.19 539 TRP A CA 1
ATOM 4497 C C . TRP A 1 539 ? -6.560 -3.486 -23.585 1.00 95.19 539 TRP A C 1
ATOM 4499 O O . TRP A 1 539 ? -5.354 -3.409 -23.817 1.00 95.19 539 TRP A O 1
ATOM 4509 N N . PHE A 1 540 ? -7.202 -4.611 -23.296 1.00 96.12 540 PHE A N 1
ATOM 4510 C CA . PHE A 1 540 ? -6.594 -5.934 -23.255 1.00 96.12 540 PHE A CA 1
ATOM 4511 C C . PHE A 1 540 ? -7.610 -6.962 -23.742 1.00 96.12 540 PHE A C 1
ATOM 4513 O O . PHE A 1 540 ? -8.794 -6.847 -23.404 1.00 96.12 540 PHE A O 1
ATOM 4520 N N . SER A 1 541 ? -7.171 -7.990 -24.460 1.00 95.44 541 SER A N 1
ATOM 4521 C CA . SER A 1 541 ? -8.025 -9.150 -24.705 1.00 95.44 541 SER A CA 1
ATOM 4522 C C . SER A 1 541 ? -7.864 -10.241 -23.656 1.00 95.44 541 SER A C 1
ATOM 4524 O O . SER A 1 541 ? -6.857 -10.354 -22.953 1.00 95.44 541 SER A O 1
ATOM 4526 N N . HIS A 1 542 ? -8.881 -11.091 -23.551 1.00 96.25 542 HIS A N 1
ATOM 4527 C CA . HIS A 1 542 ? -8.864 -12.243 -22.666 1.00 96.25 542 HIS A CA 1
ATOM 4528 C C . HIS A 1 542 ? -7.698 -13.190 -22.990 1.00 96.25 542 HIS A C 1
ATOM 4530 O O . HIS A 1 542 ? -7.047 -13.670 -22.069 1.00 96.25 542 HIS A O 1
ATOM 4536 N N . SER A 1 543 ? -7.373 -13.417 -24.269 1.00 95.25 543 SER A N 1
ATOM 4537 C CA . SER A 1 543 ? -6.238 -14.267 -24.668 1.00 95.25 543 SER A CA 1
ATOM 4538 C C . SER A 1 543 ? -4.868 -13.644 -24.399 1.00 95.25 543 SER A C 1
ATOM 4540 O O . SER A 1 543 ? -3.898 -14.378 -24.193 1.00 95.25 543 SER A O 1
ATOM 4542 N N . GLU A 1 544 ? -4.775 -12.309 -24.396 1.00 96.25 544 GLU A N 1
ATOM 4543 C CA . GLU A 1 544 ? -3.556 -11.611 -23.980 1.00 96.25 544 GLU A CA 1
ATOM 4544 C C . GLU A 1 544 ? -3.309 -11.786 -22.474 1.00 96.25 544 GLU A C 1
ATOM 4546 O O . GLU A 1 544 ? -2.181 -12.016 -22.030 1.00 96.25 544 GLU A O 1
ATOM 4551 N N . LEU A 1 545 ? -4.370 -11.699 -21.669 1.00 97.50 545 LEU A N 1
ATOM 4552 C CA . LEU A 1 545 ? -4.272 -11.764 -20.213 1.00 97.50 545 LEU A CA 1
ATOM 4553 C C . LEU A 1 545 ? -4.165 -13.196 -19.678 1.00 97.50 545 LEU A C 1
ATOM 4555 O O . LEU A 1 545 ? -3.345 -13.445 -18.792 1.00 97.50 545 LEU A O 1
ATOM 4559 N N . PHE A 1 546 ? -4.965 -14.129 -20.196 1.00 97.50 546 PHE A N 1
ATOM 4560 C CA . PHE A 1 546 ? -5.240 -15.408 -19.541 1.00 97.50 546 PHE A CA 1
ATOM 4561 C C . PHE A 1 546 ? -4.735 -16.636 -20.320 1.00 97.50 546 PHE A C 1
ATOM 4563 O O . PHE A 1 546 ? -4.701 -16.621 -21.551 1.00 97.50 546 PHE A O 1
ATOM 4570 N N . PRO A 1 547 ? -4.345 -17.718 -19.612 1.00 97.75 547 PRO A N 1
ATOM 4571 C CA . PRO A 1 547 ? -4.275 -17.820 -18.153 1.00 97.75 547 PRO A CA 1
ATOM 4572 C C . PRO A 1 547 ? -3.108 -16.999 -17.583 1.00 97.75 547 PRO A C 1
ATOM 4574 O O . PRO A 1 547 ? -1.975 -17.088 -18.064 1.00 97.75 547 PRO A O 1
ATOM 4577 N N . LEU A 1 548 ? -3.365 -16.251 -16.508 1.00 98.25 548 LEU A N 1
ATOM 4578 C CA . LEU A 1 548 ? -2.309 -15.574 -15.758 1.00 98.25 548 LEU A CA 1
ATOM 4579 C C . LEU A 1 548 ? -1.322 -16.615 -15.244 1.00 98.25 548 LEU A C 1
ATOM 4581 O O . LEU A 1 548 ? -1.718 -17.701 -14.815 1.00 98.25 548 LEU A O 1
ATOM 4585 N N . ARG A 1 549 ? -0.034 -16.277 -15.241 1.00 96.50 549 ARG A N 1
ATOM 4586 C CA . ARG A 1 549 ? 1.034 -17.166 -14.773 1.00 96.50 549 ARG A CA 1
ATOM 4587 C C . ARG A 1 549 ? 1.618 -16.624 -13.485 1.00 96.50 549 ARG A C 1
ATOM 4589 O O . ARG A 1 549 ? 1.926 -15.439 -13.383 1.00 96.50 549 ARG A O 1
ATOM 4596 N N . ARG A 1 550 ? 1.783 -17.493 -12.491 1.00 96.75 550 ARG A N 1
ATOM 4597 C CA . ARG A 1 550 ? 2.482 -17.125 -11.262 1.00 96.75 550 ARG A CA 1
ATOM 4598 C C . ARG A 1 550 ? 3.969 -16.969 -11.532 1.00 96.75 550 ARG A C 1
ATOM 4600 O O . ARG A 1 550 ? 4.592 -17.867 -12.094 1.00 96.75 550 ARG A O 1
ATOM 4607 N N . THR A 1 551 ? 4.514 -15.874 -11.033 1.00 96.50 551 THR A N 1
ATOM 4608 C CA . THR A 1 551 ? 5.925 -15.495 -11.100 1.00 96.50 551 THR A CA 1
ATOM 4609 C C . THR A 1 551 ? 6.418 -15.106 -9.709 1.00 96.50 551 THR A C 1
ATOM 4611 O O . THR A 1 551 ? 5.631 -14.968 -8.761 1.00 96.50 551 THR A O 1
ATOM 4614 N N . LEU A 1 552 ? 7.723 -14.892 -9.583 1.00 95.75 552 LEU A N 1
ATOM 4615 C CA . LEU A 1 552 ? 8.227 -13.960 -8.583 1.00 95.75 552 LEU A CA 1
ATOM 4616 C C . LEU A 1 552 ? 8.271 -12.544 -9.175 1.00 95.75 552 LEU A C 1
ATOM 4618 O O . LEU A 1 552 ? 8.471 -12.376 -10.373 1.00 95.75 552 LEU A O 1
ATOM 4622 N N . TYR A 1 553 ? 8.024 -11.533 -8.351 1.00 95.81 553 TYR A N 1
ATOM 4623 C CA . TYR A 1 553 ? 8.258 -10.124 -8.663 1.00 95.81 553 TYR A CA 1
ATOM 4624 C C . TYR A 1 553 ? 8.667 -9.434 -7.367 1.00 95.81 553 TYR A C 1
ATOM 4626 O O . TYR A 1 553 ? 8.004 -9.594 -6.341 1.00 95.81 553 TYR A O 1
ATOM 4634 N N . GLU A 1 554 ? 9.809 -8.751 -7.372 1.00 92.62 554 GLU A N 1
ATOM 4635 C CA . GLU A 1 554 ? 10.386 -8.135 -6.173 1.00 92.62 554 GLU A CA 1
ATOM 4636 C C . GLU A 1 554 ? 10.563 -9.129 -5.007 1.00 92.62 554 GLU A C 1
ATOM 4638 O O . GLU A 1 554 ? 10.441 -8.786 -3.832 1.00 92.62 554 GLU A O 1
ATOM 4643 N N . GLY A 1 555 ? 10.833 -10.399 -5.329 1.00 89.50 555 GLY A N 1
ATOM 4644 C CA . GLY A 1 555 ? 10.965 -11.495 -4.362 1.00 89.50 555 GLY A CA 1
ATOM 4645 C C . GLY A 1 555 ? 9.645 -11.987 -3.745 1.00 89.50 555 GLY A C 1
ATOM 4646 O O . GLY A 1 555 ? 9.656 -12.971 -3.003 1.00 89.50 555 GLY A O 1
ATOM 4647 N N . GLY A 1 556 ? 8.511 -11.347 -4.046 1.00 92.06 556 GLY A N 1
ATOM 4648 C CA . GLY A 1 556 ? 7.164 -11.792 -3.679 1.00 92.06 556 GLY A CA 1
ATOM 4649 C C . GLY A 1 556 ? 6.518 -12.654 -4.767 1.00 92.06 556 GLY A C 1
ATOM 4650 O O . GLY A 1 556 ? 6.942 -12.628 -5.917 1.00 92.06 556 GLY A O 1
ATOM 4651 N N . GLN A 1 557 ? 5.485 -13.427 -4.412 1.00 95.44 557 GLN A N 1
ATOM 4652 C CA . GLN A 1 557 ? 4.636 -14.084 -5.414 1.00 95.44 557 GLN A CA 1
ATOM 4653 C C . GLN A 1 557 ? 3.754 -13.031 -6.090 1.00 95.44 557 GLN A C 1
ATOM 4655 O O . GLN A 1 557 ? 3.150 -12.221 -5.392 1.00 95.44 557 GLN A O 1
ATOM 4660 N N . ALA A 1 558 ? 3.647 -13.091 -7.413 1.00 97.50 558 ALA A N 1
ATOM 4661 C CA . ALA A 1 558 ? 2.765 -12.242 -8.205 1.00 97.50 558 ALA A CA 1
ATOM 4662 C C . ALA A 1 558 ? 2.196 -13.025 -9.396 1.00 97.50 558 ALA A C 1
ATOM 4664 O O . ALA A 1 558 ? 2.658 -14.130 -9.700 1.00 97.50 558 ALA A O 1
ATOM 4665 N N . TYR A 1 559 ? 1.216 -12.445 -10.083 1.00 98.19 559 TYR A N 1
ATOM 4666 C CA . TYR A 1 559 ? 0.766 -12.913 -11.392 1.00 98.19 559 TYR A CA 1
ATOM 4667 C C . TYR A 1 559 ? 1.235 -11.968 -12.496 1.00 98.19 559 TYR A C 1
ATOM 4669 O O . TYR A 1 559 ? 1.367 -10.761 -12.278 1.00 98.19 559 TYR A O 1
ATOM 4677 N N . VAL A 1 560 ? 1.441 -12.528 -13.686 1.00 97.38 560 VAL A N 1
ATOM 4678 C CA . VAL A 1 560 ? 1.708 -11.800 -14.931 1.00 97.38 560 VAL A CA 1
ATOM 4679 C C . VAL A 1 560 ? 0.819 -12.316 -16.065 1.00 97.38 560 VAL A C 1
ATOM 4681 O O . VAL A 1 560 ? 0.432 -13.492 -16.033 1.00 97.38 560 VAL A O 1
ATOM 4684 N N . PRO A 1 561 ? 0.511 -11.469 -17.065 1.00 97.62 561 PRO A N 1
ATOM 4685 C CA . PRO A 1 561 ? -0.248 -11.860 -18.249 1.00 97.62 561 PRO A CA 1
ATOM 4686 C C . PRO A 1 561 ? 0.340 -13.049 -19.019 1.00 97.62 561 PRO A C 1
ATOM 4688 O O . PRO A 1 561 ? 1.547 -13.328 -18.972 1.00 97.62 561 PRO A O 1
ATOM 4691 N N . HIS A 1 562 ? -0.535 -13.738 -19.750 1.00 96.62 562 HIS A N 1
ATOM 4692 C CA . HIS A 1 562 ? -0.180 -14.833 -20.643 1.00 96.62 562 HIS A CA 1
ATOM 4693 C C . HIS A 1 562 ? 0.716 -14.357 -21.798 1.00 96.62 562 HIS A C 1
ATOM 4695 O O . HIS A 1 562 ? 1.881 -14.758 -21.857 1.00 96.62 562 HIS A O 1
ATOM 4701 N N . ASP A 1 563 ? 0.211 -13.458 -22.647 1.00 95.94 563 ASP A N 1
ATOM 4702 C CA . ASP A 1 563 ? 0.924 -12.866 -23.785 1.00 95.94 563 ASP A CA 1
ATOM 4703 C C . ASP A 1 563 ? 1.384 -11.437 -23.458 1.00 95.94 563 ASP A C 1
ATOM 4705 O O . ASP A 1 563 ? 0.929 -10.425 -23.997 1.00 95.94 563 ASP A O 1
ATOM 4709 N N . TYR A 1 564 ? 2.306 -11.361 -22.502 1.00 94.81 564 TYR A N 1
ATOM 4710 C CA . TYR A 1 564 ? 2.927 -10.108 -22.085 1.00 94.81 564 TYR A CA 1
ATOM 4711 C C . TYR A 1 564 ? 3.694 -9.418 -23.228 1.00 94.81 564 TYR A C 1
ATOM 4713 O O . TYR A 1 564 ? 3.799 -8.193 -23.213 1.00 94.81 564 TYR A O 1
ATOM 4721 N N . GLU A 1 565 ? 4.212 -10.161 -24.216 1.00 94.38 565 GLU A N 1
ATOM 4722 C CA . GLU A 1 565 ? 4.952 -9.591 -25.349 1.00 94.38 565 GLU A CA 1
ATOM 4723 C C . GLU A 1 565 ? 4.038 -8.746 -26.237 1.00 94.38 565 GLU A C 1
ATOM 4725 O O . GLU A 1 565 ? 4.386 -7.600 -26.538 1.00 94.38 565 GLU A O 1
ATOM 4730 N N . SER A 1 566 ? 2.857 -9.260 -26.603 1.00 94.31 566 SER A N 1
ATOM 4731 C CA . SER A 1 566 ? 1.863 -8.504 -27.376 1.00 94.31 566 SER A CA 1
ATOM 4732 C C . SER A 1 566 ? 1.410 -7.254 -26.628 1.00 94.31 566 SER A C 1
ATOM 4734 O O . SER A 1 566 ? 1.471 -6.153 -27.182 1.00 94.31 566 SER A O 1
ATOM 4736 N N . ILE A 1 567 ? 1.090 -7.380 -25.334 1.00 95.12 567 ILE A N 1
ATOM 4737 C CA . ILE A 1 567 ? 0.709 -6.242 -24.482 1.00 95.12 567 ILE A CA 1
ATOM 4738 C C . ILE A 1 567 ? 1.810 -5.168 -24.479 1.00 95.12 567 ILE A C 1
ATOM 4740 O O . ILE A 1 567 ? 1.544 -3.980 -24.695 1.00 95.12 567 ILE A O 1
ATOM 4744 N N . MET A 1 568 ? 3.066 -5.565 -24.251 1.00 94.81 568 MET A N 1
ATOM 4745 C CA . MET A 1 568 ? 4.201 -4.639 -24.219 1.00 94.81 568 MET A CA 1
ATOM 4746 C C . MET A 1 568 ? 4.477 -4.015 -25.590 1.00 94.81 568 MET A C 1
ATOM 4748 O O . MET A 1 568 ? 4.794 -2.824 -25.669 1.00 94.81 568 MET A O 1
ATOM 4752 N N . MET A 1 569 ? 4.344 -4.788 -26.668 1.00 93.81 569 MET A N 1
ATOM 4753 C CA . MET A 1 569 ? 4.532 -4.318 -28.037 1.00 93.81 569 MET A CA 1
ATOM 4754 C C . MET A 1 569 ? 3.471 -3.286 -28.421 1.00 93.81 569 MET A C 1
ATOM 4756 O O . MET A 1 569 ? 3.824 -2.220 -28.927 1.00 93.81 569 MET A O 1
ATOM 4760 N N . HIS A 1 570 ? 2.194 -3.563 -28.149 1.00 92.12 570 HIS A N 1
ATOM 4761 C CA . HIS A 1 570 ? 1.085 -2.661 -28.455 1.00 92.12 570 HIS A CA 1
ATOM 4762 C C . HIS A 1 570 ? 1.164 -1.362 -27.646 1.00 92.12 570 HIS A C 1
ATOM 4764 O O . HIS A 1 570 ? 0.950 -0.281 -28.196 1.00 92.12 570 HIS A O 1
ATOM 4770 N N . LYS A 1 571 ? 1.509 -1.447 -26.354 1.00 91.88 571 LYS A N 1
ATOM 4771 C CA . LYS A 1 571 ? 1.490 -0.287 -25.453 1.00 91.88 571 LYS A CA 1
ATOM 4772 C C . LYS A 1 571 ? 2.766 0.555 -25.493 1.00 91.88 571 LYS A C 1
ATOM 4774 O O . LYS A 1 571 ? 2.689 1.781 -25.471 1.00 91.88 571 LYS A O 1
ATOM 4779 N N . TYR A 1 572 ? 3.934 -0.082 -25.536 1.00 92.81 572 TYR A N 1
ATOM 4780 C CA . TYR A 1 572 ? 5.231 0.592 -25.372 1.00 92.81 572 TYR A CA 1
ATOM 4781 C C . TYR A 1 572 ? 6.150 0.464 -26.591 1.00 92.81 572 TYR A C 1
ATOM 4783 O O . TYR A 1 572 ? 7.187 1.131 -26.668 1.00 92.81 572 TYR A O 1
ATOM 4791 N N . GLY A 1 573 ? 5.786 -0.386 -27.551 1.00 94.31 573 GLY A N 1
ATOM 4792 C CA . GLY A 1 573 ? 6.604 -0.691 -28.713 1.00 94.31 573 GLY A CA 1
ATOM 4793 C C . GLY A 1 573 ? 7.839 -1.527 -28.379 1.00 94.31 573 GLY A C 1
ATOM 4794 O O . GLY A 1 573 ? 8.260 -1.682 -27.235 1.00 94.31 573 GLY A O 1
ATOM 4795 N N . LYS A 1 574 ? 8.488 -2.017 -29.434 1.00 93.75 574 LYS A N 1
ATOM 4796 C CA . LYS A 1 574 ? 9.640 -2.930 -29.378 1.00 93.75 574 LYS A CA 1
ATOM 4797 C C . LYS A 1 574 ? 10.800 -2.458 -28.483 1.00 93.75 574 LYS A C 1
ATOM 4799 O O . LYS A 1 574 ? 11.505 -3.269 -27.888 1.00 93.75 574 LYS A O 1
ATOM 4804 N N . LYS A 1 575 ? 11.000 -1.140 -28.354 1.00 92.12 575 LYS A N 1
ATOM 4805 C CA . LYS A 1 575 ? 12.100 -0.567 -27.560 1.00 92.12 575 LYS A CA 1
ATOM 4806 C C . LYS A 1 575 ? 12.002 -0.890 -26.068 1.00 92.12 575 LYS A C 1
ATOM 4808 O O . LYS A 1 575 ? 13.052 -1.022 -25.447 1.00 92.12 575 LYS A O 1
ATOM 4813 N N . SER A 1 576 ? 10.804 -1.054 -25.505 1.00 90.38 576 SER A N 1
ATOM 4814 C CA . SER A 1 576 ? 10.643 -1.418 -24.086 1.00 90.38 576 SER A CA 1
ATOM 4815 C C . SER A 1 576 ? 11.327 -2.754 -23.755 1.00 90.38 576 SER A C 1
ATOM 4817 O O . SER A 1 576 ? 11.941 -2.901 -22.697 1.00 90.38 576 SER A O 1
ATOM 4819 N N . MET A 1 577 ? 11.332 -3.683 -24.717 1.00 90.94 577 MET A N 1
ATOM 4820 C CA . MET A 1 577 ? 11.878 -5.039 -24.594 1.00 90.94 577 MET A CA 1
ATOM 4821 C C . MET A 1 577 ? 13.327 -5.187 -25.069 1.00 90.94 577 MET A C 1
ATOM 4823 O O . MET A 1 577 ? 13.999 -6.143 -24.692 1.00 90.94 577 MET A O 1
ATOM 4827 N N . GLU A 1 578 ? 13.860 -4.246 -25.851 1.00 93.06 578 GLU A N 1
ATOM 4828 C CA . GLU A 1 578 ? 15.208 -4.374 -26.436 1.00 93.06 578 GLU A CA 1
ATOM 4829 C C . GLU A 1 578 ? 16.204 -3.302 -25.995 1.00 93.06 578 GLU A C 1
ATOM 4831 O O . GLU A 1 578 ? 17.411 -3.514 -26.091 1.00 93.06 578 GLU A O 1
ATOM 4836 N N . ALA A 1 579 ? 15.738 -2.155 -25.489 1.00 93.56 579 ALA A N 1
ATOM 4837 C CA . ALA A 1 579 ? 16.638 -1.085 -25.078 1.00 93.56 579 ALA A CA 1
ATOM 4838 C C . ALA A 1 579 ? 17.599 -1.567 -23.984 1.00 93.56 579 ALA A C 1
ATOM 4840 O O . ALA A 1 579 ? 17.178 -2.128 -22.978 1.00 93.56 579 ALA A O 1
ATOM 4841 N N . THR A 1 580 ? 18.892 -1.312 -24.174 1.00 93.44 580 THR A N 1
ATOM 4842 C CA . THR A 1 580 ? 19.944 -1.571 -23.178 1.00 93.44 580 THR A CA 1
ATOM 4843 C C . THR A 1 580 ? 20.397 -0.296 -22.476 1.00 93.44 580 THR A C 1
ATOM 4845 O O . THR A 1 580 ? 21.318 -0.327 -21.666 1.00 93.44 580 THR A O 1
ATOM 4848 N N . ARG A 1 581 ? 19.776 0.844 -22.803 1.00 94.25 581 ARG A N 1
ATOM 4849 C CA . ARG A 1 581 ? 20.048 2.169 -22.240 1.00 94.25 581 ARG A CA 1
ATOM 4850 C C . ARG A 1 581 ? 18.741 2.935 -22.118 1.00 94.25 581 ARG A C 1
ATOM 4852 O O . ARG A 1 581 ? 18.047 3.096 -23.122 1.00 94.25 581 ARG A O 1
ATOM 4859 N N . TYR A 1 582 ? 18.419 3.396 -20.917 1.00 92.31 582 TYR A N 1
ATOM 4860 C CA . TYR A 1 582 ? 17.192 4.143 -20.639 1.00 92.31 582 TYR A CA 1
ATOM 4861 C C . TYR A 1 582 ? 17.336 4.917 -19.322 1.00 92.31 582 TYR A C 1
ATOM 4863 O O . TYR A 1 582 ? 18.041 4.448 -18.435 1.00 92.31 582 TYR A O 1
ATOM 4871 N N . GLU A 1 583 ? 16.737 6.110 -19.216 1.00 90.00 583 GLU A N 1
ATOM 4872 C CA . GLU A 1 583 ? 16.688 6.933 -17.984 1.00 90.00 583 GLU A CA 1
ATOM 4873 C C . GLU A 1 583 ? 18.011 7.020 -17.196 1.00 90.00 583 GLU A C 1
ATOM 4875 O O . GLU A 1 583 ? 18.060 6.833 -15.983 1.00 90.00 583 GLU A O 1
ATOM 4880 N N . GLY A 1 584 ? 19.130 7.264 -17.887 1.00 90.69 584 GLY A N 1
ATOM 4881 C CA . GLY A 1 584 ? 20.444 7.398 -17.239 1.00 90.69 584 GLY A CA 1
ATOM 4882 C C . GLY A 1 584 ? 21.071 6.083 -16.761 1.00 90.69 584 GLY A C 1
ATOM 4883 O O . GLY A 1 584 ? 22.094 6.115 -16.088 1.00 90.69 584 GLY A O 1
ATOM 4884 N N . HIS A 1 585 ? 20.518 4.936 -17.148 1.00 93.44 585 HIS A N 1
ATOM 4885 C CA . HIS A 1 585 ? 21.023 3.611 -16.803 1.00 93.44 585 HIS A CA 1
ATOM 4886 C C . HIS A 1 585 ? 21.387 2.807 -18.052 1.00 93.44 585 HIS A C 1
ATOM 4888 O O . HIS A 1 585 ? 20.928 3.085 -19.167 1.00 93.44 585 HIS A O 1
ATOM 4894 N N . ASN A 1 586 ? 22.192 1.770 -17.850 1.00 94.75 586 ASN A N 1
ATOM 4895 C CA . ASN A 1 586 ? 22.520 0.772 -18.853 1.00 94.75 586 ASN A CA 1
ATOM 4896 C C . ASN A 1 586 ? 22.329 -0.650 -18.309 1.00 94.75 586 ASN A C 1
ATOM 4898 O O . ASN A 1 586 ? 22.600 -0.939 -17.146 1.00 94.75 586 ASN A O 1
ATOM 4902 N N . TRP A 1 587 ? 21.823 -1.530 -19.165 1.00 95.19 587 TRP A N 1
ATOM 4903 C CA . TRP A 1 587 ? 21.503 -2.910 -18.828 1.00 95.19 587 TRP A CA 1
ATOM 4904 C C . TRP A 1 587 ? 22.754 -3.787 -18.858 1.00 95.19 587 TRP A C 1
ATOM 4906 O O . TRP A 1 587 ? 23.438 -3.875 -19.881 1.00 95.19 587 TRP A O 1
ATOM 4916 N N . GLN A 1 588 ? 23.023 -4.470 -17.747 1.00 94.44 588 GLN A N 1
ATOM 4917 C CA . GLN A 1 588 ? 24.148 -5.384 -17.576 1.00 94.44 588 GLN A CA 1
ATOM 4918 C C . GLN A 1 588 ? 23.625 -6.820 -17.444 1.00 94.44 588 GLN A C 1
ATOM 4920 O O . GLN A 1 588 ? 23.443 -7.337 -16.345 1.00 94.44 588 GLN A O 1
ATOM 4925 N N . GLU A 1 589 ? 23.347 -7.454 -18.585 1.00 92.38 589 GLU A N 1
ATOM 4926 C CA . GLU A 1 589 ? 22.669 -8.760 -18.694 1.00 92.38 589 GLU A CA 1
ATOM 4927 C C . GLU A 1 589 ? 23.329 -9.894 -17.893 1.00 92.38 589 GLU A C 1
ATOM 4929 O O . GLU A 1 589 ? 22.646 -10.760 -17.347 1.00 92.38 589 GLU A O 1
ATOM 4934 N N . ASP A 1 590 ? 24.657 -9.894 -17.821 1.00 92.75 590 ASP A N 1
ATOM 4935 C CA . ASP A 1 590 ? 25.459 -10.914 -17.146 1.00 92.75 590 ASP A CA 1
ATOM 4936 C C . ASP A 1 590 ? 25.321 -10.873 -15.618 1.00 92.75 590 ASP A C 1
ATOM 4938 O O . ASP A 1 590 ? 25.458 -11.911 -14.977 1.00 92.75 590 ASP A O 1
ATOM 4942 N N . ILE A 1 591 ? 24.994 -9.709 -15.047 1.00 94.25 591 ILE A N 1
ATOM 4943 C CA . ILE A 1 591 ? 24.676 -9.551 -13.617 1.00 94.25 591 ILE A CA 1
ATOM 4944 C C . ILE A 1 591 ? 23.183 -9.289 -13.364 1.00 94.25 591 ILE A C 1
ATOM 4946 O O . ILE A 1 591 ? 22.754 -9.319 -12.218 1.00 94.25 591 ILE A O 1
ATOM 4950 N N . GLY A 1 592 ? 22.380 -9.062 -14.406 1.00 94.38 592 GLY A N 1
ATOM 4951 C CA . GLY A 1 592 ? 20.934 -8.859 -14.296 1.00 94.38 592 GLY A CA 1
ATOM 4952 C C . GLY A 1 592 ? 20.523 -7.543 -13.636 1.00 94.38 592 GLY A C 1
ATOM 4953 O O . GLY A 1 592 ? 19.517 -7.509 -12.930 1.00 94.38 592 GLY A O 1
ATOM 4954 N N . ILE A 1 593 ? 21.307 -6.474 -13.816 1.00 94.06 593 ILE A N 1
ATOM 4955 C CA . ILE A 1 593 ? 21.097 -5.181 -13.143 1.00 94.06 593 ILE A CA 1
ATOM 4956 C C . ILE A 1 593 ? 21.109 -4.034 -14.157 1.00 94.06 593 ILE A C 1
ATOM 4958 O O . ILE A 1 593 ? 21.926 -3.997 -15.079 1.00 94.06 593 ILE A O 1
ATOM 4962 N N . TRP A 1 594 ? 20.220 -3.063 -13.951 1.00 94.06 594 TRP A N 1
ATOM 4963 C CA . TRP A 1 594 ? 20.312 -1.738 -14.561 1.00 94.06 594 TRP A CA 1
ATOM 4964 C C . TRP A 1 594 ? 21.267 -0.866 -13.752 1.00 94.06 594 TRP A C 1
ATOM 4966 O O . TRP A 1 594 ? 20.963 -0.484 -12.626 1.00 94.06 594 TRP A O 1
ATOM 4976 N N . VAL A 1 595 ? 22.424 -0.549 -14.325 1.00 93.75 595 VAL A N 1
ATOM 4977 C CA . VAL A 1 595 ? 23.480 0.204 -13.644 1.00 93.75 595 VAL A CA 1
ATOM 4978 C C . VAL A 1 595 ? 23.434 1.676 -14.065 1.00 93.75 595 VAL A C 1
ATOM 4980 O O . VAL A 1 595 ? 23.334 1.944 -15.265 1.00 93.75 595 VAL A O 1
ATOM 4983 N N . PRO A 1 596 ? 23.527 2.643 -13.132 1.00 92.19 596 PRO A N 1
ATOM 4984 C CA . PRO A 1 596 ? 23.641 4.056 -13.479 1.00 92.19 596 PRO A CA 1
ATOM 4985 C C . PRO A 1 596 ? 24.851 4.329 -14.379 1.00 92.19 596 PRO A C 1
ATOM 4987 O O . PRO A 1 596 ? 25.966 3.870 -14.112 1.00 92.19 596 PRO A O 1
ATOM 4990 N N . ASN A 1 597 ? 24.649 5.114 -15.437 1.00 92.88 597 ASN A N 1
ATOM 4991 C CA . ASN A 1 597 ? 25.707 5.472 -16.383 1.00 92.88 597 ASN A CA 1
ATOM 4992 C C . ASN A 1 597 ? 26.853 6.233 -15.698 1.00 92.88 597 ASN A C 1
ATOM 4994 O O . ASN A 1 597 ? 27.995 6.097 -16.127 1.00 92.88 597 ASN A O 1
ATOM 4998 N N . GLU A 1 598 ? 26.576 7.000 -14.633 1.00 90.62 598 GLU A N 1
ATOM 4999 C CA . GLU A 1 598 ? 27.622 7.720 -13.891 1.00 90.62 598 GLU A CA 1
ATOM 5000 C C . GLU A 1 598 ? 28.584 6.785 -13.148 1.00 90.62 598 GLU A C 1
ATOM 5002 O O . GLU A 1 598 ? 29.720 7.170 -12.878 1.00 90.62 598 GLU A O 1
ATOM 5007 N N . ILE A 1 599 ? 28.134 5.573 -12.813 1.00 89.94 599 ILE A N 1
ATOM 5008 C CA . ILE A 1 599 ? 28.936 4.581 -12.093 1.00 89.94 599 ILE A CA 1
ATOM 5009 C C . ILE A 1 599 ? 29.703 3.710 -13.084 1.00 89.94 599 ILE A C 1
ATOM 5011 O O . ILE A 1 599 ? 30.900 3.480 -12.921 1.00 89.94 599 ILE A O 1
ATOM 5015 N N . CYS A 1 600 ? 29.017 3.203 -14.110 1.00 90.50 600 CYS A N 1
ATOM 5016 C CA . CYS A 1 600 ? 29.591 2.202 -14.997 1.00 90.50 600 CYS A CA 1
ATOM 5017 C C . CYS A 1 600 ? 29.101 2.367 -16.434 1.00 90.50 600 CYS A C 1
ATOM 5019 O O . CYS A 1 600 ? 28.001 1.943 -16.781 1.00 90.50 600 CYS A O 1
ATOM 5021 N N . GLU A 1 601 ? 29.935 2.952 -17.293 1.00 91.31 601 GLU A N 1
ATOM 5022 C CA . GLU A 1 601 ? 29.652 3.116 -18.717 1.00 91.31 601 GLU A CA 1
ATOM 5023 C C . GLU A 1 601 ? 30.925 2.934 -19.569 1.00 91.31 601 GLU A C 1
ATOM 5025 O O . GLU A 1 601 ? 32.024 3.309 -19.161 1.00 91.31 601 GLU A O 1
ATOM 5030 N N . LYS A 1 602 ? 30.766 2.398 -20.793 1.00 87.12 602 LYS A N 1
ATOM 5031 C CA . LYS A 1 602 ? 31.839 2.239 -21.798 1.00 87.12 602 LYS A CA 1
ATOM 5032 C C . LYS A 1 602 ? 33.047 1.513 -21.190 1.00 87.12 602 LYS A C 1
ATOM 5034 O O . LYS A 1 602 ? 32.889 0.386 -20.734 1.00 87.12 602 LYS A O 1
ATOM 5039 N N . ASP A 1 603 ? 34.212 2.154 -21.161 1.00 84.69 603 ASP A N 1
ATOM 5040 C CA . ASP A 1 603 ? 35.477 1.572 -20.708 1.00 84.69 603 ASP A CA 1
ATOM 5041 C C . ASP A 1 603 ? 35.499 1.289 -19.196 1.00 84.69 603 ASP A C 1
ATOM 5043 O O . ASP A 1 603 ? 36.341 0.525 -18.730 1.00 84.69 603 ASP A O 1
ATOM 5047 N N . ALA A 1 604 ? 34.568 1.869 -18.425 1.00 86.88 604 ALA A N 1
ATOM 5048 C CA . ALA A 1 604 ? 34.402 1.558 -17.007 1.00 86.88 604 ALA A CA 1
ATOM 5049 C C . ALA A 1 604 ? 33.687 0.216 -16.772 1.00 86.88 604 ALA A C 1
ATOM 5051 O O . ALA A 1 604 ? 33.742 -0.300 -15.658 1.00 86.88 604 ALA A O 1
ATOM 5052 N N . VAL A 1 605 ? 33.031 -0.358 -17.793 1.00 91.56 605 VAL A N 1
ATOM 5053 C CA . VAL A 1 605 ? 32.376 -1.669 -17.694 1.00 91.56 605 VAL A CA 1
ATOM 5054 C C . VAL A 1 605 ? 33.441 -2.767 -17.738 1.00 91.56 605 VAL A C 1
ATOM 5056 O O . VAL A 1 605 ? 34.091 -2.942 -18.773 1.00 91.56 605 VAL A O 1
ATOM 5059 N N . PRO A 1 606 ? 33.620 -3.548 -16.657 1.00 93.50 606 PRO A N 1
ATOM 5060 C CA . PRO A 1 606 ? 34.580 -4.641 -16.654 1.00 93.50 606 PRO A CA 1
ATOM 5061 C C . PRO A 1 606 ? 34.228 -5.681 -17.729 1.00 93.50 606 PRO A C 1
ATOM 5063 O O . PRO A 1 606 ? 33.047 -6.003 -17.896 1.00 93.50 606 PRO A O 1
ATOM 5066 N N . PRO A 1 607 ? 35.217 -6.266 -18.429 1.00 92.44 607 PRO A N 1
ATOM 5067 C CA . PRO A 1 607 ? 34.968 -7.360 -19.360 1.00 92.44 607 PRO A CA 1
ATOM 5068 C C . PRO A 1 607 ? 34.190 -8.505 -18.695 1.00 92.44 607 PRO A C 1
ATOM 5070 O O . PRO A 1 607 ? 34.522 -8.912 -17.583 1.00 92.44 607 PRO A O 1
ATOM 5073 N N . LYS A 1 608 ? 33.194 -9.080 -19.388 1.00 88.94 608 LYS A N 1
ATOM 5074 C CA . LYS A 1 608 ? 32.325 -10.146 -18.834 1.00 88.94 608 LYS A CA 1
ATOM 5075 C C . LYS A 1 608 ? 33.115 -11.300 -18.188 1.00 88.94 608 LYS A C 1
ATOM 5077 O O . LYS A 1 608 ? 32.737 -11.789 -17.131 1.00 88.94 608 LYS A O 1
ATOM 5082 N N . GLY A 1 609 ? 34.245 -11.696 -18.782 1.00 89.06 609 GLY A N 1
ATOM 5083 C CA . GLY A 1 609 ? 35.099 -12.781 -18.276 1.00 89.06 609 GLY A CA 1
ATOM 5084 C C . GLY A 1 609 ? 35.912 -12.459 -17.015 1.00 89.06 609 GLY A C 1
ATOM 5085 O O . GLY A 1 609 ? 36.474 -13.373 -16.427 1.00 89.06 609 GLY A O 1
ATOM 5086 N N . SER A 1 610 ? 35.987 -11.192 -16.596 1.00 91.44 610 SER A N 1
ATOM 5087 C CA . SER A 1 610 ? 36.709 -10.753 -15.390 1.00 91.44 610 SER A CA 1
ATOM 5088 C C . SER A 1 610 ? 35.782 -10.293 -14.266 1.00 91.44 610 SER A C 1
ATOM 5090 O O . SER A 1 610 ? 36.248 -9.728 -13.280 1.00 91.44 610 SER A O 1
ATOM 5092 N N . ARG A 1 611 ? 34.464 -10.447 -14.434 1.00 95.00 611 ARG A N 1
ATOM 5093 C CA . ARG A 1 611 ? 33.495 -9.963 -13.448 1.00 95.00 611 ARG A CA 1
ATOM 5094 C C . ARG A 1 611 ? 33.379 -10.872 -12.237 1.00 95.00 611 ARG A C 1
ATOM 5096 O O . ARG A 1 611 ? 33.239 -10.373 -11.122 1.00 95.00 611 ARG A O 1
ATOM 5103 N N . PHE A 1 612 ? 33.468 -12.175 -12.455 1.00 96.69 612 PHE A N 1
ATOM 5104 C CA . PHE A 1 612 ? 33.193 -13.182 -11.443 1.00 96.69 612 PHE A CA 1
ATOM 5105 C C . PHE A 1 612 ? 34.466 -13.901 -11.010 1.00 96.69 612 PHE A C 1
ATOM 5107 O O . PHE A 1 612 ? 35.356 -14.145 -11.828 1.00 96.69 612 PHE A O 1
ATOM 5114 N N . ASP A 1 613 ? 34.516 -14.267 -9.734 1.00 94.56 613 ASP A N 1
ATOM 5115 C CA . ASP A 1 613 ? 35.483 -15.222 -9.211 1.00 94.56 613 ASP A CA 1
ATOM 5116 C C . ASP A 1 613 ? 35.152 -16.643 -9.691 1.00 94.56 613 ASP A C 1
ATOM 5118 O O . ASP A 1 613 ? 34.088 -16.927 -10.250 1.00 94.56 613 ASP A O 1
ATOM 5122 N N . SER A 1 614 ? 36.079 -17.576 -9.465 1.00 93.06 614 SER A N 1
ATOM 5123 C CA . SER A 1 614 ? 35.934 -18.979 -9.878 1.00 93.06 614 SER A CA 1
ATOM 5124 C C . SER A 1 614 ? 34.734 -19.704 -9.257 1.00 93.06 614 SER A C 1
ATOM 5126 O O . SER A 1 614 ? 34.322 -20.742 -9.767 1.00 93.06 614 SER A O 1
ATOM 5128 N N . ASP A 1 615 ? 34.193 -19.190 -8.153 1.00 92.19 615 ASP A N 1
ATOM 5129 C CA . ASP A 1 615 ? 33.002 -19.713 -7.476 1.00 92.19 615 ASP A CA 1
ATOM 5130 C C . ASP A 1 615 ? 31.687 -19.120 -8.026 1.00 92.19 615 ASP A C 1
ATOM 5132 O O . ASP A 1 615 ? 30.605 -19.480 -7.561 1.00 92.19 615 ASP A O 1
ATOM 5136 N N . GLY A 1 616 ? 31.765 -18.225 -9.018 1.00 90.94 616 GLY A N 1
ATOM 5137 C CA . GLY A 1 616 ? 30.621 -17.517 -9.589 1.00 90.94 616 GLY A CA 1
ATOM 5138 C C . GLY A 1 616 ? 30.184 -16.282 -8.796 1.00 90.94 616 GLY A C 1
ATOM 5139 O O . GLY A 1 616 ? 29.163 -15.684 -9.134 1.00 90.94 616 GLY A O 1
ATOM 5140 N N . SER A 1 617 ? 30.922 -15.882 -7.757 1.00 94.19 617 SER A N 1
ATOM 5141 C CA . SER A 1 617 ? 30.665 -14.650 -7.010 1.00 94.19 617 SER A CA 1
ATOM 5142 C C . SER A 1 617 ? 31.078 -13.426 -7.825 1.00 94.19 617 SER A C 1
ATOM 5144 O O . SER A 1 617 ? 32.172 -13.385 -8.383 1.00 94.19 617 SER A O 1
ATOM 5146 N N . LEU A 1 618 ? 30.218 -12.406 -7.902 1.00 97.06 618 LEU A N 1
ATOM 5147 C CA . LEU A 1 618 ? 30.584 -11.123 -8.501 1.00 97.06 618 LEU A CA 1
ATOM 5148 C C . LEU A 1 618 ? 31.687 -10.472 -7.655 1.00 97.06 618 LEU A C 1
ATOM 5150 O O . LEU A 1 618 ? 31.553 -10.349 -6.440 1.00 97.06 618 LEU A O 1
ATOM 5154 N N . THR A 1 619 ? 32.777 -10.051 -8.288 1.00 96.94 619 THR A N 1
ATOM 5155 C CA . THR A 1 619 ? 33.864 -9.334 -7.607 1.00 96.94 619 THR A CA 1
ATOM 5156 C C . THR A 1 619 ? 33.529 -7.851 -7.475 1.00 96.94 619 THR A C 1
ATOM 5158 O O . THR A 1 619 ? 32.744 -7.315 -8.256 1.00 96.94 619 THR A O 1
ATOM 5161 N N . LEU A 1 620 ? 34.175 -7.140 -6.542 1.00 96.00 620 LEU A N 1
ATOM 5162 C CA . LEU A 1 620 ? 34.039 -5.678 -6.463 1.00 96.00 620 LEU A CA 1
ATOM 5163 C C . LEU A 1 620 ? 34.460 -5.005 -7.779 1.00 96.00 620 LEU A C 1
ATOM 5165 O O . LEU A 1 620 ? 33.764 -4.118 -8.259 1.00 96.00 620 LEU A O 1
ATOM 5169 N N . PHE A 1 621 ? 35.551 -5.471 -8.398 1.00 95.50 621 PHE A N 1
ATOM 5170 C CA . PHE A 1 621 ? 35.957 -5.003 -9.723 1.00 95.50 621 PHE A CA 1
ATOM 5171 C C . PHE A 1 621 ? 34.859 -5.258 -10.757 1.00 95.50 621 PHE A C 1
ATOM 5173 O O . PHE A 1 621 ? 34.493 -4.346 -11.489 1.00 95.50 621 PHE A O 1
ATOM 5180 N N . GLY A 1 622 ? 34.285 -6.464 -10.768 1.00 95.31 622 GLY A N 1
ATOM 5181 C CA . GLY A 1 622 ? 33.191 -6.853 -11.651 1.00 95.31 622 GLY A CA 1
ATOM 5182 C C . GLY A 1 622 ? 31.912 -6.037 -11.472 1.00 95.31 622 GLY A C 1
ATOM 5183 O O . GLY A 1 622 ? 31.230 -5.747 -12.454 1.00 95.31 622 GLY A O 1
ATOM 5184 N N . ALA A 1 623 ? 31.651 -5.589 -10.246 1.00 95.56 623 ALA A N 1
ATOM 5185 C CA . ALA A 1 623 ? 30.608 -4.639 -9.873 1.00 95.56 623 ALA A CA 1
ATOM 5186 C C . ALA A 1 623 ? 31.004 -3.170 -10.139 1.00 95.56 623 ALA A C 1
ATOM 5188 O O . ALA A 1 623 ? 30.507 -2.258 -9.486 1.00 95.56 623 ALA A O 1
ATOM 5189 N N . CYS A 1 624 ? 31.924 -2.926 -11.076 1.00 95.00 624 CYS A N 1
ATOM 5190 C CA . CYS A 1 624 ? 32.401 -1.593 -11.454 1.00 95.00 624 CYS A CA 1
ATOM 5191 C C . CYS A 1 624 ? 33.029 -0.800 -10.293 1.00 95.00 624 CYS A C 1
ATOM 5193 O O . CYS A 1 624 ? 32.986 0.426 -10.270 1.00 95.00 624 CYS A O 1
ATOM 5195 N N . ASN A 1 625 ? 33.633 -1.503 -9.331 1.00 94.38 625 ASN A N 1
ATOM 5196 C CA . ASN A 1 625 ? 34.152 -0.954 -8.077 1.00 94.38 625 ASN A CA 1
ATOM 5197 C C . ASN A 1 625 ? 33.099 -0.244 -7.207 1.00 94.38 625 ASN A C 1
ATOM 5199 O O . ASN A 1 625 ? 33.462 0.575 -6.363 1.00 94.38 625 ASN A O 1
ATOM 5203 N N . ASP A 1 626 ? 31.818 -0.583 -7.372 1.00 93.69 626 ASP A N 1
ATOM 5204 C CA . ASP A 1 626 ? 30.719 -0.050 -6.573 1.00 93.69 626 ASP A CA 1
ATOM 5205 C C . ASP A 1 626 ? 30.153 -1.125 -5.633 1.00 93.69 626 ASP A C 1
ATOM 5207 O O . ASP A 1 626 ? 29.718 -2.205 -6.045 1.00 93.69 626 ASP A O 1
ATOM 5211 N N . SER A 1 627 ? 30.164 -0.831 -4.332 1.00 93.88 627 SER A N 1
ATOM 5212 C CA . SER A 1 627 ? 29.672 -1.759 -3.314 1.00 93.88 627 SER A CA 1
ATOM 5213 C C . SER A 1 627 ? 28.154 -1.928 -3.342 1.00 93.88 627 SER A C 1
ATOM 5215 O O . SER A 1 627 ? 27.670 -2.986 -2.953 1.00 93.88 627 SER A O 1
ATOM 5217 N N . ASN A 1 628 ? 27.392 -0.929 -3.800 1.00 89.56 628 ASN A N 1
ATOM 5218 C CA . ASN A 1 628 ? 25.936 -1.035 -3.883 1.00 89.56 628 ASN A CA 1
ATOM 5219 C C . ASN A 1 628 ? 25.530 -2.001 -4.994 1.00 89.56 628 ASN A C 1
ATOM 5221 O O . ASN A 1 628 ? 24.672 -2.844 -4.755 1.00 89.56 628 ASN A O 1
ATOM 5225 N N . ILE A 1 629 ? 26.188 -1.946 -6.158 1.00 92.44 629 ILE A N 1
ATOM 5226 C CA . ILE A 1 629 ? 25.965 -2.916 -7.246 1.00 92.44 629 ILE A CA 1
ATOM 5227 C C . ILE A 1 629 ? 26.285 -4.334 -6.766 1.00 92.44 629 ILE A C 1
ATOM 5229 O O . ILE A 1 629 ? 25.522 -5.267 -7.020 1.00 92.44 629 ILE A O 1
ATOM 5233 N N . LEU A 1 630 ? 27.395 -4.501 -6.040 1.00 94.69 630 LEU A N 1
ATOM 5234 C CA . LEU A 1 630 ? 27.787 -5.794 -5.487 1.00 94.69 630 LEU A CA 1
ATOM 5235 C C . LEU A 1 630 ? 26.752 -6.330 -4.482 1.00 94.69 630 LEU A C 1
ATOM 5237 O O . LEU A 1 630 ? 26.356 -7.494 -4.559 1.00 94.69 630 LEU A O 1
ATOM 5241 N N . GLU A 1 631 ? 26.296 -5.484 -3.555 1.00 92.00 631 GLU A N 1
ATOM 5242 C CA . GLU A 1 631 ? 25.254 -5.830 -2.582 1.00 92.00 631 GLU A CA 1
ATOM 5243 C C . GLU A 1 631 ? 23.914 -6.147 -3.252 1.00 92.00 631 GLU A C 1
ATOM 5245 O O . GLU A 1 631 ? 23.217 -7.067 -2.825 1.00 92.00 631 GLU A O 1
ATOM 5250 N N . GLU A 1 632 ? 23.534 -5.382 -4.271 1.00 90.25 632 GLU A N 1
ATOM 5251 C CA . GLU A 1 632 ? 22.298 -5.577 -5.020 1.00 90.25 632 GLU A CA 1
ATOM 5252 C C . GLU A 1 632 ? 22.325 -6.909 -5.773 1.00 90.25 632 GLU A C 1
ATOM 5254 O O . GLU A 1 632 ? 21.406 -7.718 -5.632 1.00 90.25 632 GLU A O 1
ATOM 5259 N N . TRP A 1 633 ? 23.416 -7.199 -6.485 1.00 94.56 633 TRP A N 1
ATOM 5260 C CA . TRP A 1 633 ? 23.603 -8.486 -7.149 1.00 94.56 633 TRP A CA 1
ATOM 5261 C C . TRP A 1 633 ? 23.519 -9.647 -6.163 1.00 94.56 633 TRP A C 1
ATOM 5263 O O . TRP A 1 633 ? 22.781 -10.604 -6.393 1.00 94.56 633 TRP A O 1
ATOM 5273 N N . ALA A 1 634 ? 24.217 -9.550 -5.030 1.00 93.75 634 ALA A N 1
ATOM 5274 C CA . ALA A 1 634 ? 24.222 -10.608 -4.027 1.00 93.75 634 ALA A CA 1
ATOM 5275 C C . ALA A 1 634 ? 22.815 -10.917 -3.488 1.00 93.75 634 ALA A C 1
ATOM 5277 O O . ALA A 1 634 ? 22.521 -12.077 -3.200 1.00 93.75 634 ALA A O 1
ATOM 5278 N N . ARG A 1 635 ? 21.942 -9.905 -3.382 1.00 89.31 635 ARG A N 1
ATOM 5279 C CA . ARG A 1 635 ? 20.551 -10.071 -2.930 1.00 89.31 635 ARG A CA 1
ATOM 5280 C C . ARG A 1 635 ? 19.637 -10.672 -3.991 1.00 89.31 635 ARG A C 1
ATOM 5282 O O . ARG A 1 635 ? 18.750 -11.443 -3.636 1.00 89.31 635 ARG A O 1
ATOM 5289 N N . PHE A 1 636 ? 19.822 -10.314 -5.262 1.00 91.69 636 PHE A N 1
ATOM 5290 C CA . PHE A 1 636 ? 18.848 -10.626 -6.317 1.00 91.69 636 PHE A CA 1
ATOM 5291 C C . PHE A 1 636 ? 19.310 -11.646 -7.350 1.00 91.69 636 PHE A C 1
ATOM 5293 O O . PHE A 1 636 ? 18.499 -12.045 -8.185 1.00 91.69 636 PHE A O 1
ATOM 5300 N N . LYS A 1 637 ? 20.558 -12.123 -7.291 1.00 93.94 637 LYS A N 1
ATOM 5301 C CA . LYS A 1 637 ? 21.067 -13.127 -8.236 1.00 93.94 637 LYS A CA 1
ATOM 5302 C C . LYS A 1 637 ? 20.153 -14.350 -8.332 1.00 93.94 637 LYS A C 1
ATOM 5304 O O . LYS A 1 637 ? 19.832 -14.779 -9.433 1.00 93.94 637 LYS A O 1
ATOM 5309 N N . ASP A 1 638 ? 19.657 -14.855 -7.202 1.00 94.31 638 ASP A N 1
ATOM 5310 C CA . ASP A 1 638 ? 18.819 -16.056 -7.187 1.00 94.31 638 ASP A CA 1
ATOM 5311 C C . ASP A 1 638 ? 17.453 -15.785 -7.830 1.00 94.31 638 ASP A C 1
ATOM 5313 O O . ASP A 1 638 ? 16.960 -16.609 -8.600 1.00 94.31 638 ASP A O 1
ATOM 5317 N N . LEU A 1 639 ? 16.874 -14.603 -7.583 1.00 94.88 639 LEU A N 1
ATOM 5318 C CA . LEU A 1 639 ? 15.639 -14.157 -8.229 1.00 94.88 639 LEU A CA 1
ATOM 5319 C C . LEU A 1 639 ? 15.822 -14.053 -9.748 1.00 94.88 639 LEU A C 1
ATOM 5321 O O . LEU A 1 639 ? 14.999 -14.569 -10.499 1.00 94.88 639 LEU A O 1
ATOM 5325 N N . TYR A 1 640 ? 16.921 -13.447 -10.201 1.00 95.25 640 TYR A N 1
ATOM 5326 C CA . TYR A 1 640 ? 17.222 -13.308 -11.624 1.00 95.25 640 TYR A CA 1
ATOM 5327 C C . TYR A 1 640 ? 17.460 -14.667 -12.304 1.00 95.25 640 TYR A C 1
ATOM 5329 O O . TYR A 1 640 ? 16.949 -14.918 -13.396 1.00 95.25 640 TYR A O 1
ATOM 5337 N N . GLU A 1 641 ? 18.172 -15.593 -11.654 1.00 94.12 641 GLU A N 1
ATOM 5338 C CA . GLU A 1 641 ? 18.364 -16.956 -12.165 1.00 94.12 641 GLU A CA 1
ATOM 5339 C C . GLU A 1 641 ? 17.061 -17.763 -12.231 1.00 94.12 641 GLU A C 1
ATOM 5341 O O . GLU A 1 641 ? 16.885 -18.568 -13.152 1.00 94.12 641 GLU A O 1
ATOM 5346 N N . ILE A 1 642 ? 16.148 -17.575 -11.271 1.00 94.69 642 ILE A N 1
ATOM 5347 C CA . ILE A 1 642 ? 14.801 -18.161 -11.317 1.00 94.69 642 ILE A CA 1
ATOM 5348 C C . ILE A 1 642 ? 14.030 -17.573 -12.496 1.00 94.69 642 ILE A C 1
ATOM 5350 O O . ILE A 1 642 ? 13.531 -18.329 -13.326 1.00 94.69 642 ILE A O 1
ATOM 5354 N N . HIS A 1 643 ? 14.013 -16.249 -12.622 1.00 95.69 643 HIS A N 1
ATOM 5355 C CA . HIS A 1 643 ? 13.276 -15.548 -13.663 1.00 95.69 643 HIS A CA 1
ATOM 5356 C C . HIS A 1 643 ? 13.734 -15.936 -15.079 1.00 95.69 643 HIS A C 1
ATOM 5358 O O . HIS A 1 643 ? 12.919 -16.254 -15.939 1.00 95.69 643 HIS A O 1
ATOM 5364 N N . LYS A 1 644 ? 15.045 -16.083 -15.319 1.00 94.38 644 LYS A N 1
ATOM 5365 C CA . LYS A 1 644 ? 15.567 -16.592 -16.606 1.00 94.38 644 LYS A CA 1
ATOM 5366 C C . LYS A 1 644 ? 15.047 -17.982 -16.985 1.00 94.38 644 LYS A C 1
ATOM 5368 O O . LYS A 1 644 ? 15.075 -18.346 -18.162 1.00 94.38 644 LYS A O 1
ATOM 5373 N N . LYS A 1 645 ? 14.635 -18.802 -16.014 1.00 93.19 645 LYS A N 1
ATOM 5374 C CA . LYS A 1 645 ? 14.045 -20.124 -16.273 1.00 93.19 645 LYS A CA 1
ATOM 5375 C C . LYS A 1 645 ? 12.563 -20.025 -16.631 1.00 93.19 645 LYS A C 1
ATOM 5377 O O . LYS A 1 645 ? 12.079 -20.924 -17.309 1.00 93.19 645 LYS A O 1
ATOM 5382 N N . GLU A 1 646 ? 11.878 -18.950 -16.243 1.00 90.75 646 GLU A N 1
ATOM 5383 C CA . GLU A 1 646 ? 10.459 -18.716 -16.554 1.00 90.75 646 GLU A CA 1
ATOM 5384 C C . GLU A 1 646 ? 10.215 -18.486 -18.056 1.00 90.75 646 GLU A C 1
ATOM 5386 O O . GLU A 1 646 ? 9.135 -18.800 -18.542 1.00 90.75 646 GLU A O 1
ATOM 5391 N N . PHE A 1 647 ? 11.224 -18.027 -18.808 1.00 85.69 647 PHE A N 1
ATOM 5392 C CA . PHE A 1 647 ? 11.158 -17.876 -20.273 1.00 85.69 647 PHE A CA 1
ATOM 5393 C C . PHE A 1 647 ? 11.495 -19.147 -21.062 1.00 85.69 647 PHE A C 1
ATOM 5395 O O . PHE A 1 647 ? 11.304 -19.194 -22.273 1.00 85.69 647 PHE A O 1
ATOM 5402 N N . LYS A 1 648 ? 12.064 -20.168 -20.411 1.00 75.31 648 LYS A N 1
ATOM 5403 C CA . LYS A 1 648 ? 12.500 -21.412 -21.074 1.00 75.31 648 LYS A CA 1
ATOM 5404 C C . LYS A 1 648 ? 11.421 -22.500 -21.076 1.00 75.31 648 LYS A C 1
ATOM 5406 O O . LYS A 1 648 ? 11.699 -23.598 -21.558 1.00 75.31 648 LYS A O 1
ATOM 5411 N N . GLY A 1 649 ? 10.270 -22.227 -20.460 1.00 52.09 649 GLY A N 1
ATOM 5412 C CA . GLY A 1 649 ? 9.214 -23.192 -20.155 1.00 52.09 649 GLY A CA 1
ATOM 5413 C C . GLY A 1 649 ? 7.934 -22.931 -20.916 1.00 52.09 649 GLY A C 1
ATOM 5414 O O . GLY A 1 649 ? 7.482 -21.766 -20.891 1.00 52.09 649 GLY A O 1
#

InterPro domains:
  IPR007074 LicD/FKTN/FKRP, nucleotidyltransferase domain [PF04991] (414-515)

Foldseek 3Di:
DVVVVVVVVVVVVVVVVVVVVDDDDDDDDDPVRVVVVVVVVVVVVVVVCVVVVCVVCCPPPDDPVCVVVVVVVVVVVVLVVVVPPCPPPDDPDCVSLVPDDPFPDQPQQDPVPRDGALLLVLLLVLLLLLVLLQPPPDSQVVLVVDAAADALSSRDDLRSQRSVVVCVVVVCVVVVVDPVVVVVVLVVVLLCLLPPVDQPPDPPQDPVNVVVVVVSLSSLQNSLSVCSRPPDWAFQWAWEDDQQDIDTGGHDRDHDPDDDDLQVSLCSNVVHPGDDPVSSVVSVVCSVPCSLVSRVSSVVSCVVVVHDRDGQDDDQWAADDLVLQAQDDLVVLLVVLVVVVDDDPLSVVSNVLSCCQVVCVVVDALEPFRWRDDSVPPVCLRVQFGPPLANDDDALVVQLVVCLQLVQVVCSLLSNLVFAKFWDDQVLLVCLQFQEHASSDRATEMEGALVSVVSCCSPAARYWYQGNVNSHGWIWGKHADSNLSDQDLSYFFGIWIATSNHRGIYTYWHKHQDPPDDADPVCVVPDSSQWIATSNRLIDGSQQAPRWGWAHHSNHIGTDGPNSVVSCCVPPNPCSNPPQDDDQWGADNLLSDTHGCVQADDPLQDDSVPQADPVRQGDCSNLSVDVVSSVVSVVRVVSRVRSVVVVVD

Radius of gyration: 31.32 Å; chains: 1; bounding box: 74×106×79 Å

pLDDT: mean 83.11, std 18.16, range [32.59, 98.38]